Protein 4RWZ (pdb70)

Radius of gyration: 21.55 Å; Cα contacts (8 Å, |Δi|>4): 849; chains: 2; bounding box: 57×57×46 Å

Sequence (390 aa):
MIVQLGKASVTWTRADLEAKLAGHARVLIDVGTGDGRFVYRSAGAHPDDTYCIGVDPAGERMREVSWRASRKPARGGRPNALFVVASVQALPEELAGLAHTLTLNFPWASLLSALVLPEAPVLEALRRLVRPGGELIALLNQSVFDDRPYAARLGLPELSDAWLDDALRPAYRAAGFEIRTSEIVTRLLTAEAIGGMIVQLGKASVTWTRADLEAKLAGHARVLIDVGTGDGRFVYRSAGAHPDDTYCIGVDPAGERMREVSWRASRKPARGGRPNALFVVASVQALPEELAGLAHTLTLNFPWASLLSALVLPEAPVLEALRRLVRPGGELIALLNQSVFDDRPYAARLGLPELSDAWLDDALRPAYRAAGFEIRTSEIVDGTRLLTAEAI

CATH classification: 3.40.50.150

Foldseek 3Di:
DWWAAQPDTDDDDLVRVVVLCPQAPFEEEEEQCQCVVVQLVVLVVRVSYQYEYEHQDSNRPNVVNNQQCDDVVSRHRSSYTYYHDDLLCDDLSQFQGHLEYEYEADAPVCLPCQQQNPQSSLLSSLRNHHAFHKYKYQYDHVHHHPDDPVPPDDTDDPDPVSCVPRHQVSNVVNQWGWDDWQDPNIITMTGRHDD/DWWAAQPDIDDDDLVNVVVLLPQAPFEEEEEQCQCVVVQLVVCVVGVSYQYEYEHQDSNRPNVVNNQQPDPVVSNHRSSYTYGHDDLVGDDPSLFAGHLEYEYEADAPVVLCCQQVNPQVSLLSSLRNHHAFHKYKYAYDHVHHHPDDPPVDDDGDPPDPVSCVPRHQVSNVVSQWHWDDWDDDPVHIMTMIGGD

Solvent-accessible surface area: 17764 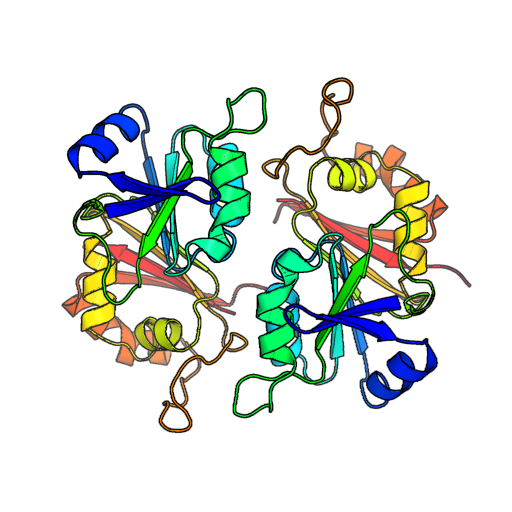Å² total; per-residue (Å²): 20,68,0,13,66,2,186,52,69,58,99,34,77,90,71,62,0,84,73,107,22,75,84,54,75,116,7,16,0,3,5,34,12,2,34,0,41,70,0,8,47,11,3,30,53,99,97,96,15,3,0,0,0,0,4,75,21,11,101,46,0,88,34,2,3,128,26,6,50,67,99,98,87,159,12,6,40,105,9,13,9,4,0,36,14,50,34,174,70,11,16,124,26,0,35,33,12,0,39,20,0,8,0,44,60,10,56,6,42,28,6,5,1,0,6,77,27,68,55,104,30,0,93,23,0,46,107,0,1,74,98,52,4,69,3,41,1,35,8,33,130,17,8,27,36,61,32,92,138,97,47,84,134,75,41,27,55,19,64,126,73,79,18,96,121,19,0,74,67,29,0,134,87,10,20,0,21,4,136,40,32,100,124,119,58,49,45,4,9,0,57,1,59,59,132,22,81,0,10,68,1,193,52,69,53,108,39,74,89,71,64,0,81,76,106,23,75,87,54,76,112,8,16,0,3,4,32,13,2,34,0,53,67,0,10,45,13,2,32,53,103,94,96,13,3,0,0,0,1,4,73,29,15,142,62,0,83,34,10,2,117,60,7,48,85,122,93,79,147,19,7,41,98,9,13,9,4,0,27,13,36,35,177,74,32,17,155,38,0,46,32,11,0,39,21,0,10,0,48,43,12,58,6,51,17,8,6,1,0,5,62,21,61,47,99,35,0,74,13,0,41,146,3,2,77,107,55,4,65,0,42,0,44,8,31,114,13,9,32,37,51,40,112,54,107,91,77,104,79,24,48,120,11,35,81,73,77,7,76,122,25,0,70,68,27,0,112,96,9,16,0,34,4,128,76,22,90,122,40,135,98,47,32,46,0,20,0,55,1,95

Nearest PDB structures (foldseek):
  4rwz-assembly1_A  TM=1.005E+00  e=5.753E-46  Sorangium cellulosum
  4rx1-assembly3_A  TM=1.001E+00  e=5.512E-42  Sorangium cellulosum
  4rwz-assembly2_B  TM=9.947E-01  e=8.607E-42  Sorangium cellulosum
  4rx1-assembly3_B  TM=9.929E-01  e=1.330E-40  Sorangium cellulosum
  7ehf-assembly1_A  TM=8.757E-01  e=3.271E-23  Escherichia coli

B-factor: mean 32.6, std 12.06, range [13.23, 80.87]

InterPro domains:
  IPR029063 S-adenosyl-L-methionine-dependent methyltransferase superfamily [G3DSA:3.40.50.150] (1-223)
  IPR029063 S-adenosyl-L-methionine-dependent methyltransferase superfamily [SSF53335] (24-180)
  IPR056262 16S rRNA (adenine(1408)-N(1))-methyltransferase [PF24675] (4-212)

Structure (mmCIF, N/CA/C/O backbone):
data_4RWZ
#
_entry.id   4RWZ
#
_cell.length_a   89.643
_cell.length_b   89.643
_cell.length_c   126.211
_cell.angle_alpha   90.00
_cell.angle_beta   90.00
_cell.angle_gamma   120.00
#
_symmetry.space_group_name_H-M   'P 31 2 1'
#
loop_
_entity.id
_entity.type
_entity.pdbx_description
1 polymer 'Putative rRNA methyltransferase'
2 water water
#
loop_
_atom_site.group_PDB
_atom_site.id
_atom_site.type_symbol
_atom_site.label_atom_id
_atom_site.label_alt_id
_atom_site.label_comp_id
_atom_site.label_asym_id
_atom_site.label_entity_id
_atom_site.label_seq_id
_atom_site.pdbx_PDB_ins_code
_atom_site.Cartn_x
_atom_site.Cartn_y
_atom_site.Cartn_z
_atom_site.occupancy
_atom_site.B_iso_or_equiv
_atom_site.auth_seq_id
_atom_site.auth_comp_id
_atom_site.auth_asym_id
_atom_site.auth_atom_id
_atom_site.pdbx_PDB_model_num
ATOM 1 N N . MET A 1 1 ? -7.555 23.416 -30.015 1.00 29.42 1 MET A N 1
ATOM 2 C CA . MET A 1 1 ? -7.220 24.595 -29.203 1.00 26.92 1 MET A CA 1
ATOM 3 C C . MET A 1 1 ? -5.850 25.060 -29.665 1.00 30.31 1 MET A C 1
ATOM 4 O O . MET A 1 1 ? -4.987 24.211 -29.913 1.00 31.56 1 MET A O 1
ATOM 9 N N . ILE A 1 2 ? -5.628 26.372 -29.742 1.00 28.66 2 ILE A N 1
ATOM 10 C CA . ILE A 1 2 ? -4.340 26.874 -30.235 1.00 24.72 2 ILE A CA 1
ATOM 11 C C . ILE A 1 2 ? -3.483 27.310 -29.049 1.00 20.94 2 ILE A C 1
ATOM 12 O O . ILE A 1 2 ? -3.928 28.137 -28.226 1.00 23.20 2 ILE A O 1
ATOM 17 N N . VAL A 1 3 ? -2.297 26.720 -28.916 1.00 21.42 3 VAL A N 1
ATOM 18 C CA . VAL A 1 3 ? -1.376 27.029 -27.819 1.00 22.04 3 VAL A CA 1
ATOM 19 C C . VAL A 1 3 ? -0.162 27.788 -28.361 1.00 25.57 3 VAL A C 1
ATOM 20 O O . VAL A 1 3 ? 0.394 27.417 -29.413 1.00 24.51 3 VAL A O 1
ATOM 24 N N . GLN A 1 4 ? 0.216 28.872 -27.677 1.00 24.22 4 GLN A N 1
ATOM 25 C CA . GLN A 1 4 ? 1.335 29.683 -28.100 1.00 21.37 4 GLN A CA 1
ATOM 26 C C . GLN A 1 4 ? 2.579 29.147 -27.433 1.00 22.80 4 GLN A C 1
ATOM 27 O O . GLN A 1 4 ? 2.582 28.957 -26.216 1.00 21.24 4 GLN A O 1
ATOM 33 N N . LEU A 1 5 ? 3.635 28.881 -28.212 1.00 22.73 5 LEU A N 1
ATOM 34 C CA . LEU A 1 5 ? 4.919 28.491 -27.649 1.00 24.87 5 LEU A CA 1
ATOM 35 C C . LEU A 1 5 ? 6.018 29.334 -28.289 1.00 26.60 5 LEU A C 1
ATOM 36 O O . LEU A 1 5 ? 6.551 28.944 -29.350 1.00 25.94 5 LEU A O 1
ATOM 41 N N . GLY A 1 6 ? 6.312 30.488 -27.703 1.00 21.32 6 GLY A N 1
ATOM 42 C CA . GLY A 1 6 ? 7.134 31.470 -28.363 1.00 21.16 6 GLY A CA 1
ATOM 43 C C . GLY A 1 6 ? 6.451 31.914 -29.664 1.00 23.73 6 GLY A C 1
ATOM 44 O O . GLY A 1 6 ? 5.303 32.312 -29.659 1.00 21.51 6 GLY A O 1
ATOM 45 N N . LYS A 1 7 ? 7.176 31.857 -30.772 1.00 24.41 7 LYS A N 1
ATOM 46 C CA . LYS A 1 7 ? 6.612 32.284 -32.077 1.00 26.39 7 LYS A CA 1
ATOM 47 C C . LYS A 1 7 ? 5.688 31.214 -32.677 1.00 30.70 7 LYS A C 1
ATOM 48 O O . LYS A 1 7 ? 4.856 31.498 -33.535 1.00 34.80 7 LYS A O 1
ATOM 54 N N . ALA A 1 8 ? 5.820 29.968 -32.240 1.00 35.50 8 ALA A N 1
ATOM 55 C CA . ALA A 1 8 ? 4.974 28.922 -32.824 1.00 38.11 8 ALA A CA 1
ATOM 56 C C . ALA A 1 8 ? 3.611 28.867 -32.171 1.00 35.75 8 ALA A C 1
ATOM 57 O O . ALA A 1 8 ? 3.470 29.089 -30.976 1.00 30.03 8 ALA A O 1
ATOM 59 N N . SER A 1 9 ? 2.595 28.565 -32.972 1.00 36.65 9 SER A N 1
ATOM 60 C CA . SER A 1 9 ? 1.287 28.191 -32.444 1.00 37.75 9 SER A CA 1
ATOM 61 C C . SER A 1 9 ? 1.173 26.696 -32.723 1.00 42.24 9 SER A C 1
ATOM 62 O O . SER A 1 9 ? 1.627 26.190 -33.772 1.00 42.44 9 SER A O 1
ATOM 65 N N . VAL A 1 10 ? 0.643 25.966 -31.764 1.00 36.20 10 VAL A N 1
ATOM 66 C CA . VAL A 1 10 ? 0.547 24.520 -31.864 1.00 38.68 10 VAL A CA 1
ATOM 67 C C . VAL A 1 10 ? -0.901 24.121 -31.558 1.00 39.42 10 VAL A C 1
ATOM 68 O O . VAL A 1 10 ? -1.585 24.831 -30.822 1.00 35.13 10 VAL A O 1
ATOM 72 N N . THR A 1 11 ? -1.377 23.011 -32.121 1.00 36.02 11 THR A N 1
ATOM 73 C CA . THR A 1 11 ? -2.759 22.594 -31.864 1.00 35.99 11 THR A CA 1
ATOM 74 C C . THR A 1 11 ? -2.759 21.518 -30.772 1.00 37.41 11 THR A C 1
ATOM 75 O O . THR A 1 11 ? -1.968 20.588 -30.823 1.00 40.40 11 THR A O 1
ATOM 79 N N . TRP A 1 12 ? -3.607 21.661 -29.754 1.00 35.96 12 TRP A N 1
ATOM 80 C CA . TRP A 1 12 ? -3.742 20.651 -28.693 1.00 32.44 12 TRP A CA 1
ATOM 81 C C . TRP A 1 12 ? -5.137 20.084 -28.754 1.00 38.10 12 TRP A C 1
ATOM 82 O O . TRP A 1 12 ? -6.034 20.765 -29.242 1.00 40.74 12 TRP A O 1
ATOM 93 N N . THR A 1 13 ? -5.310 18.850 -28.261 1.00 39.76 13 THR A N 1
ATOM 94 C CA .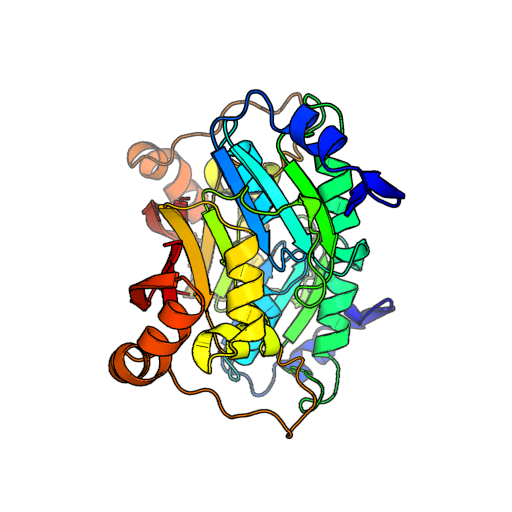 THR A 1 13 ? -6.632 18.238 -28.095 1.00 41.06 13 THR A CA 1
ATOM 95 C C . THR A 1 13 ? -6.991 18.303 -26.624 1.00 40.08 13 THR A C 1
ATOM 96 O O . THR A 1 13 ? -6.152 18.664 -25.800 1.00 37.05 13 THR A O 1
ATOM 100 N N . ARG A 1 14 ? -8.228 17.945 -26.284 1.00 39.27 14 ARG A N 1
ATOM 101 C CA . ARG A 1 14 ? -8.660 17.947 -24.892 1.00 39.93 14 ARG A CA 1
ATOM 102 C C . ARG A 1 14 ? -7.837 16.912 -24.111 1.00 44.31 14 ARG A C 1
ATOM 103 O O . ARG A 1 14 ? -7.459 17.153 -22.956 1.00 41.91 14 ARG A O 1
ATOM 111 N N . ALA A 1 15 ? -7.490 15.801 -24.771 1.00 47.71 15 ALA A N 1
ATOM 112 C CA . ALA A 1 15 ? -6.687 14.750 -24.139 1.00 51.06 15 ALA A CA 1
ATOM 113 C C . ALA A 1 15 ? -5.268 15.230 -23.828 1.00 48.19 15 ALA A C 1
ATOM 114 O O . ALA A 1 15 ? -4.715 14.868 -22.798 1.00 49.52 15 ALA A O 1
ATOM 116 N N . ASP A 1 16 ? -4.699 16.049 -24.717 1.00 48.50 16 ASP A N 1
ATOM 117 C CA . ASP A 1 16 ? -3.411 16.701 -24.479 1.00 45.62 16 ASP A CA 1
ATOM 118 C C . ASP A 1 16 ? -3.488 17.574 -23.237 1.00 43.54 16 ASP A C 1
ATOM 119 O O . ASP A 1 16 ? -2.624 17.524 -22.364 1.00 44.61 16 ASP A O 1
ATOM 124 N N . LEU A 1 17 ? -4.548 18.371 -23.164 1.00 43.11 17 LEU A N 1
ATOM 125 C CA . LEU A 1 17 ? -4.740 19.282 -22.053 1.00 37.94 17 LEU A CA 1
ATOM 126 C C . LEU A 1 17 ? -4.943 18.470 -20.783 1.00 40.79 17 LEU A C 1
ATOM 127 O O . LEU A 1 17 ? -4.287 18.723 -19.759 1.00 35.03 17 LEU A O 1
ATOM 132 N N . GLU A 1 18 ? -5.802 17.455 -20.855 1.00 42.96 18 GLU A N 1
ATOM 133 C CA . GLU A 1 18 ? -6.056 16.628 -19.671 1.00 45.97 18 GLU A CA 1
ATOM 134 C C . GLU A 1 18 ? -4.800 15.940 -19.145 1.00 45.59 18 GLU A C 1
ATOM 135 O O . GLU A 1 18 ? -4.659 15.711 -17.944 1.00 49.73 18 GLU A O 1
ATOM 141 N N . ALA A 1 19 ? -3.884 15.625 -20.045 1.00 44.42 19 ALA A N 1
ATOM 142 C CA . ALA A 1 19 ? -2.618 15.027 -19.660 1.00 45.23 19 ALA A CA 1
ATOM 143 C C . ALA A 1 19 ? -1.813 15.999 -18.804 1.00 47.55 19 ALA A C 1
ATOM 144 O O . ALA A 1 19 ? -1.137 15.585 -17.863 1.00 50.73 19 ALA A O 1
ATOM 146 N N . LYS A 1 20 ? -1.874 17.287 -19.147 1.00 45.53 20 LYS A N 1
ATOM 147 C CA . LYS A 1 20 ? -1.157 18.325 -18.400 1.00 45.79 20 LYS A CA 1
ATOM 148 C C . LYS A 1 20 ? -1.835 18.684 -17.086 1.00 44.55 20 LYS A C 1
ATOM 149 O O . LYS A 1 20 ? -1.161 18.961 -16.106 1.00 46.84 20 LYS A O 1
ATOM 155 N N . LEU A 1 21 ? -3.164 18.689 -17.084 1.00 38.58 21 LEU A N 1
ATOM 156 C CA . LEU A 1 21 ? -3.947 19.044 -15.913 1.00 36.50 21 LEU A CA 1
ATOM 157 C C . LEU A 1 21 ? -3.755 18.056 -14.792 1.00 41.17 21 LEU A C 1
ATOM 158 O O . LEU A 1 21 ? -3.752 18.435 -13.616 1.00 42.92 21 LEU A O 1
ATOM 163 N N . ALA A 1 22 ? -3.614 16.788 -15.162 1.00 46.20 22 ALA A N 1
ATOM 164 C CA . ALA A 1 22 ? -3.512 15.711 -14.191 1.00 50.36 22 ALA A CA 1
ATOM 165 C C . ALA A 1 22 ? -2.454 16.050 -13.161 1.00 49.57 22 ALA A C 1
ATOM 166 O O . ALA A 1 22 ? -1.341 16.449 -13.516 1.00 48.58 22 ALA A O 1
ATOM 168 N N . GLY A 1 23 ? -2.813 15.948 -11.884 1.00 49.43 23 GLY A N 1
ATOM 169 C CA . GLY A 1 23 ? -1.855 16.223 -10.826 1.00 50.52 23 GLY A CA 1
ATOM 170 C C . GLY A 1 23 ? -2.096 17.550 -10.141 1.00 48.59 23 GLY A C 1
ATOM 171 O O . GLY A 1 23 ? -1.709 17.739 -8.991 1.00 49.25 23 GLY A O 1
ATOM 172 N N . HIS A 1 24 ? -2.728 18.481 -10.858 1.00 40.03 24 HIS A N 1
ATOM 173 C CA . HIS A 1 24 ? -3.027 19.791 -10.297 1.00 34.44 24 HIS A CA 1
ATOM 174 C C . HIS A 1 24 ? -4.404 19.832 -9.646 1.00 37.04 24 HIS A C 1
ATOM 175 O O . HIS A 1 24 ? -5.390 19.371 -10.216 1.00 43.36 24 HIS A O 1
ATOM 182 N N . ALA A 1 25 ? -4.464 20.425 -8.463 1.00 34.47 25 ALA A N 1
ATOM 183 C CA . ALA A 1 25 ? -5.691 20.476 -7.692 1.00 40.54 25 ALA A CA 1
ATOM 184 C C . ALA A 1 25 ? -6.676 21.542 -8.191 1.00 39.60 25 ALA A C 1
ATOM 185 O O . ALA A 1 25 ? -7.883 21.408 -8.007 1.00 38.22 25 ALA A O 1
ATOM 187 N N . ARG A 1 26 ? -6.159 22.617 -8.785 1.00 32.42 26 ARG A N 1
ATOM 188 C CA . ARG A 1 26 ? -7.001 23.742 -9.207 1.00 28.78 26 ARG A CA 1
ATOM 189 C C . ARG A 1 26 ? -6.608 24.225 -10.581 1.00 30.45 26 ARG A C 1
ATOM 190 O O . ARG A 1 26 ? -5.488 23.963 -11.044 1.00 25.04 26 ARG A O 1
ATOM 198 N N . VAL A 1 27 ? -7.533 24.941 -11.215 1.00 22.72 27 VAL A N 1
ATOM 199 C CA . VAL A 1 27 ? -7.297 25.562 -12.508 1.00 21.16 27 VAL A CA 1
ATOM 200 C C . VAL A 1 27 ? -7.709 27.015 -12.465 1.00 23.64 27 VAL A C 1
ATOM 201 O O . VAL A 1 27 ? -8.783 27.369 -11.951 1.00 22.90 27 VAL A O 1
ATOM 205 N N . LEU A 1 28 ? -6.833 27.873 -12.981 1.00 16.37 28 LEU A N 1
ATOM 206 C CA . LEU A 1 28 ? -7.112 29.290 -13.122 1.00 16.97 28 LEU A CA 1
ATOM 207 C C . LEU A 1 28 ? -7.082 29.603 -14.605 1.00 21.52 28 LEU A C 1
ATOM 208 O O . LEU A 1 28 ? -6.207 29.100 -15.320 1.00 21.92 28 LEU A O 1
ATOM 213 N N . ILE A 1 29 ? -8.081 30.351 -15.088 1.00 15.01 29 ILE A N 1
ATOM 214 C CA . ILE A 1 29 ? -8.034 30.826 -16.478 1.00 15.05 29 ILE A CA 1
ATOM 215 C C . ILE A 1 29 ? -8.123 32.320 -16.452 1.00 19.19 29 ILE A C 1
ATOM 216 O O . ILE A 1 29 ? -9.026 32.899 -15.831 1.00 19.61 29 ILE A O 1
ATOM 221 N N . ASP A 1 30 ? -7.195 32.979 -17.142 1.00 15.39 30 ASP A N 1
ATOM 222 C CA . ASP A 1 30 ? -7.170 34.440 -17.172 1.00 15.06 30 ASP A CA 1
ATOM 223 C C . ASP A 1 30 ? -7.518 34.873 -18.588 1.00 20.08 30 ASP A C 1
ATOM 224 O O . ASP A 1 30 ? -6.744 34.628 -19.482 1.00 18.18 30 ASP A O 1
ATOM 229 N N . VAL A 1 31 ? -8.672 35.517 -18.793 1.00 13.71 31 VAL A N 1
ATOM 230 C CA . VAL A 1 31 ? -9.121 35.844 -20.165 1.00 14.03 31 VAL A CA 1
ATOM 231 C C . VAL A 1 31 ? -8.683 37.248 -20.503 1.00 14.83 31 VAL A C 1
ATOM 232 O O . VAL A 1 31 ? -8.847 38.166 -19.673 1.00 18.45 31 VAL A O 1
ATOM 236 N N . GLY A 1 32 ? -8.058 37.408 -21.677 1.00 17.34 32 GLY A N 1
ATOM 237 C CA . GLY A 1 32 ? -7.504 38.684 -22.101 1.00 17.17 32 GLY A CA 1
ATOM 238 C C . GLY A 1 32 ? -6.214 38.936 -21.358 1.00 18.83 32 GLY A C 1
ATOM 239 O O . GLY A 1 32 ? -5.975 40.018 -20.804 1.00 17.93 32 GLY A O 1
ATOM 240 N N . THR A 1 33 ? -5.346 37.945 -21.364 1.00 16.47 33 THR A N 1
ATOM 241 C CA . THR A 1 33 ? -4.173 38.013 -20.453 1.00 14.01 33 THR A CA 1
ATOM 242 C C . THR A 1 33 ? -3.070 38.991 -20.953 1.00 17.28 33 THR A C 1
ATOM 243 O O . THR A 1 33 ? -2.088 39.285 -20.225 1.00 16.28 33 THR A O 1
ATOM 247 N N . GLY A 1 34 ? -3.190 39.480 -22.188 1.00 19.25 34 GLY A N 1
ATOM 248 C CA . GLY A 1 34 ? -2.181 40.407 -22.679 1.00 17.42 34 GLY A CA 1
ATOM 249 C C . GLY A 1 34 ? -0.799 39.776 -22.781 1.00 16.51 34 GLY A C 1
ATOM 250 O O . GLY A 1 34 ? -0.623 38.738 -23.405 1.00 18.36 34 GLY A O 1
ATOM 251 N N . ASP A 1 35 ? 0.180 40.349 -22.115 1.00 16.00 35 ASP A N 1
ATOM 252 C CA . ASP A 1 35 ? 1.544 39.751 -22.113 1.00 15.48 35 ASP A CA 1
ATOM 253 C C . ASP A 1 35 ? 1.662 38.492 -21.262 1.00 18.26 35 ASP A C 1
ATOM 254 O O . ASP A 1 35 ? 2.688 37.795 -21.299 1.00 20.74 35 ASP A O 1
ATOM 259 N N . GLY A 1 36 ? 0.599 38.220 -20.486 1.00 16.04 36 GLY A N 1
ATOM 260 C CA . GLY A 1 36 ? 0.514 36.964 -19.735 1.00 17.48 36 GLY A CA 1
ATOM 261 C C . GLY A 1 36 ? 1.275 36.895 -18.436 1.00 16.73 36 GLY A C 1
ATOM 262 O O . GLY A 1 36 ? 1.416 35.817 -17.825 1.00 16.27 36 GLY A O 1
ATOM 263 N N . ARG A 1 37 ? 1.835 38.019 -18.026 1.00 14.41 37 ARG A N 1
ATOM 264 C CA . ARG A 1 37 ? 2.674 38.025 -16.846 1.00 13.31 37 ARG A CA 1
ATOM 265 C C . ARG A 1 37 ? 1.883 37.691 -15.590 1.00 13.94 37 ARG A C 1
ATOM 266 O O . ARG A 1 37 ? 2.437 37.058 -14.668 1.00 14.74 37 ARG A O 1
ATOM 274 N N . PHE A 1 38 ? 0.577 38.025 -15.587 1.00 15.72 38 PHE A N 1
ATOM 275 C CA . PHE A 1 38 ? -0.218 37.643 -14.399 1.00 18.85 38 PHE A CA 1
ATOM 276 C C . PHE A 1 38 ? -0.242 36.119 -14.232 1.00 16.88 38 PHE A C 1
ATOM 277 O O . PHE A 1 38 ? -0.210 35.556 -13.124 1.00 15.48 38 PHE A O 1
ATOM 285 N N . VAL A 1 39 ? -0.313 35.435 -15.371 1.00 13.36 39 VAL A N 1
ATOM 286 C CA . VAL A 1 39 ? -0.359 33.956 -15.371 1.00 15.94 39 VAL A CA 1
ATOM 287 C C . VAL A 1 39 ? 0.968 33.369 -15.011 1.00 17.15 39 VAL A C 1
ATOM 288 O O . VAL A 1 39 ? 1.050 32.402 -14.226 1.00 16.03 39 VAL A O 1
ATOM 292 N N . TYR A 1 40 ? 2.042 33.929 -15.552 1.00 14.01 40 TYR A N 1
ATOM 293 C CA . TYR A 1 40 ? 3.355 33.468 -15.119 1.00 14.58 40 TYR A CA 1
ATOM 294 C C . TYR A 1 40 ? 3.590 33.582 -13.599 1.00 15.91 40 TYR A C 1
ATOM 295 O O . TYR A 1 40 ? 4.055 32.641 -12.938 1.00 16.39 40 TYR A O 1
ATOM 304 N N . ARG A 1 41 ? 3.294 34.744 -13.051 1.00 14.66 41 ARG A N 1
ATOM 305 C CA . ARG A 1 41 ? 3.449 34.935 -11.610 1.00 15.81 41 ARG A CA 1
ATOM 306 C C . ARG A 1 41 ? 2.538 34.014 -10.823 1.00 16.56 41 ARG A C 1
ATOM 307 O O . ARG A 1 41 ? 2.946 33.472 -9.781 1.00 18.56 41 ARG A O 1
ATOM 315 N N . SER A 1 42 ? 1.303 33.862 -11.281 1.00 15.98 42 SER A N 1
ATOM 316 C CA . SER A 1 42 ? 0.364 32.996 -10.535 1.00 15.64 42 SER A CA 1
ATOM 317 C C . SER A 1 42 ? 0.843 31.558 -10.517 1.00 15.27 42 SER A C 1
ATOM 318 O O . SER A 1 42 ? 0.736 30.837 -9.496 1.00 21.09 42 SER A O 1
ATOM 321 N N . ALA A 1 43 ? 1.448 31.118 -11.629 1.00 16.03 43 ALA A N 1
ATOM 322 C CA . ALA A 1 43 ? 1.961 29.754 -11.680 1.00 17.04 43 ALA A CA 1
ATOM 323 C C . ALA A 1 43 ? 3.103 29.571 -10.695 1.00 19.33 43 ALA A C 1
ATOM 324 O O . ALA A 1 43 ? 3.254 28.490 -10.078 1.00 21.69 43 ALA A O 1
ATOM 326 N N . GLY A 1 44 ? 3.923 30.599 -10.507 1.00 18.07 44 GLY A N 1
ATOM 327 C CA . GLY A 1 44 ? 5.005 30.468 -9.531 1.00 19.48 44 GLY A CA 1
ATOM 328 C C . GLY A 1 44 ? 4.453 30.453 -8.105 1.00 20.16 44 GLY A C 1
ATOM 329 O O . GLY A 1 44 ? 4.880 29.642 -7.270 1.00 23.23 44 GLY A O 1
ATOM 330 N N . ALA A 1 45 ? 3.479 31.313 -7.839 1.00 19.53 45 ALA A N 1
ATOM 331 C CA . ALA A 1 45 ? 2.881 31.442 -6.481 1.00 25.37 45 ALA A CA 1
ATOM 332 C C . ALA A 1 45 ? 2.026 30.249 -6.086 1.00 28.49 45 ALA A C 1
ATOM 333 O O . ALA A 1 45 ? 1.885 29.956 -4.897 1.00 28.76 45 ALA A O 1
ATOM 335 N N . HIS A 1 46 ? 1.401 29.593 -7.056 1.00 22.65 46 HIS A N 1
ATOM 336 C CA . HIS A 1 46 ? 0.483 28.491 -6.774 1.00 23.71 46 HIS A CA 1
ATOM 337 C C . HIS A 1 46 ? 0.846 27.258 -7.558 1.00 23.65 46 HIS A C 1
ATOM 338 O O . HIS A 1 46 ? 0.233 26.999 -8.594 1.00 21.22 46 HIS A O 1
ATOM 345 N N . PRO A 1 47 ? 1.863 26.494 -7.095 1.00 24.04 47 PRO A N 1
ATOM 346 C CA . PRO A 1 47 ? 2.342 25.342 -7.877 1.00 21.60 47 PRO A CA 1
ATOM 347 C C . PRO A 1 47 ? 1.275 24.241 -8.008 1.00 27.05 47 PRO A C 1
ATOM 348 O O . PRO A 1 47 ? 1.357 23.383 -8.887 1.00 31.01 47 PRO A O 1
ATOM 352 N N . ASP A 1 48 ? 0.239 24.321 -7.192 1.00 31.64 48 ASP A N 1
ATOM 353 C CA A ASP A 1 48 ? -0.817 23.316 -7.264 0.41 35.48 48 ASP A CA 1
ATOM 354 C CA B ASP A 1 48 ? -0.842 23.340 -7.225 0.59 36.02 48 ASP A CA 1
ATOM 355 C C . ASP A 1 48 ? -1.945 23.715 -8.212 1.00 31.95 48 ASP A C 1
ATOM 356 O O . ASP A 1 48 ? -2.913 22.971 -8.378 1.00 28.01 48 ASP A O 1
ATOM 365 N N . THR A 1 49 ? -1.799 24.875 -8.848 1.00 23.64 49 THR A N 1
ATOM 366 C CA . THR A 1 49 ? -2.810 25.359 -9.788 1.00 21.68 49 THR A CA 1
ATOM 367 C C . THR A 1 49 ? -2.265 25.355 -11.204 1.00 27.43 49 THR A C 1
ATOM 368 O O . THR A 1 49 ? -1.146 25.845 -11.450 1.00 20.30 49 THR A O 1
ATOM 372 N N . TYR A 1 50 ? -3.039 24.793 -12.138 1.00 24.67 50 TYR A N 1
ATOM 373 C CA . TYR A 1 50 ? -2.710 24.913 -13.549 1.00 23.29 50 TYR A CA 1
ATOM 374 C C . TYR A 1 50 ? -3.270 26.245 -14.034 1.00 20.36 50 TYR A C 1
ATOM 375 O O . TYR A 1 50 ? -4.471 26.476 -13.986 1.00 21.75 50 TYR A O 1
ATOM 384 N N . CYS A 1 51 ? -2.406 27.132 -14.527 1.00 18.21 51 CYS A N 1
ATOM 385 C CA . CYS A 1 51 ? -2.794 28.527 -14.838 1.00 16.55 51 CYS A CA 1
ATOM 386 C C . CYS A 1 51 ? -2.767 28.744 -16.329 1.00 18.39 51 CYS A C 1
ATOM 387 O O . CYS A 1 51 ? -1.743 28.488 -16.948 1.00 17.96 51 CYS A O 1
ATOM 390 N N . ILE A 1 52 ? -3.886 29.180 -16.897 1.00 16.28 52 ILE A N 1
ATOM 391 C CA . ILE A 1 52 ? -4.022 29.284 -18.347 1.00 18.19 52 ILE A CA 1
ATOM 392 C C . ILE A 1 52 ? -4.306 30.714 -18.698 1.00 20.34 52 ILE A C 1
ATOM 393 O O . ILE A 1 52 ? -5.277 31.278 -18.209 1.00 19.22 52 ILE A O 1
ATOM 398 N N . GLY A 1 53 ? -3.468 31.335 -19.537 1.00 16.11 53 GLY A N 1
ATOM 399 C CA . GLY A 1 53 ? -3.770 32.690 -19.991 1.00 13.95 53 GLY A CA 1
ATOM 400 C C . GLY A 1 53 ? -4.304 32.594 -21.421 1.00 18.22 53 GLY A C 1
ATOM 401 O O . GLY A 1 53 ? -3.793 31.799 -22.227 1.00 19.01 53 GLY A O 1
ATOM 402 N N . VAL A 1 54 ? -5.339 33.384 -21.726 1.00 14.99 54 VAL A N 1
ATOM 403 C CA . VAL A 1 54 ? -5.982 33.368 -23.069 1.00 14.50 54 VAL A CA 1
ATOM 404 C C . VAL A 1 54 ? -5.924 34.758 -23.641 1.00 18.11 54 VAL A C 1
ATOM 405 O O . VAL A 1 54 ? -6.216 35.705 -22.924 1.00 17.77 54 VAL A O 1
ATOM 409 N N . ASP A 1 55 ? -5.585 34.925 -24.935 1.00 16.78 55 ASP A N 1
ATOM 410 C CA . ASP A 1 55 ? -5.618 36.249 -25.511 1.00 14.61 55 ASP A CA 1
ATOM 411 C C . ASP A 1 55 ? -5.820 36.071 -27.027 1.00 16.88 55 ASP A C 1
ATOM 412 O O . ASP A 1 55 ? -5.400 35.072 -27.557 1.00 19.47 55 ASP A O 1
ATOM 417 N N . PRO A 1 56 ? -6.504 37.013 -27.668 1.00 18.02 56 PRO A N 1
ATOM 418 C CA . PRO A 1 56 ? -6.772 36.858 -29.099 1.00 17.24 56 PRO A CA 1
ATOM 419 C C . PRO A 1 56 ? -5.543 36.984 -29.982 1.00 20.86 56 PRO A C 1
ATOM 420 O O . PRO A 1 56 ? -5.661 36.593 -31.167 1.00 21.60 56 PRO A O 1
ATOM 424 N N . ALA A 1 57 ? -4.460 37.573 -29.515 1.00 22.24 57 ALA A N 1
ATOM 425 C CA . ALA A 1 57 ? -3.268 37.790 -30.395 1.00 19.42 57 ALA A CA 1
ATOM 426 C C . ALA A 1 57 ? -2.107 37.020 -29.811 1.00 26.44 57 ALA A C 1
ATOM 427 O O . ALA A 1 57 ? -1.554 37.456 -28.757 1.00 19.46 57 ALA A O 1
ATOM 429 N N . GLY A 1 58 ? -1.720 35.919 -30.439 1.00 21.13 58 GLY A N 1
ATOM 430 C CA . GLY A 1 58 ? -0.653 35.090 -29.876 1.00 21.83 58 GLY A CA 1
ATOM 431 C C . GLY A 1 58 ? 0.665 35.823 -29.747 1.00 21.23 58 GLY A C 1
ATOM 432 O O . GLY A 1 58 ? 1.479 35.495 -28.877 1.00 22.38 58 GLY A O 1
ATOM 433 N N . GLU A 1 59 ? 0.885 36.838 -30.577 1.00 21.57 59 GLU A N 1
ATOM 434 C CA . GLU A 1 59 ? 2.176 37.563 -30.527 1.00 22.13 59 GLU A CA 1
ATOM 435 C C . GLU A 1 59 ? 2.331 38.268 -29.177 1.00 21.15 59 GLU A C 1
ATOM 436 O O . GLU A 1 59 ? 3.451 38.454 -28.701 1.00 20.95 59 GLU A O 1
ATOM 442 N N . ARG A 1 60 ? 1.213 38.595 -28.501 1.00 17.84 60 ARG A N 1
ATOM 443 C CA . ARG A 1 60 ? 1.360 39.265 -27.211 1.00 16.02 60 ARG A CA 1
ATOM 444 C C . ARG A 1 60 ? 1.958 38.336 -26.171 1.00 17.90 60 ARG A C 1
ATOM 445 O O . ARG A 1 60 ? 2.561 38.816 -25.191 1.00 16.99 60 ARG A O 1
ATOM 453 N N . MET A 1 61 ? 1.714 37.030 -26.340 1.00 15.92 61 MET A N 1
ATOM 454 C CA . MET A 1 61 ? 2.128 36.003 -25.345 1.00 15.77 61 MET A CA 1
ATOM 455 C C . MET A 1 61 ? 3.425 35.307 -25.782 1.00 19.08 61 MET A C 1
ATOM 456 O O . MET A 1 61 ? 3.846 34.357 -25.149 1.00 17.12 61 MET A O 1
ATOM 461 N N . ARG A 1 62 ? 4.053 35.778 -26.846 1.00 18.87 62 ARG A N 1
ATOM 462 C CA . ARG A 1 62 ? 5.248 35.090 -27.383 1.00 18.25 62 ARG A CA 1
ATOM 463 C C . ARG A 1 62 ? 6.302 34.946 -26.287 1.00 18.17 62 ARG A C 1
ATOM 464 O O . ARG A 1 62 ? 6.856 33.862 -26.052 1.00 19.61 62 ARG A O 1
ATOM 472 N N . GLU A 1 63 ? 6.586 36.064 -25.643 1.00 17.31 63 GLU A N 1
ATOM 473 C CA . GLU A 1 63 ? 7.699 36.093 -24.696 1.00 18.47 63 GLU A CA 1
ATOM 474 C C . GLU A 1 63 ? 7.481 35.217 -23.478 1.00 16.60 63 GLU A C 1
ATOM 475 O O . GLU A 1 63 ? 8.352 34.389 -23.047 1.00 16.79 63 GLU A O 1
ATOM 481 N N . VAL A 1 64 ? 6.345 35.448 -22.838 1.00 16.00 64 VAL A N 1
ATOM 482 C CA . VAL A 1 64 ? 6.033 34.679 -21.642 1.00 15.56 64 VAL A CA 1
ATOM 483 C C . VAL A 1 64 ? 5.859 33.204 -21.931 1.00 15.82 64 VAL A C 1
ATOM 484 O O . VAL A 1 64 ? 6.238 32.381 -21.093 1.00 16.80 64 VAL A O 1
ATOM 488 N N . SER A 1 65 ? 5.261 32.863 -23.099 1.00 16.89 65 SER A N 1
ATOM 489 C CA . SER A 1 65 ? 5.019 31.434 -23.374 1.00 19.00 65 SER A CA 1
ATOM 490 C C . SER A 1 65 ? 6.372 30.710 -23.673 1.00 18.68 65 SER A C 1
ATOM 491 O O . SER A 1 65 ? 6.536 29.569 -23.297 1.00 17.58 65 SER A O 1
ATOM 494 N N . TRP A 1 66 ? 7.328 31.397 -24.285 1.00 17.63 66 TRP A N 1
ATOM 495 C CA . TRP A 1 66 ? 8.663 30.859 -24.480 1.00 18.37 66 TRP A CA 1
ATOM 496 C C . TRP A 1 66 ? 9.329 30.632 -23.132 1.00 20.06 66 TRP A C 1
ATOM 497 O O . TRP A 1 66 ? 9.846 29.551 -22.839 1.00 21.26 66 TRP A O 1
ATOM 508 N N . ARG A 1 67 ? 9.276 31.667 -22.297 1.00 17.35 67 ARG A N 1
ATOM 509 C CA . ARG A 1 67 ? 9.935 31.601 -21.007 1.00 17.89 67 ARG A CA 1
ATOM 510 C C . ARG A 1 67 ? 9.376 30.448 -20.183 1.00 20.65 67 ARG A C 1
ATOM 511 O O . ARG A 1 67 ? 10.104 29.631 -19.582 1.00 20.36 67 ARG A O 1
ATOM 519 N N . ALA A 1 68 ? 8.057 30.356 -20.165 1.00 17.39 68 ALA A N 1
ATOM 520 C CA . ALA A 1 68 ? 7.385 29.377 -19.325 1.00 16.95 68 ALA A CA 1
ATOM 521 C C . ALA A 1 68 ? 7.589 27.941 -19.796 1.00 19.21 68 ALA A C 1
ATOM 522 O O . ALA A 1 68 ? 7.398 27.024 -19.007 1.00 20.01 68 ALA A O 1
ATOM 524 N N . SER A 1 69 ? 7.977 27.753 -21.055 1.00 19.31 69 SER A N 1
ATOM 525 C CA . SER A 1 69 ? 8.194 26.383 -21.593 1.00 24.18 69 SER A CA 1
ATOM 526 C C . SER A 1 69 ? 9.619 25.913 -21.428 1.00 22.35 69 SER A C 1
ATOM 527 O O . SER A 1 69 ? 9.941 24.793 -21.815 1.00 25.44 69 SER A O 1
ATOM 530 N N . ARG A 1 70 ? 10.501 26.745 -20.863 1.00 21.26 70 ARG A N 1
ATOM 531 C CA . ARG A 1 70 ? 11.880 26.341 -20.611 1.00 21.86 70 ARG A CA 1
ATOM 532 C C . ARG A 1 70 ? 11.929 25.331 -19.453 1.00 26.59 70 ARG A C 1
ATOM 533 O O . ARG A 1 70 ? 10.922 25.078 -18.791 1.00 23.86 70 ARG A O 1
ATOM 541 N N . LYS A 1 71 ? 13.111 24.788 -19.187 1.00 30.49 71 LYS A N 1
ATOM 542 C CA . LYS A 1 71 ? 13.351 23.979 -17.978 1.00 29.88 71 LYS A CA 1
ATOM 543 C C . LYS A 1 71 ? 13.145 24.876 -16.761 1.00 29.11 71 LYS A C 1
ATOM 544 O O . LYS A 1 71 ? 13.340 26.077 -16.848 1.00 24.61 71 LYS A O 1
ATOM 550 N N . PRO A 1 72 ? 12.692 24.317 -15.617 1.00 34.53 72 PRO A N 1
ATOM 551 C CA . PRO A 1 72 ? 12.446 25.199 -14.460 1.00 30.82 72 PRO A CA 1
ATOM 552 C C . PRO A 1 72 ? 13.658 26.020 -13.989 1.00 30.83 72 PRO A C 1
ATOM 553 O O . PRO A 1 72 ? 13.455 27.197 -13.688 1.00 29.35 72 PRO A O 1
ATOM 557 N N . ALA A 1 73 ? 14.874 25.470 -14.009 1.00 34.04 73 ALA A N 1
ATOM 558 C CA . ALA A 1 73 ? 16.087 26.237 -13.647 1.00 34.50 73 ALA A CA 1
ATOM 559 C C . ALA A 1 73 ? 16.280 27.459 -14.540 1.00 36.98 73 ALA A C 1
ATOM 560 O O . ALA A 1 73 ? 16.880 28.454 -14.125 1.00 37.28 73 ALA A O 1
ATOM 562 N N . ARG A 1 74 ? 15.738 27.401 -15.764 1.00 29.30 74 ARG A N 1
ATOM 563 C CA . ARG A 1 74 ? 15.825 28.525 -16.694 1.00 26.24 74 ARG A CA 1
ATOM 564 C C . ARG A 1 74 ? 14.548 29.321 -16.771 1.00 26.84 74 ARG A C 1
ATOM 565 O O . ARG A 1 74 ? 14.381 30.117 -17.690 1.00 26.49 74 ARG A O 1
ATOM 573 N N . GLY A 1 75 ? 13.686 29.136 -15.769 1.00 28.23 75 GLY A N 1
ATOM 574 C CA . GLY A 1 75 ? 12.480 29.945 -15.646 1.00 29.94 75 GLY A CA 1
ATOM 575 C C . GLY A 1 75 ? 11.196 29.248 -16.056 1.00 26.12 75 GLY A C 1
ATOM 576 O O . GLY A 1 75 ? 10.151 29.866 -16.045 1.00 26.92 75 GLY A O 1
ATOM 577 N N . GLY A 1 76 ? 11.251 27.999 -16.499 1.00 22.74 76 GLY A N 1
ATOM 578 C CA . GLY A 1 76 ? 10.015 27.389 -17.001 1.00 17.73 76 GLY A CA 1
ATOM 579 C C . GLY A 1 76 ? 9.041 27.191 -15.848 1.00 27.04 76 GLY A C 1
ATOM 580 O O . GLY A 1 76 ? 9.430 27.071 -14.663 1.00 25.69 76 GLY A O 1
ATOM 581 N N . ARG A 1 77 ? 7.768 27.185 -16.182 1.00 20.93 77 ARG A N 1
ATOM 582 C CA . ARG A 1 77 ? 6.705 26.864 -15.216 1.00 24.42 77 ARG A CA 1
ATOM 583 C C . ARG A 1 77 ? 5.761 25.929 -15.910 1.00 22.19 77 ARG A C 1
ATOM 584 O O . ARG A 1 77 ? 4.978 26.358 -16.751 1.00 21.99 77 ARG A O 1
ATOM 592 N N . PRO A 1 78 ? 5.837 24.645 -15.558 1.00 27.79 78 PRO A N 1
ATOM 593 C CA . PRO A 1 78 ? 5.083 23.645 -16.321 1.00 27.84 78 PRO A CA 1
ATOM 594 C C . PRO A 1 78 ? 3.612 23.740 -15.990 1.00 27.44 78 PRO A C 1
ATOM 595 O O . PRO A 1 78 ? 2.835 23.093 -16.668 1.00 28.65 78 PRO A O 1
ATOM 599 N N . ASN A 1 79 ? 3.224 24.524 -14.984 1.00 23.22 79 ASN A N 1
ATOM 600 C CA . ASN A 1 79 ? 1.810 24.697 -14.732 1.00 23.91 79 ASN A CA 1
ATOM 601 C C . ASN A 1 79 ? 1.242 25.973 -15.355 1.00 18.86 79 ASN A C 1
ATOM 602 O O . ASN A 1 79 ? 0.199 26.455 -14.920 1.00 21.67 79 ASN A O 1
ATOM 607 N N . ALA A 1 80 ? 1.961 26.531 -16.327 1.00 19.67 80 ALA A N 1
ATOM 608 C CA . ALA A 1 80 ? 1.411 27.664 -17.067 1.00 18.06 80 ALA A CA 1
ATOM 609 C C . ALA A 1 80 ? 1.196 27.264 -18.512 1.00 18.00 80 ALA A C 1
ATOM 610 O O . ALA A 1 80 ? 1.990 26.521 -19.098 1.00 20.75 80 ALA A O 1
ATOM 612 N N . LEU A 1 81 ? 0.127 27.794 -19.090 1.00 18.34 81 LEU A N 1
ATOM 613 C CA . LEU A 1 81 ? -0.191 27.539 -20.492 1.00 18.21 81 LEU A CA 1
ATOM 614 C C . LEU A 1 81 ? -0.766 28.810 -21.102 1.00 17.56 81 LEU A C 1
ATOM 615 O O . LEU A 1 81 ? -1.536 29.519 -20.433 1.00 17.52 81 LEU A O 1
ATOM 620 N N . PHE A 1 82 ? -0.431 29.071 -22.376 1.00 17.27 82 PHE A N 1
ATOM 621 C CA . PHE A 1 82 ? -0.948 30.262 -23.101 1.00 19.58 82 PHE A CA 1
ATOM 622 C C . PHE A 1 82 ? -1.695 29.868 -24.360 1.00 17.72 82 PHE A C 1
ATOM 623 O O . PHE A 1 82 ? -1.155 29.135 -25.167 1.00 19.64 82 PHE A O 1
ATOM 631 N N . VAL A 1 83 ? -2.932 30.340 -24.481 1.00 17.02 83 VAL A N 1
ATOM 632 C CA . VAL A 1 83 ? -3.901 29.880 -25.474 1.00 19.51 83 VAL A CA 1
ATOM 633 C C . VAL A 1 83 ? -4.387 31.057 -26.309 1.00 23.52 83 VAL A C 1
ATOM 634 O O . VAL A 1 83 ? -4.671 32.127 -25.780 1.00 19.24 83 VAL A O 1
ATOM 638 N N . VAL A 1 84 ? -4.456 30.876 -27.616 1.00 20.58 84 VAL A N 1
ATOM 639 C CA . VAL A 1 84 ? -4.895 31.958 -28.466 1.00 18.70 84 VAL A CA 1
ATOM 640 C C . VAL A 1 84 ? -6.395 31.813 -28.784 1.00 19.20 84 VAL A C 1
ATOM 641 O O . VAL A 1 84 ? -6.814 30.868 -29.495 1.00 20.48 84 VAL A O 1
ATOM 645 N N . ALA A 1 85 ? -7.197 32.749 -28.284 1.00 22.58 85 ALA A N 1
ATOM 646 C CA . ALA A 1 85 ? -8.654 32.719 -28.525 1.00 23.01 85 ALA A CA 1
ATOM 647 C C . ALA A 1 85 ? -9.270 34.068 -28.154 1.00 20.29 85 ALA A C 1
ATOM 648 O O . ALA A 1 85 ? -8.749 34.810 -27.326 1.00 19.83 85 ALA A O 1
ATOM 650 N N . SER A 1 86 ? -10.375 34.347 -28.840 1.00 27.30 86 SER A N 1
ATOM 651 C CA . SER A 1 86 ? -11.210 35.489 -28.620 1.00 29.07 86 SER A CA 1
ATOM 652 C C . SER A 1 86 ? -12.351 35.066 -27.667 1.00 24.04 86 SER A C 1
ATOM 653 O O . SER A 1 86 ? -12.787 33.922 -27.698 1.00 26.30 86 SER A O 1
ATOM 656 N N . VAL A 1 87 ? -12.869 36.005 -26.911 1.00 27.52 87 VAL A N 1
ATOM 657 C CA . VAL A 1 87 ? -13.985 35.724 -26.014 1.00 29.40 87 VAL A CA 1
ATOM 658 C C . VAL A 1 87 ? -15.208 35.247 -26.769 1.00 30.77 87 VAL A C 1
ATOM 659 O O . VAL A 1 87 ? -15.972 34.442 -26.241 1.00 38.43 87 VAL A O 1
ATOM 663 N N . GLN A 1 88 ? -15.386 35.658 -28.023 1.00 30.06 88 GLN A N 1
ATOM 664 C CA . GLN A 1 88 ? -16.572 35.169 -28.740 1.00 32.55 88 GLN A CA 1
ATOM 665 C C . GLN A 1 88 ? -16.409 33.740 -29.250 1.00 34.10 88 GLN A C 1
ATOM 666 O O . GLN A 1 88 ? -17.370 33.134 -29.697 1.00 34.72 88 GLN A O 1
ATOM 672 N N . ALA A 1 89 ? -15.206 33.182 -29.176 1.00 26.00 89 ALA A N 1
ATOM 673 C CA . ALA A 1 89 ? -15.021 31.791 -29.604 1.00 26.38 89 ALA A CA 1
ATOM 674 C C . ALA A 1 89 ? -13.965 31.094 -28.778 1.00 29.30 89 ALA A C 1
ATOM 675 O O . ALA A 1 89 ? -12.855 30.801 -29.246 1.00 28.53 89 ALA A O 1
ATOM 677 N N . LEU A 1 90 ? -14.256 30.880 -27.506 1.00 23.94 90 LEU A N 1
ATOM 678 C CA . LEU A 1 90 ? -13.234 30.298 -26.628 1.00 22.58 90 LEU A CA 1
ATOM 679 C C . LEU A 1 90 ? -13.180 28.800 -26.906 1.00 25.50 90 LEU A C 1
ATOM 680 O O . LEU A 1 90 ? -14.220 28.222 -27.266 1.00 29.80 90 LEU A O 1
ATOM 685 N N . PRO A 1 91 ? -12.011 28.167 -26.790 1.00 26.35 91 PRO A N 1
ATOM 686 C CA . PRO A 1 91 ? -11.917 26.749 -27.167 1.00 25.97 91 PRO A CA 1
ATOM 687 C C . PRO A 1 91 ? -12.803 25.857 -26.296 1.00 27.66 91 PRO A C 1
ATOM 688 O O . PRO A 1 91 ? -12.895 26.061 -25.083 1.00 28.52 91 PRO A O 1
ATOM 692 N N . GLU A 1 92 ? -13.497 24.905 -26.915 1.00 27.32 92 GLU A N 1
ATOM 693 C CA . GLU A 1 92 ? -14.339 23.980 -26.153 1.00 30.06 92 GLU A CA 1
ATOM 694 C C . GLU A 1 92 ? -13.534 23.135 -25.182 1.00 30.00 92 GLU A C 1
ATOM 695 O O . GLU A 1 92 ? -14.078 22.691 -24.162 1.00 30.50 92 GLU A O 1
ATOM 701 N N . GLU A 1 93 ? -12.241 22.937 -25.467 1.00 25.94 93 GLU A N 1
ATOM 702 C CA . GLU A 1 93 ? -11.378 22.172 -24.572 1.00 28.13 93 GLU A CA 1
ATOM 703 C C . GLU A 1 93 ? -11.299 22.791 -23.160 1.00 28.61 93 GLU A C 1
ATOM 704 O O . GLU A 1 93 ? -10.925 22.115 -22.202 1.00 30.85 93 GLU A O 1
ATOM 710 N N . LEU A 1 94 ? -11.607 24.079 -23.044 1.00 23.66 94 LEU A N 1
ATOM 711 C CA . LEU A 1 94 ? -11.517 24.732 -21.715 1.00 21.26 94 LEU A CA 1
ATOM 712 C C . LEU A 1 94 ? -12.844 24.682 -20.987 1.00 27.23 94 LEU A C 1
ATOM 713 O O . LEU A 1 94 ? -12.944 25.086 -19.826 1.00 24.40 94 LEU A O 1
ATOM 718 N N . ALA A 1 95 ? -13.869 24.150 -21.624 1.00 23.80 95 ALA A N 1
ATOM 719 C CA . ALA A 1 95 ? -15.190 24.155 -20.977 1.00 23.17 95 ALA A CA 1
ATOM 720 C C . ALA A 1 95 ? -15.241 23.488 -19.636 1.00 29.49 95 ALA A C 1
ATOM 721 O O . ALA A 1 95 ? -14.722 22.388 -19.477 1.00 30.29 95 ALA A O 1
ATOM 723 N N . GLY A 1 96 ? -15.869 24.168 -18.661 1.00 24.59 96 GLY A N 1
ATOM 724 C CA . GLY A 1 96 ? -16.088 23.609 -17.348 1.00 25.00 96 GLY A CA 1
ATOM 725 C C . GLY A 1 96 ? -14.837 23.381 -16.521 1.00 30.32 96 GLY A C 1
ATOM 726 O O . GLY A 1 96 ? -14.923 22.712 -15.511 1.00 28.05 96 GLY A O 1
ATOM 727 N N . LEU A 1 97 ? -13.690 23.949 -16.894 1.00 29.38 97 LEU A N 1
ATOM 728 C CA . LEU A 1 97 ? -12.470 23.652 -16.143 1.00 26.27 97 LEU A CA 1
ATOM 729 C C . LEU A 1 97 ? -12.127 24.573 -14.976 1.00 29.14 97 LEU A C 1
ATOM 730 O O . LEU A 1 97 ? -11.481 24.115 -14.019 1.00 28.02 97 LEU A O 1
ATOM 735 N N . ALA A 1 98 ? -12.478 25.865 -15.049 1.00 24.35 98 ALA A N 1
ATOM 736 C CA . ALA A 1 98 ? -11.828 26.835 -14.127 1.00 26.06 98 ALA A CA 1
ATOM 737 C C . ALA A 1 98 ? -12.428 26.809 -12.740 1.00 24.09 98 ALA A C 1
ATOM 738 O O . ALA A 1 98 ? -13.640 26.886 -12.599 1.00 22.73 98 ALA A O 1
ATOM 740 N N . HIS A 1 99 ? -11.577 26.704 -11.716 1.00 22.32 99 HIS A N 1
ATOM 741 C CA . HIS A 1 99 ? -12.001 27.027 -10.344 1.00 24.24 99 HIS A CA 1
ATOM 742 C C . HIS A 1 99 ? -12.055 28.533 -10.184 1.00 22.54 99 HIS A C 1
ATOM 743 O O . HIS A 1 99 ? -12.871 29.042 -9.423 1.00 22.62 99 HIS A O 1
ATOM 750 N N . THR A 1 100 ? -11.188 29.240 -10.927 1.00 21.70 100 THR A N 1
ATOM 751 C CA . THR A 1 100 ? -11.134 30.711 -10.908 1.00 18.87 100 THR A CA 1
ATOM 752 C C . THR A 1 100 ? -10.952 31.241 -12.317 1.00 18.50 100 THR A C 1
ATOM 753 O O . THR A 1 100 ? -10.027 30.790 -13.022 1.00 18.98 100 THR A O 1
ATOM 757 N N . LEU A 1 101 ? -11.796 32.198 -12.730 1.00 18.30 101 LEU A N 1
ATOM 758 C CA . LEU A 1 101 ? -11.652 32.828 -14.048 1.00 18.00 101 LEU A CA 1
ATOM 759 C C . LEU A 1 101 ? -11.437 34.303 -13.781 1.00 23.08 101 LEU A C 1
ATOM 760 O O . LEU A 1 101 ? -12.298 34.945 -13.188 1.00 21.45 101 LEU A O 1
ATOM 765 N N . THR A 1 102 ? -10.311 34.851 -14.222 1.00 21.05 102 THR A N 1
ATOM 766 C CA . THR A 1 102 ? -10.003 36.251 -13.950 1.00 18.11 102 THR A CA 1
ATOM 767 C C . THR A 1 102 ? -10.104 37.128 -15.212 1.00 16.75 102 THR A C 1
ATOM 768 O O . THR A 1 102 ? -9.787 36.689 -16.337 1.00 18.42 102 THR A O 1
ATOM 772 N N . LEU A 1 103 ? -10.633 38.348 -15.032 1.00 16.89 103 LEU A N 1
ATOM 773 C CA . LEU A 1 103 ? -10.599 39.374 -16.114 1.00 16.57 103 LEU A CA 1
ATOM 774 C C . LEU A 1 103 ? -9.986 40.591 -15.469 1.00 16.31 103 LEU A C 1
ATOM 775 O O . LEU A 1 103 ? -10.644 41.285 -14.688 1.00 19.83 103 LEU A O 1
ATOM 780 N N . ASN A 1 104 ? -8.722 40.838 -15.777 1.00 15.91 104 ASN A N 1
ATOM 781 C CA . ASN A 1 104 ? -7.962 41.940 -15.161 1.00 19.97 104 ASN A CA 1
ATOM 782 C C . ASN A 1 104 ? -7.892 43.100 -16.119 1.00 19.33 104 ASN A C 1
ATOM 783 O O . ASN A 1 104 ? -7.199 43.009 -17.122 1.00 22.02 104 ASN A O 1
ATOM 788 N N . PHE A 1 105 ? -8.597 44.176 -15.803 1.00 16.35 105 PHE A N 1
ATOM 789 C CA . PHE A 1 105 ? -8.604 45.372 -16.660 1.00 18.52 105 PHE A CA 1
ATOM 790 C C . PHE A 1 105 ? -8.990 45.106 -18.108 1.00 18.60 105 PHE A C 1
ATOM 791 O O . PHE A 1 105 ? -8.243 45.449 -19.034 1.00 17.98 105 PHE A O 1
ATOM 799 N N . PRO A 1 106 ? -10.164 44.504 -18.318 1.00 20.90 106 PRO A N 1
ATOM 800 C CA . PRO A 1 106 ? -10.619 44.244 -19.697 1.00 21.25 106 PRO A CA 1
ATOM 801 C C . PRO A 1 106 ? -10.774 45.565 -20.477 1.00 19.84 106 PRO A C 1
ATOM 802 O O . PRO A 1 106 ? -11.124 46.580 -19.891 1.00 18.28 106 PRO A O 1
ATOM 806 N N . TRP A 1 107 ? -10.525 45.551 -21.764 1.00 19.31 107 TRP A N 1
ATOM 807 C CA . TRP A 1 107 ? -10.740 46.741 -22.582 1.00 17.51 107 TRP A CA 1
ATOM 808 C C . TRP A 1 107 ? -12.239 47.106 -22.632 1.00 20.47 107 TRP A C 1
ATOM 809 O O . TRP A 1 107 ? -13.083 46.314 -22.207 1.00 20.01 107 TRP A O 1
ATOM 820 N N . ALA A 1 108 ? -12.557 48.273 -23.184 1.00 18.47 108 ALA A N 1
ATOM 821 C CA . ALA A 1 108 ? -13.919 48.830 -23.021 1.00 22.80 108 ALA A CA 1
ATOM 822 C C . ALA A 1 108 ? -15.047 47.916 -23.478 1.00 21.51 108 ALA A C 1
ATOM 823 O O . ALA A 1 108 ? -16.139 47.892 -22.894 1.00 20.50 108 ALA A O 1
ATOM 825 N N . SER A 1 109 ? -14.806 47.200 -24.567 1.00 21.77 109 SER A N 1
ATOM 826 C CA . SER A 1 109 ? -15.874 46.355 -25.119 1.00 25.02 109 SER A CA 1
ATOM 827 C C . SER A 1 109 ? -16.288 45.248 -24.155 1.00 23.42 109 SER A C 1
ATOM 828 O O . SER A 1 109 ? -17.470 44.992 -23.967 1.00 21.32 109 SER A O 1
ATOM 831 N N . LEU A 1 110 ? -15.288 44.612 -23.542 1.00 22.02 110 LEU A N 1
ATOM 832 C CA . LEU A 1 110 ? -15.528 43.529 -22.581 1.00 21.99 110 LEU A CA 1
ATOM 833 C C . LEU A 1 110 ? -15.956 44.065 -21.267 1.00 22.03 110 LEU A C 1
ATOM 834 O O . LEU A 1 110 ? -16.778 43.444 -20.589 1.00 19.38 110 LEU A O 1
ATOM 839 N N . LEU A 1 111 ? -15.414 45.208 -20.877 1.00 20.32 111 LEU A N 1
ATOM 840 C CA . LEU A 1 111 ? -15.882 45.923 -19.703 1.00 20.09 111 LEU A CA 1
ATOM 841 C C . LEU A 1 111 ? -17.373 46.189 -19.833 1.00 22.43 111 LEU A C 1
ATOM 842 O O . LEU A 1 111 ? -18.152 45.945 -18.899 1.00 21.72 111 LEU A O 1
ATOM 847 N N . SER A 1 112 ? -17.765 46.720 -20.985 1.00 19.37 112 SER A N 1
ATOM 848 C CA . SER A 1 112 ? -19.199 46.975 -21.178 1.00 20.84 112 SER A CA 1
ATOM 849 C C . SER A 1 112 ? -20.049 45.721 -21.064 1.00 21.31 112 SER A C 1
ATOM 850 O O . SER A 1 112 ? -21.142 45.734 -20.502 1.00 24.36 112 SER A O 1
ATOM 853 N N . ALA A 1 113 ? -19.558 44.638 -21.637 1.00 22.26 113 ALA A N 1
ATOM 854 C CA . ALA A 1 113 ? -20.288 43.382 -21.606 1.00 22.20 113 ALA A CA 1
ATOM 855 C C . ALA A 1 113 ? -20.484 42.945 -20.146 1.00 21.99 113 ALA A C 1
ATOM 856 O O . ALA A 1 113 ? -21.466 42.268 -19.838 1.00 21.56 113 ALA A O 1
ATOM 858 N N . LEU A 1 114 ? -19.549 43.281 -19.234 1.00 21.82 114 LEU A N 1
ATOM 859 C CA . LEU A 1 114 ? -19.701 42.821 -17.831 1.00 19.29 114 LEU A CA 1
ATOM 860 C C . LEU A 1 114 ? -20.583 43.746 -17.000 1.00 25.45 114 LEU A C 1
ATOM 861 O O . LEU A 1 114 ? -21.188 43.331 -15.957 1.00 22.52 114 LEU A O 1
ATOM 866 N N . VAL A 1 115 ? -20.686 45.010 -17.428 1.00 20.80 115 VAL A N 1
ATOM 867 C CA . VAL A 1 115 ? -21.472 45.965 -16.611 1.00 21.37 115 VAL A CA 1
ATOM 868 C C . VAL A 1 115 ? -22.828 46.336 -17.195 1.00 26.16 115 VAL A C 1
ATOM 869 O O . VAL A 1 115 ? -23.664 46.895 -16.462 1.00 26.19 115 VAL A O 1
ATOM 873 N N . LEU A 1 116 ? -23.051 46.097 -18.496 1.00 24.40 116 LEU A N 1
ATOM 874 C CA . LEU A 1 116 ? -24.373 46.418 -19.059 1.00 24.17 116 LEU A CA 1
ATOM 875 C C . LEU A 1 116 ? -25.478 45.494 -18.506 1.00 28.38 116 LEU A C 1
ATOM 876 O O . LEU A 1 116 ? -26.529 45.984 -18.035 1.00 31.95 116 LEU A O 1
ATOM 881 N N . PRO A 1 117 ? -25.299 44.167 -18.562 1.00 30.34 117 PRO A N 1
ATOM 882 C CA . PRO A 1 117 ? -24.274 43.352 -19.210 1.00 24.98 117 PRO A CA 1
ATOM 883 C C . PRO A 1 117 ? -24.807 42.816 -20.512 1.00 21.30 117 PRO A C 1
ATOM 884 O O . PRO A 1 117 ? -25.952 43.097 -20.900 1.00 21.86 117 PRO A O 1
ATOM 888 N N . GLU A 1 118 ? -23.962 42.053 -21.205 1.00 21.20 118 GLU A N 1
ATOM 889 C CA . GLU A 1 118 ? -24.348 41.423 -22.466 1.00 21.39 118 GLU A CA 1
ATOM 890 C C . GLU A 1 118 ? -24.415 39.915 -22.299 1.00 21.37 118 GLU A C 1
ATOM 891 O O . GLU A 1 118 ? -23.389 39.295 -22.056 1.00 20.97 118 GLU A O 1
ATOM 897 N N . ALA A 1 119 ? -25.618 39.337 -22.437 1.00 21.83 119 ALA A N 1
ATOM 898 C CA . ALA A 1 119 ? -25.820 37.892 -22.179 1.00 23.11 119 ALA A CA 1
ATOM 899 C C . ALA A 1 119 ? -24.879 36.940 -22.928 1.00 25.56 119 ALA A C 1
ATOM 900 O O . ALA A 1 119 ? -24.390 35.994 -22.357 1.00 21.55 119 ALA A O 1
ATOM 902 N N . PRO A 1 120 ? -24.672 37.142 -24.250 1.00 23.81 120 PRO A N 1
ATOM 903 C CA . PRO A 1 120 ? -23.787 36.191 -24.922 1.00 21.72 120 PRO A CA 1
ATOM 904 C C . PRO A 1 120 ? -22.389 36.191 -24.331 1.00 21.10 120 PRO A C 1
ATOM 905 O O . PRO A 1 120 ? -21.802 35.132 -24.359 1.00 22.36 120 PRO A O 1
ATOM 909 N N . VAL A 1 121 ? -21.885 37.313 -23.812 1.00 20.78 121 VAL A N 1
ATOM 910 C CA . VAL A 1 121 ? -20.541 37.319 -23.236 1.00 20.21 121 VAL A CA 1
ATOM 911 C C . VAL A 1 121 ? -20.567 36.634 -21.880 1.00 20.09 121 VAL A C 1
ATOM 912 O O . VAL A 1 121 ? -19.687 35.847 -21.542 1.00 19.88 121 VAL A O 1
ATOM 916 N N . LEU A 1 122 ? -21.601 36.927 -21.079 1.00 20.36 122 LEU A N 1
ATOM 917 C CA . LEU A 1 122 ? -21.649 36.257 -19.763 1.00 20.43 122 LEU A CA 1
ATOM 918 C C . LEU A 1 122 ? -21.779 34.765 -19.913 1.00 20.72 122 LEU A C 1
ATOM 919 O O . LEU A 1 122 ? -21.180 33.995 -19.187 1.00 20.63 122 LEU A O 1
ATOM 924 N N . GLU A 1 123 ? -22.576 34.324 -20.878 1.00 21.10 123 GLU A N 1
ATOM 925 C CA . GLU A 1 123 ? -22.714 32.901 -21.132 1.00 21.42 123 GLU A CA 1
ATOM 926 C C . GLU A 1 123 ? -21.388 32.279 -21.613 1.00 21.10 123 GLU A C 1
ATOM 927 O O . GLU A 1 123 ? -21.054 31.145 -21.257 1.00 21.20 123 GLU A O 1
ATOM 933 N N . ALA A 1 124 ? -20.652 33.016 -22.454 1.00 20.75 124 ALA A N 1
ATOM 934 C CA . ALA A 1 124 ? -19.390 32.453 -22.933 1.00 20.45 124 ALA A CA 1
ATOM 935 C C . ALA A 1 124 ? -18.411 32.245 -21.756 1.00 22.20 124 ALA A C 1
ATOM 936 O O . ALA A 1 124 ? -17.662 31.244 -21.713 1.00 20.27 124 ALA A O 1
ATOM 938 N N . LEU A 1 125 ? -18.399 33.205 -20.835 1.00 19.87 125 LEU A N 1
ATOM 939 C CA . LEU A 1 125 ? -17.497 33.111 -19.648 1.00 19.56 125 LEU A CA 1
ATOM 940 C C . LEU A 1 125 ? -17.959 32.011 -18.687 1.00 21.04 125 LEU A C 1
ATOM 941 O O . LEU A 1 125 ? -17.144 31.233 -18.164 1.00 22.28 125 LEU A O 1
ATOM 946 N N . ARG A 1 126 ? -19.257 31.920 -18.466 1.00 20.37 126 ARG A N 1
ATOM 947 C CA . ARG A 1 126 ? -19.801 30.893 -17.574 1.00 20.79 126 ARG A CA 1
ATOM 948 C C . ARG A 1 126 ? -19.464 29.493 -18.093 1.00 20.98 126 ARG A C 1
ATOM 949 O O . ARG A 1 126 ? -19.252 28.556 -17.330 1.00 21.20 126 ARG A O 1
ATOM 957 N N . ARG A 1 127 ? -19.383 29.348 -19.409 1.00 20.99 127 ARG A N 1
ATOM 958 C CA . ARG A 1 127 ? -19.029 28.050 -19.983 1.00 23.35 127 ARG A CA 1
ATOM 959 C C . ARG A 1 127 ? -17.665 27.554 -19.522 1.00 23.55 127 ARG A C 1
ATOM 960 O O . ARG A 1 127 ? -17.445 26.316 -19.416 1.00 24.07 127 ARG A O 1
ATOM 968 N N . LEU A 1 128 ? -16.761 28.482 -19.186 1.00 20.40 128 LEU A N 1
ATOM 969 C CA . LEU A 1 128 ? -15.409 28.076 -18.803 1.00 19.97 128 LEU A CA 1
ATOM 970 C C . LEU A 1 128 ? -15.242 27.673 -17.333 1.00 22.24 128 LEU A C 1
ATOM 971 O O . LEU A 1 128 ? -14.191 27.157 -16.949 1.00 23.30 128 LEU A O 1
ATOM 976 N N . VAL A 1 129 ? -16.246 27.972 -16.531 1.00 22.83 129 VAL A N 1
ATOM 977 C CA . VAL A 1 129 ? -16.127 27.861 -15.090 1.00 20.41 129 VAL A CA 1
ATOM 978 C C . VAL A 1 129 ? -16.801 26.603 -14.570 1.00 21.96 129 VAL A C 1
ATOM 979 O O . VAL A 1 129 ? -17.892 26.275 -14.989 1.00 25.05 129 VAL A O 1
ATOM 983 N N . ARG A 1 130 ? -16.160 25.915 -13.640 1.00 24.23 130 ARG A N 1
ATOM 984 C CA . ARG A 1 130 ? -16.797 24.713 -13.076 1.00 28.92 130 ARG A CA 1
ATOM 985 C C . ARG A 1 130 ? -17.828 25.168 -12.056 1.00 26.32 130 ARG A C 1
ATOM 986 O O . ARG A 1 130 ? -17.700 26.275 -11.494 1.00 27.44 130 ARG A O 1
ATOM 994 N N . PRO A 1 131 ? -18.879 24.353 -11.827 1.00 27.95 131 PRO A N 1
ATOM 995 C CA . PRO A 1 131 ? -19.877 24.674 -10.785 1.00 27.87 131 PRO A CA 1
ATOM 996 C C . PRO A 1 131 ? -19.192 24.992 -9.475 1.00 26.89 131 PRO A C 1
ATOM 997 O O . PRO A 1 131 ? -18.216 24.321 -9.102 1.00 28.49 131 PRO A O 1
ATOM 1001 N N . GLY A 1 132 ? -19.593 26.090 -8.846 1.00 26.62 132 GLY A N 1
ATOM 1002 C CA . GLY A 1 132 ? -18.955 26.512 -7.612 1.00 27.19 132 GLY A CA 1
ATOM 1003 C C . GLY A 1 132 ? -17.681 27.327 -7.799 1.00 30.05 132 GLY A C 1
ATOM 1004 O O . GLY A 1 132 ? -17.129 27.848 -6.848 1.00 29.05 132 GLY A O 1
ATOM 1005 N N . GLY A 1 133 ? -17.196 27.447 -9.026 1.00 23.18 133 GLY A N 1
ATOM 1006 C CA . GLY A 1 133 ? -16.035 28.265 -9.267 1.00 20.94 133 GLY A CA 1
ATOM 1007 C C . GLY A 1 133 ? -16.377 29.749 -9.236 1.00 26.58 133 GLY A C 1
ATOM 1008 O O . GLY A 1 133 ? -17.536 30.146 -9.019 1.00 23.59 133 GLY A O 1
ATOM 1009 N N . GLU A 1 134 ? -15.363 30.591 -9.451 1.00 21.80 134 GLU A N 1
ATOM 1010 C CA . GLU A 1 134 ? -15.522 32.025 -9.215 1.00 21.81 134 GLU A CA 1
ATOM 1011 C C . GLU A 1 134 ? -15.035 32.844 -10.411 1.00 22.80 134 GLU A C 1
ATOM 1012 O O . GLU A 1 134 ? -13.958 32.571 -10.895 1.00 25.26 134 GLU A O 1
ATOM 1018 N N . LEU A 1 135 ? -15.826 33.829 -10.850 1.00 21.74 135 LEU A N 1
ATOM 1019 C CA . LEU A 1 135 ? -15.379 34.846 -11.786 1.00 21.63 135 LEU A CA 1
ATOM 1020 C C . LEU A 1 135 ? -14.911 36.044 -10.962 1.00 23.01 135 LEU A C 1
ATOM 1021 O O . LEU A 1 135 ? -15.584 36.464 -10.056 1.00 22.53 135 LEU A O 1
ATOM 1026 N N . ILE A 1 136 ? -13.711 36.561 -11.256 1.00 21.42 136 ILE A N 1
ATOM 1027 C CA . ILE A 1 136 ? -13.193 37.748 -10.557 1.00 21.43 136 ILE A CA 1
ATOM 1028 C C . ILE A 1 136 ? -12.808 38.804 -11.628 1.00 22.26 136 ILE A C 1
ATOM 1029 O O . ILE A 1 136 ? -11.983 38.532 -12.496 1.00 24.78 136 ILE A O 1
ATOM 1034 N N . ALA A 1 137 ? -13.412 39.973 -11.571 1.00 21.59 137 ALA A N 1
ATOM 1035 C CA . ALA A 1 137 ? -13.133 41.000 -12.574 1.00 21.63 137 ALA A CA 1
ATOM 1036 C C . ALA A 1 137 ? -12.623 42.264 -11.867 1.00 28.41 137 ALA A C 1
ATOM 1037 O O . ALA A 1 137 ? -13.223 42.728 -10.868 1.00 25.18 137 ALA A O 1
ATOM 1039 N N . LEU A 1 138 ? -11.538 42.824 -12.402 1.00 21.59 138 LEU A N 1
ATOM 1040 C CA . LEU A 1 138 ? -11.015 44.115 -11.927 1.00 24.78 138 LEU A CA 1
ATOM 1041 C C . LEU A 1 138 ? -11.316 45.120 -13.021 1.00 24.50 138 LEU A C 1
ATOM 1042 O O . LEU A 1 138 ? -10.746 45.030 -14.119 1.00 23.07 138 LEU A O 1
ATOM 1047 N N . LEU A 1 139 ? -12.176 46.083 -12.720 1.00 22.79 139 LEU A N 1
ATOM 1048 C CA . LEU A 1 139 ? -12.798 46.907 -13.763 1.00 22.47 139 LEU A CA 1
ATOM 1049 C C . LEU A 1 139 ? -12.321 48.351 -13.616 1.00 31.64 139 LEU A C 1
ATOM 1050 O O . LEU A 1 139 ? -12.427 48.925 -12.535 1.00 31.36 139 LEU A O 1
ATOM 1055 N N . ASN A 1 140 ? -11.865 48.965 -14.701 1.00 26.22 140 ASN A N 1
ATOM 1056 C CA . ASN A 1 140 ? -11.321 50.303 -14.593 1.00 28.13 140 ASN A CA 1
ATOM 1057 C C . ASN A 1 140 ? -11.603 50.941 -15.947 1.00 30.03 140 ASN A C 1
ATOM 1058 O O . ASN A 1 140 ? -11.398 50.305 -16.992 1.00 25.68 140 ASN A O 1
ATOM 1063 N N . GLN A 1 141 ? -12.123 52.173 -15.920 1.00 24.93 141 GLN A N 1
ATOM 1064 C CA . GLN A 1 141 ? -12.582 52.835 -17.127 1.00 29.96 141 GLN A CA 1
ATOM 1065 C C . GLN A 1 141 ? -11.515 53.594 -17.874 1.00 29.26 141 GLN A C 1
ATOM 1066 O O . GLN A 1 141 ? -11.797 54.193 -18.915 1.00 32.04 141 GLN A O 1
ATOM 1072 N N . SER A 1 142 ? -10.288 53.503 -17.412 1.00 28.48 142 SER A N 1
ATOM 1073 C CA . SER A 1 142 ? -9.170 54.154 -18.112 1.00 28.79 142 SER A CA 1
ATOM 1074 C C . SER A 1 142 ? -8.470 53.231 -19.121 1.00 32.13 142 SER A C 1
ATOM 1075 O O . SER A 1 142 ? -7.467 53.622 -19.728 1.00 30.29 142 SER A O 1
ATOM 1078 N N . VAL A 1 143 ? -9.026 52.034 -19.338 1.00 26.58 143 VAL A N 1
ATOM 1079 C CA . VAL A 1 143 ? -8.481 51.098 -20.321 1.00 24.13 143 VAL A CA 1
ATOM 1080 C C . VAL A 1 143 ? -8.680 51.625 -21.770 1.00 29.78 143 VAL A C 1
ATOM 1081 O O . VAL A 1 143 ? -9.475 52.536 -22.023 1.00 27.07 143 VAL A O 1
ATOM 1085 N N . PHE A 1 144 ? -7.977 50.995 -22.705 1.00 24.20 144 PHE A N 1
ATOM 1086 C CA . PHE A 1 144 ? -8.083 51.277 -24.111 1.00 26.61 144 PHE A CA 1
ATOM 1087 C C . PHE A 1 144 ? -9.533 51.051 -24.550 1.00 31.40 144 PHE A C 1
ATOM 1088 O O . PHE A 1 144 ? -10.164 50.030 -24.202 1.00 24.58 144 PHE A O 1
ATOM 1096 N N . ASP A 1 145 ? -10.067 51.983 -25.336 1.00 25.97 145 ASP A N 1
ATOM 1097 C CA . ASP A 1 145 ? -11.447 51.828 -25.855 1.00 29.41 145 ASP A CA 1
ATOM 1098 C C . ASP A 1 145 ? -11.445 51.183 -27.254 1.00 28.77 145 ASP A C 1
ATOM 1099 O O . ASP A 1 145 ? -11.094 51.839 -28.213 1.00 29.32 145 ASP A O 1
ATOM 1104 N N . ASP A 1 146 ? -11.784 49.898 -27.356 1.00 25.85 146 ASP A N 1
ATOM 1105 C CA . ASP A 1 146 ? -11.776 49.182 -28.612 1.00 27.20 146 ASP A CA 1
ATOM 1106 C C . ASP A 1 146 ? -13.148 49.191 -29.289 1.00 28.98 146 ASP A C 1
ATOM 1107 O O . ASP A 1 146 ? -13.340 48.535 -30.313 1.00 28.79 146 ASP A O 1
ATOM 1112 N N . ARG A 1 147 ? -14.090 49.922 -28.712 1.00 26.73 147 ARG A N 1
ATOM 1113 C CA . ARG A 1 147 ? -15.475 49.925 -29.238 1.00 27.18 147 ARG A CA 1
ATOM 1114 C C . ARG A 1 147 ? -15.609 50.725 -30.505 1.00 32.81 147 ARG A C 1
ATOM 1115 O O . ARG A 1 147 ? -14.879 51.664 -30.714 1.00 29.59 147 ARG A O 1
ATOM 1123 N N . PRO A 1 148 ? -16.568 50.349 -31.366 1.00 28.43 148 PRO A N 1
ATOM 1124 C CA . PRO A 1 148 ? -16.980 51.277 -32.418 1.00 37.96 148 PRO A CA 1
ATOM 1125 C C . PRO A 1 148 ? -17.270 52.679 -31.851 1.00 40.47 148 PRO A C 1
ATOM 1126 O O . PRO A 1 148 ? -17.814 52.807 -30.761 1.00 37.61 148 PRO A O 1
ATOM 1130 N N . TYR A 1 149 ? -16.985 53.728 -32.606 1.00 45.52 149 TYR A N 1
ATOM 1131 C CA . TYR A 1 149 ? -17.348 55.076 -32.157 1.00 46.51 149 TYR A CA 1
ATOM 1132 C C . TYR A 1 149 ? -18.835 55.263 -31.836 1.00 43.03 149 TYR A C 1
ATOM 1133 O O . TYR A 1 149 ? -19.189 55.962 -30.887 1.00 41.72 149 TYR A O 1
ATOM 1142 N N . ALA A 1 150 ? -19.708 54.605 -32.592 1.00 41.93 150 ALA A N 1
ATOM 1143 C CA . ALA A 1 150 ? -21.135 54.784 -32.391 1.00 41.88 150 ALA A CA 1
ATOM 1144 C C . ALA A 1 150 ? -21.564 54.164 -31.062 1.00 42.45 150 ALA A C 1
ATOM 1145 O O . ALA A 1 150 ? -22.619 54.516 -30.529 1.00 42.71 150 ALA A O 1
ATOM 1147 N N . ALA A 1 151 ? -20.738 53.287 -30.473 1.00 33.77 151 ALA A N 1
ATOM 1148 C CA . ALA A 1 151 ? -21.167 52.677 -29.222 1.00 35.35 151 ALA A CA 1
ATOM 1149 C C . ALA A 1 151 ? -20.498 53.236 -27.984 1.00 36.77 151 ALA A C 1
ATOM 1150 O O . ALA A 1 151 ? -20.560 52.605 -26.935 1.00 39.04 151 ALA A O 1
ATOM 1152 N N . ARG A 1 152 ? -20.031 54.468 -28.030 1.00 36.30 152 ARG A N 1
ATOM 1153 C CA . ARG A 1 152 ? -19.342 54.984 -26.867 1.00 43.34 152 ARG A CA 1
ATOM 1154 C C . ARG A 1 152 ? -20.291 55.899 -26.148 1.00 47.14 152 ARG A C 1
ATOM 1155 O O . ARG A 1 152 ? -20.145 57.127 -26.148 1.00 51.30 152 ARG A O 1
ATOM 1163 N N . LEU A 1 153 ? -21.329 55.259 -25.628 1.00 43.85 153 LEU A N 1
ATOM 1164 C CA . LEU A 1 153 ? -22.246 55.866 -24.707 1.00 48.80 153 LEU A CA 1
ATOM 1165 C C . LEU A 1 153 ? -21.578 55.644 -23.364 1.00 53.59 153 LEU A C 1
ATOM 1166 O O . LEU A 1 153 ? -20.631 54.847 -23.246 1.00 61.78 153 LEU A O 1
ATOM 1171 N N . GLY A 1 154 ? -22.043 56.352 -22.351 1.00 48.22 154 GLY A N 1
ATOM 1172 C CA . GLY A 1 154 ? -21.482 56.225 -21.027 1.00 42.45 154 GLY A CA 1
ATOM 1173 C C . GLY A 1 154 ? -21.814 54.889 -20.405 1.00 43.00 154 GLY A C 1
ATOM 1174 O O . GLY A 1 154 ? -22.794 54.258 -20.766 1.00 47.05 154 GLY A O 1
ATOM 1175 N N . LEU A 1 155 ? -20.921 54.399 -19.556 1.00 38.85 155 LEU A N 1
ATOM 1176 C CA . LEU A 1 155 ? -21.159 53.169 -18.812 1.00 35.64 155 LEU A CA 1
ATOM 1177 C C . LEU A 1 155 ? -21.829 53.472 -17.474 1.00 37.77 155 LEU A C 1
ATOM 1178 O O . LEU A 1 155 ? -21.607 54.523 -16.877 1.00 42.14 155 LEU A O 1
ATOM 1183 N N . PRO A 1 156 ? -22.655 52.546 -16.988 1.00 37.07 156 PRO A N 1
ATOM 1184 C CA . PRO A 1 156 ? -23.336 52.836 -15.728 1.00 40.46 156 PRO A CA 1
ATOM 1185 C C . PRO A 1 156 ? -22.408 52.770 -14.524 1.00 44.44 156 PRO A C 1
ATOM 1186 O O . PRO A 1 156 ? -21.404 52.072 -14.561 1.00 46.86 156 PRO A O 1
ATOM 1190 N N . GLU A 1 157 ? -22.738 53.536 -13.489 1.00 44.97 157 GLU A N 1
ATOM 1191 C CA . GLU A 1 157 ? -22.085 53.426 -12.198 1.00 46.91 157 GLU A CA 1
ATOM 1192 C C . GLU A 1 157 ? -22.610 52.178 -11.516 1.00 46.87 157 GLU A C 1
ATOM 1193 O O . GLU A 1 157 ? -23.820 51.908 -11.540 1.00 46.80 157 GLU A O 1
ATOM 1194 N N . LEU A 1 158 ? -21.721 51.395 -10.919 1.00 44.24 158 LEU A N 1
ATOM 1195 C CA . LEU A 1 158 ? -22.172 50.161 -10.288 1.00 39.45 158 LEU A CA 1
ATOM 1196 C C . LEU A 1 158 ? -22.657 50.386 -8.842 1.00 46.49 158 LEU A C 1
ATOM 1197 O O . LEU A 1 158 ? -22.118 49.835 -7.904 1.00 52.02 158 LEU A O 1
ATOM 1202 N N . SER A 1 159 ? -23.720 51.173 -8.712 1.00 42.26 159 SER A N 1
ATOM 1203 C CA . SER A 1 159 ? -24.402 51.452 -7.466 1.00 39.92 159 SER A CA 1
ATOM 1204 C C . SER A 1 159 ? -25.236 50.257 -7.043 1.00 41.97 159 SER A C 1
ATOM 1205 O O . SER A 1 159 ? -25.435 49.329 -7.828 1.00 41.86 159 SER A O 1
ATOM 1208 N N . ASP A 1 160 ? -25.767 50.287 -5.817 1.00 39.41 160 ASP A N 1
ATOM 1209 C CA . ASP A 1 160 ? -26.581 49.190 -5.335 1.00 40.71 160 ASP A CA 1
ATOM 1210 C C . ASP A 1 160 ? -27.806 48.992 -6.191 1.00 45.29 160 ASP A C 1
ATOM 1211 O O . ASP A 1 160 ? -28.243 47.861 -6.390 1.00 47.05 160 ASP A O 1
ATOM 1216 N N . ALA A 1 161 ? -28.352 50.093 -6.705 1.00 45.99 161 ALA A N 1
ATOM 1217 C CA . ALA A 1 161 ? -29.532 50.031 -7.553 1.00 45.20 161 ALA A CA 1
ATOM 1218 C C . ALA A 1 161 ? -29.205 49.394 -8.875 1.00 38.93 161 ALA A C 1
ATOM 1219 O O . ALA A 1 161 ? -30.016 48.635 -9.413 1.00 40.48 161 ALA A O 1
ATOM 1221 N N . TRP A 1 162 ? -28.034 49.703 -9.427 1.00 33.25 162 TRP A N 1
ATOM 1222 C CA . TRP A 1 162 ? -27.664 49.098 -10.689 1.00 33.02 162 TRP A CA 1
ATOM 1223 C C . TRP A 1 162 ? -27.463 47.590 -10.516 1.00 31.69 162 TRP A C 1
ATOM 1224 O O . TRP A 1 162 ? -27.817 46.766 -11.372 1.00 31.67 162 TRP A O 1
ATOM 1235 N N . LEU A 1 163 ? -26.820 47.245 -9.424 1.00 32.01 163 LEU A N 1
ATOM 1236 C CA . LEU A 1 163 ? -26.612 45.856 -9.084 1.00 39.20 163 LEU A CA 1
ATOM 1237 C C . LEU A 1 163 ? -27.969 45.138 -8.965 1.00 37.25 163 LEU A C 1
ATOM 1238 O O . LEU A 1 163 ? -28.126 44.037 -9.475 1.00 37.95 163 LEU A O 1
ATOM 1243 N N . ASP A 1 164 ? -28.927 45.768 -8.283 1.00 37.57 164 ASP A N 1
ATOM 1244 C CA . ASP A 1 164 ? -30.238 45.194 -8.030 1.00 38.70 164 ASP A CA 1
ATOM 1245 C C . ASP A 1 164 ? -31.077 44.938 -9.287 1.00 45.77 164 ASP A C 1
ATOM 1246 O O . ASP A 1 164 ? -31.685 43.866 -9.415 1.00 40.12 164 ASP A O 1
ATOM 1251 N N . ASP A 1 165 ? -31.103 45.879 -10.232 1.00 46.85 165 ASP A N 1
ATOM 1252 C CA . ASP A 1 165 ? -31.981 45.708 -11.392 1.00 42.57 165 ASP A CA 1
ATOM 1253 C C . ASP A 1 165 ? -31.249 45.202 -12.629 1.00 43.62 165 ASP A C 1
ATOM 1254 O O . ASP A 1 165 ? -31.815 44.453 -13.445 1.00 38.88 165 ASP A O 1
ATOM 1259 N N . ALA A 1 166 ? -30.009 45.622 -12.821 1.00 33.69 166 ALA A N 1
ATOM 1260 C CA . ALA A 1 166 ? -29.377 45.237 -14.063 1.00 31.60 166 ALA A CA 1
ATOM 1261 C C . ALA A 1 166 ? -28.511 44.040 -13.873 1.00 36.41 166 ALA A C 1
ATOM 1262 O O . ALA A 1 166 ? -28.559 43.110 -14.660 1.00 33.74 166 ALA A O 1
ATOM 1264 N N . LEU A 1 167 ? -27.645 44.068 -12.856 1.00 30.52 167 LEU A N 1
ATOM 1265 C CA . LEU A 1 167 ? -26.623 43.056 -12.848 1.00 27.95 167 LEU A CA 1
ATOM 1266 C C . LEU A 1 167 ? -27.011 41.755 -12.192 1.00 27.69 167 LEU A C 1
ATOM 1267 O O . LEU A 1 167 ? -26.823 40.689 -12.774 1.00 26.21 167 LEU A O 1
ATOM 1272 N N . ARG A 1 168 ? -27.530 41.802 -10.958 1.00 29.25 168 ARG A N 1
ATOM 1273 C CA . ARG A 1 168 ? -27.853 40.528 -10.325 1.00 29.05 168 ARG A CA 1
ATOM 1274 C C . ARG A 1 168 ? -28.737 39.603 -11.159 1.00 28.74 168 ARG A C 1
ATOM 1275 O O . ARG A 1 168 ? -28.429 38.415 -11.278 1.00 27.15 168 ARG A O 1
ATOM 1283 N N . PRO A 1 169 ? -29.853 40.132 -11.715 1.00 29.53 169 PRO A N 1
ATOM 1284 C CA . PRO A 1 169 ? -30.725 39.215 -12.450 1.00 28.75 169 PRO A CA 1
ATOM 1285 C C . PRO A 1 169 ? -30.085 38.708 -13.738 1.00 26.80 169 PRO A C 1
ATOM 1286 O O . PRO A 1 169 ? -30.258 37.526 -14.073 1.00 25.97 169 PRO A O 1
ATOM 1290 N N . ALA A 1 170 ? -29.338 39.575 -14.418 1.00 26.19 170 ALA A N 1
ATOM 1291 C CA . ALA A 1 170 ? -28.717 39.221 -15.689 1.00 25.23 170 ALA A CA 1
ATOM 1292 C C . ALA A 1 170 ? -27.599 38.198 -15.449 1.00 23.08 170 ALA A C 1
ATOM 1293 O O . ALA A 1 170 ? -27.405 37.247 -16.231 1.00 21.87 170 ALA A O 1
ATOM 1295 N N . TYR A 1 171 ? -26.812 38.396 -14.404 1.00 23.36 171 TYR A N 1
ATOM 1296 C CA . TYR A 1 171 ? -25.781 37.403 -14.106 1.00 22.37 171 TYR A CA 1
ATOM 1297 C C . TYR A 1 171 ? -26.445 36.056 -13.758 1.00 22.44 171 TYR A C 1
ATOM 1298 O O . TYR A 1 171 ? -26.004 35.006 -14.238 1.00 21.40 171 TYR A O 1
ATOM 1307 N N . ARG A 1 172 ? -27.525 36.094 -12.960 1.00 23.82 172 ARG A N 1
ATOM 1308 C CA . ARG A 1 172 ? -28.228 34.862 -12.637 1.00 24.07 172 ARG A CA 1
ATOM 1309 C C . ARG A 1 172 ? -28.746 34.207 -13.933 1.00 23.54 172 ARG A C 1
ATOM 1310 O O . ARG A 1 172 ? -28.769 32.970 -14.047 1.00 23.63 172 ARG A O 1
ATOM 1318 N N . ALA A 1 173 ? -29.220 35.039 -14.864 1.00 23.27 173 ALA A N 1
ATOM 1319 C CA . ALA A 1 173 ? -29.763 34.522 -16.123 1.00 23.00 173 ALA A CA 1
ATOM 1320 C C . ALA A 1 173 ? -28.658 33.851 -16.950 1.00 21.68 173 ALA A C 1
ATOM 1321 O O . ALA A 1 173 ? -28.969 33.216 -17.959 1.00 21.30 173 ALA A O 1
ATOM 1323 N N . ALA A 1 174 ? -27.383 34.111 -16.620 1.00 22.64 174 ALA A N 1
ATOM 1324 C CA . ALA A 1 174 ? -26.245 33.431 -17.294 1.00 21.44 174 ALA A CA 1
ATOM 1325 C C . ALA A 1 174 ? -25.601 32.321 -16.466 1.00 21.08 174 ALA A C 1
ATOM 1326 O O . ALA A 1 174 ? -24.547 31.814 -16.840 1.00 23.25 174 ALA A O 1
ATOM 1328 N N . GLY A 1 175 ? -26.130 32.022 -15.272 1.00 20.29 175 GLY A N 1
ATOM 1329 C CA . GLY A 1 175 ? -25.533 30.987 -14.443 1.00 21.53 175 GLY A CA 1
ATOM 1330 C C . GLY A 1 175 ? -24.525 31.450 -13.384 1.00 22.36 175 GLY A C 1
ATOM 1331 O O . GLY A 1 175 ? -23.745 30.635 -12.856 1.00 23.93 175 GLY A O 1
ATOM 1332 N N . PHE A 1 176 ? -24.569 32.738 -13.024 1.00 22.70 176 PHE A N 1
ATOM 1333 C CA . PHE A 1 176 ? -23.659 33.313 -12.017 1.00 24.76 176 PHE A CA 1
ATOM 1334 C C . PHE A 1 176 ? -24.436 33.992 -10.918 1.00 24.78 176 PHE A C 1
ATOM 1335 O O . PHE A 1 176 ? -25.430 34.667 -11.198 1.00 24.80 176 PHE A O 1
ATOM 1343 N N . GLU A 1 177 ? -23.939 33.882 -9.694 1.00 24.06 177 GLU A N 1
ATOM 1344 C CA . GLU A 1 177 ? -24.485 34.644 -8.575 1.00 28.08 177 GLU A CA 1
ATOM 1345 C C . GLU A 1 177 ? -23.459 35.672 -8.122 1.00 26.08 177 GLU A C 1
ATOM 1346 O O . GLU A 1 177 ? -22.393 35.305 -7.640 1.00 26.18 177 GLU A O 1
ATOM 1352 N N . ILE A 1 178 ? -23.751 36.958 -8.300 1.00 26.53 178 ILE A N 1
ATOM 1353 C CA . ILE A 1 178 ? -22.794 37.998 -7.871 1.00 27.18 178 ILE A CA 1
ATOM 1354 C C . ILE A 1 178 ? -22.545 37.924 -6.361 1.00 28.80 178 ILE A C 1
ATOM 1355 O O . ILE A 1 178 ? -23.480 37.811 -5.580 1.00 31.57 178 ILE A O 1
ATOM 1360 N N . ARG A 1 179 ? -21.287 37.996 -5.979 1.00 29.01 179 ARG A N 1
ATOM 1361 C CA . ARG A 1 179 ? -20.901 37.907 -4.564 1.00 30.67 179 ARG A CA 1
ATOM 1362 C C . ARG A 1 179 ? -20.419 39.223 -4.040 1.00 36.56 179 ARG A C 1
ATOM 1363 O O . ARG A 1 179 ? -20.976 39.772 -3.115 1.00 46.82 179 ARG A O 1
ATOM 1371 N N . THR A 1 180 ? -19.361 39.733 -4.619 1.00 33.31 180 THR A N 1
ATOM 1372 C CA . THR A 1 180 ? -18.737 40.941 -4.131 1.00 38.53 180 THR A CA 1
ATOM 1373 C C . THR A 1 180 ? -18.813 42.022 -5.195 1.00 38.29 180 THR A C 1
ATOM 1374 O O . THR A 1 180 ? -18.592 41.745 -6.372 1.00 32.28 180 THR A O 1
ATOM 1378 N N . SER A 1 181 ? -19.124 43.245 -4.779 1.00 35.18 181 SER A N 1
ATOM 1379 C CA . SER A 1 181 ? -18.992 44.399 -5.672 1.00 36.90 181 SER A CA 1
ATOM 1380 C C . SER A 1 181 ? -18.422 45.546 -4.807 1.00 42.54 181 SER A C 1
ATOM 1381 O O . SER A 1 181 ? -19.123 46.086 -3.964 1.00 43.25 181 SER A O 1
ATOM 1384 N N . GLU A 1 182 ? -17.155 45.902 -4.995 1.00 39.93 182 GLU A N 1
ATOM 1385 C CA . GLU A 1 182 ? -16.523 46.912 -4.139 1.00 49.78 182 GLU A CA 1
ATOM 1386 C C . GLU A 1 182 ? -15.537 47.787 -4.877 1.00 46.47 182 GLU A C 1
ATOM 1387 O O . GLU A 1 182 ? -14.950 47.350 -5.853 1.00 44.03 182 GLU A O 1
ATOM 1393 N N . ILE A 1 183 ? -15.348 49.013 -4.407 1.00 41.43 183 ILE A N 1
ATOM 1394 C CA . ILE A 1 183 ? -14.250 49.847 -4.891 1.00 45.90 183 ILE A CA 1
ATOM 1395 C C . ILE A 1 183 ? -12.943 49.375 -4.248 1.00 45.20 183 ILE A C 1
ATOM 1396 O O . ILE A 1 183 ? -12.902 49.178 -3.043 1.00 45.92 183 ILE A O 1
ATOM 1401 N N . VAL A 1 184 ? -11.892 49.195 -5.040 1.00 43.05 184 VAL A N 1
ATOM 1402 C CA . VAL A 1 184 ? -10.580 48.749 -4.542 1.00 42.86 184 VAL A CA 1
ATOM 1403 C C . VAL A 1 184 ? -9.836 49.926 -3.906 1.00 46.78 184 VAL A C 1
ATOM 1404 O O . VAL A 1 184 ? -9.269 50.781 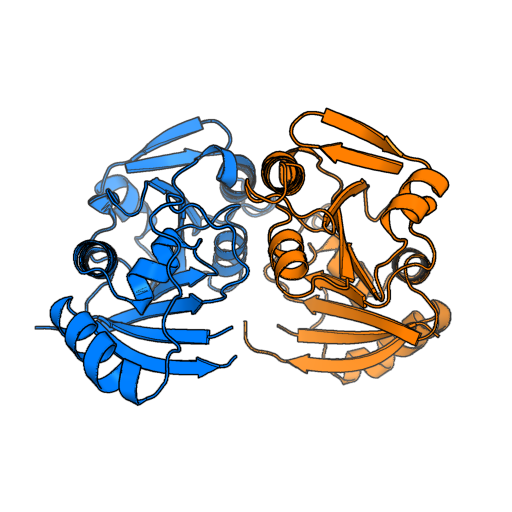-4.601 1.00 44.57 184 VAL A O 1
ATOM 1408 N N . THR A 1 206 ? -10.989 51.760 -9.372 1.00 30.64 206 THR A N 1
ATOM 1409 C CA . THR A 1 206 ? -11.034 50.360 -9.860 1.00 31.10 206 THR A CA 1
ATOM 1410 C C . THR A 1 206 ? -12.106 49.625 -9.063 1.00 32.49 206 THR A C 1
ATOM 1411 O O . THR A 1 206 ? -12.241 49.824 -7.855 1.00 34.59 206 THR A O 1
ATOM 1415 N N . ARG A 1 207 ? -12.930 48.838 -9.742 1.00 29.60 207 ARG A N 1
ATOM 1416 C CA . ARG A 1 207 ? -14.000 48.116 -9.068 1.00 30.93 207 ARG A CA 1
ATOM 1417 C C . ARG A 1 207 ? -13.683 46.622 -9.114 1.00 31.13 207 ARG A C 1
ATOM 1418 O O . ARG A 1 207 ? -13.163 46.107 -10.113 1.00 27.67 207 ARG A O 1
ATOM 1426 N N . LEU A 1 208 ? -13.982 45.935 -8.024 1.00 27.01 208 LEU A N 1
ATOM 1427 C CA . LEU A 1 208 ? -13.859 44.477 -7.974 1.00 26.28 208 LEU A CA 1
ATOM 1428 C C . LEU A 1 208 ? -15.241 43.875 -8.026 1.00 30.45 208 LEU A C 1
ATOM 1429 O O . LEU A 1 208 ? -16.120 44.268 -7.265 1.00 30.93 208 LEU A O 1
ATOM 1434 N N . LEU A 1 209 ? -15.482 42.988 -8.989 1.00 24.35 209 LEU A N 1
ATOM 1435 C CA . LEU A 1 209 ? -16.789 42.371 -9.079 1.00 25.48 209 LEU A CA 1
ATOM 1436 C C . LEU A 1 209 ? -16.528 40.880 -9.112 1.00 25.47 209 LEU A C 1
ATOM 1437 O O . LEU A 1 209 ? -15.705 40.438 -9.900 1.00 24.19 209 LEU A O 1
ATOM 1442 N N . THR A 1 210 ? -17.182 40.095 -8.271 1.00 21.67 210 THR A N 1
ATOM 1443 C CA . THR A 1 210 ? -16.924 38.655 -8.306 1.00 21.92 210 THR A CA 1
ATOM 1444 C C . THR A 1 210 ? -18.271 37.950 -8.354 1.00 20.86 210 THR A C 1
ATOM 1445 O O . THR A 1 210 ? -19.292 38.495 -7.949 1.00 26.13 210 THR A O 1
ATOM 1449 N N . ALA A 1 211 ? -18.303 36.755 -8.929 1.00 21.82 211 ALA A N 1
ATOM 1450 C CA . ALA A 1 211 ? -19.535 36.001 -8.925 1.00 21.14 211 ALA A CA 1
ATOM 1451 C C . ALA A 1 211 ? -19.235 34.516 -8.892 1.00 26.80 211 ALA A C 1
ATOM 1452 O O . ALA A 1 211 ? -18.159 34.072 -9.321 1.00 30.33 211 ALA A O 1
ATOM 1454 N N . GLU A 1 212 ? -20.175 33.752 -8.385 1.00 21.51 212 GLU A N 1
ATOM 1455 C CA . GLU A 1 212 ? -19.982 32.307 -8.259 1.00 22.32 212 GLU A CA 1
ATOM 1456 C C . GLU A 1 212 ? -20.754 31.574 -9.352 1.00 23.83 212 GLU A C 1
ATOM 1457 O O . GLU A 1 212 ? -21.918 31.885 -9.587 1.00 22.27 212 GLU A O 1
ATOM 1463 N N . ALA A 1 213 ? -20.129 30.582 -9.977 1.00 22.55 213 ALA A N 1
ATOM 1464 C CA . ALA A 1 213 ? -20.846 29.806 -10.988 1.00 22.02 213 ALA A CA 1
ATOM 1465 C C . ALA A 1 213 ? -21.843 28.933 -10.256 1.00 29.45 213 ALA A C 1
ATOM 1466 O O . ALA A 1 213 ? -21.465 28.143 -9.377 1.00 28.96 213 ALA A O 1
ATOM 1468 N N . ILE A 1 214 ? -23.116 29.088 -10.600 1.00 21.95 214 ILE A N 1
ATOM 1469 C CA . ILE A 1 214 ? -24.145 28.285 -9.958 1.00 24.52 214 ILE A CA 1
ATOM 1470 C C . ILE A 1 214 ? -24.874 27.290 -10.843 1.00 29.90 214 ILE A C 1
ATOM 1471 O O . ILE A 1 214 ? -24.714 27.228 -12.070 1.00 26.62 214 ILE A O 1
ATOM 1476 N N . GLY A 1 215 ? -25.728 26.518 -10.175 1.00 43.55 215 GLY A N 1
ATOM 1477 C CA . GLY A 1 215 ? -26.665 25.614 -10.805 1.00 46.29 215 GLY A CA 1
ATOM 1478 C C . GLY A 1 215 ? -26.413 24.133 -10.584 1.00 46.18 215 GLY A C 1
ATOM 1479 O O . GLY A 1 215 ? -25.283 23.686 -10.716 1.00 52.90 215 GLY A O 1
ATOM 1480 N N . GLY A 1 216 ? -27.482 23.389 -10.301 1.00 47.98 216 GLY A N 1
ATOM 1481 C CA . GLY A 1 216 ? -27.482 21.932 -10.314 1.00 41.06 216 GLY A CA 1
ATOM 1482 C C . GLY A 1 216 ? -27.526 21.403 -8.897 1.00 41.90 216 GLY A C 1
ATOM 1483 O O . GLY A 1 216 ? -27.603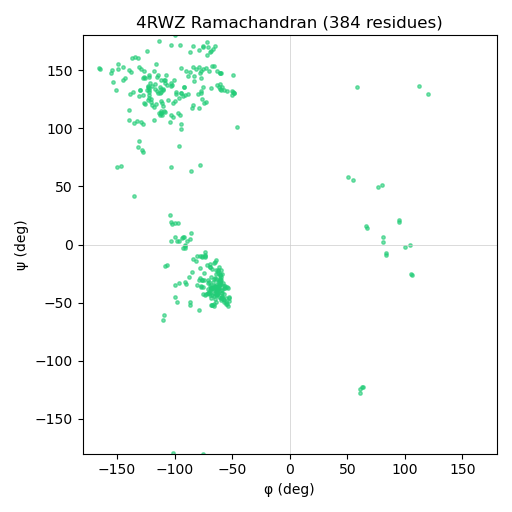 22.230 -7.993 1.00 51.58 216 GLY A O 1
ATOM 1484 N N . MET B 1 1 ? 18.159 60.113 -25.497 1.00 43.46 1 MET B N 1
ATOM 1485 C CA . MET B 1 1 ? 17.169 59.164 -24.968 1.00 37.59 1 MET B CA 1
ATOM 1486 C C . MET B 1 1 ? 16.429 58.498 -26.137 1.00 33.59 1 MET B C 1
ATOM 1487 O O . MET B 1 1 ? 16.114 59.154 -27.130 1.00 34.21 1 MET B O 1
ATOM 1492 N N . ILE B 1 2 ? 16.153 57.202 -26.018 1.00 29.39 2 ILE B N 1
ATOM 1493 C CA . ILE B 1 2 ? 15.496 56.479 -27.099 1.00 24.69 2 ILE B CA 1
ATOM 1494 C C . ILE B 1 2 ? 14.004 56.349 -26.783 1.00 27.32 2 ILE B C 1
ATOM 1495 O O . ILE B 1 2 ? 13.623 55.840 -25.750 1.00 24.94 2 ILE B O 1
ATOM 1500 N N . VAL B 1 3 ? 13.175 56.822 -27.691 1.00 27.46 3 VAL B N 1
ATOM 1501 C CA . VAL B 1 3 ? 11.729 56.745 -27.492 1.00 23.24 3 VAL B CA 1
ATOM 1502 C C . VAL B 1 3 ? 11.097 55.739 -28.453 1.00 23.94 3 VAL B C 1
ATOM 1503 O O . VAL B 1 3 ? 11.379 55.781 -29.644 1.00 26.40 3 VAL B O 1
ATOM 1507 N N . GLN B 1 4 ? 10.228 54.852 -27.958 1.00 22.70 4 GLN B N 1
ATOM 1508 C CA . GLN B 1 4 ? 9.542 53.877 -28.828 1.00 20.12 4 GLN B CA 1
ATOM 1509 C C . GLN B 1 4 ? 8.232 54.443 -29.387 1.00 25.26 4 GLN B C 1
ATOM 1510 O O . GLN B 1 4 ? 7.406 54.954 -28.629 1.00 20.75 4 GLN B O 1
ATOM 1516 N N . LEU B 1 5 ? 8.065 54.344 -30.715 1.00 22.70 5 LEU B N 1
ATOM 1517 C CA . LEU B 1 5 ? 6.818 54.769 -31.378 1.00 26.62 5 LEU B CA 1
ATOM 1518 C C . LEU B 1 5 ? 6.362 53.666 -32.315 1.00 31.95 5 LEU B C 1
ATOM 1519 O O . LEU B 1 5 ? 6.654 53.687 -33.527 1.00 29.92 5 LEU B O 1
ATOM 1524 N N . GLY B 1 6 ? 5.660 52.687 -31.757 1.00 25.75 6 GLY B N 1
ATOM 1525 C CA . GLY B 1 6 ? 5.349 51.480 -32.490 1.00 30.21 6 GLY B CA 1
ATOM 1526 C C . GLY B 1 6 ? 6.625 50.740 -32.868 1.00 29.72 6 GLY B C 1
ATOM 1527 O O . GLY B 1 6 ? 7.381 50.357 -31.988 1.00 29.93 6 GLY B O 1
ATOM 1528 N N . LYS B 1 7 ? 6.809 50.507 -34.181 1.00 31.42 7 LYS B N 1
ATOM 1529 C CA . LYS B 1 7 ? 7.983 49.819 -34.692 1.00 39.57 7 LYS B CA 1
ATOM 1530 C C . LYS B 1 7 ? 9.236 50.677 -34.667 1.00 39.18 7 LYS B C 1
ATOM 1531 O O . LYS B 1 7 ? 10.338 50.146 -34.615 1.00 48.80 7 LYS B O 1
ATOM 1537 N N . ALA B 1 8 ? 9.073 51.993 -34.689 1.00 35.49 8 ALA B N 1
ATOM 1538 C CA . ALA B 1 8 ? 10.215 52.900 -34.787 1.00 36.83 8 ALA B CA 1
ATOM 1539 C C . ALA B 1 8 ? 10.761 53.234 -33.420 1.00 36.40 8 ALA B C 1
ATOM 1540 O O . ALA B 1 8 ? 9.993 53.293 -32.472 1.00 34.43 8 ALA B O 1
ATOM 1542 N N . SER B 1 9 ? 12.081 53.398 -33.302 1.00 30.42 9 SER B N 1
ATOM 1543 C CA . SER B 1 9 ? 12.726 53.981 -32.112 1.00 32.75 9 SER B CA 1
ATOM 1544 C C . SER B 1 9 ? 13.287 55.288 -32.577 1.00 36.32 9 SER B C 1
ATOM 1545 O O . SER B 1 9 ? 13.868 55.340 -33.673 1.00 42.66 9 SER B O 1
ATOM 1548 N N . VAL B 1 10 ? 13.112 56.351 -31.809 1.00 28.38 10 VAL B N 1
ATOM 1549 C CA . VAL B 1 10 ? 13.659 57.661 -32.234 1.00 28.85 10 VAL B CA 1
ATOM 1550 C C . VAL B 1 10 ? 14.412 58.334 -31.124 1.00 29.60 10 VAL B C 1
ATOM 1551 O O . VAL B 1 10 ? 14.236 58.004 -29.959 1.00 30.03 10 VAL B O 1
ATOM 1555 N N . THR B 1 11 ? 15.267 59.279 -31.467 1.00 29.86 11 THR B N 1
ATOM 1556 C CA . THR B 1 11 ? 16.106 59.902 -30.448 1.00 30.49 11 THR B CA 1
ATOM 1557 C C . THR B 1 11 ? 15.542 61.240 -29.981 1.00 38.12 11 THR B C 1
ATOM 1558 O O . THR B 1 11 ? 15.191 62.067 -30.793 1.00 37.65 11 THR B O 1
ATOM 1562 N N . TRP B 1 12 ? 15.412 61.439 -28.677 1.00 36.22 12 TRP B N 1
ATOM 1563 C CA . TRP B 1 12 ? 14.969 62.732 -28.156 1.00 40.04 12 TRP B CA 1
ATOM 1564 C C . TRP B 1 12 ? 16.067 63.333 -27.287 1.00 40.30 12 TRP B C 1
ATOM 1565 O O . TRP B 1 12 ? 16.762 62.624 -26.539 1.00 39.63 12 TRP B O 1
ATOM 1576 N N . THR B 1 13 ? 16.114 64.658 -27.266 1.00 35.69 13 THR B N 1
ATOM 1577 C CA . THR B 1 13 ? 16.997 65.336 -26.347 1.00 39.70 13 THR B CA 1
ATOM 1578 C C . THR B 1 13 ? 16.234 65.709 -25.088 1.00 39.84 13 THR B C 1
ATOM 1579 O O . THR B 1 13 ? 15.023 65.559 -25.026 1.00 38.99 13 THR B O 1
ATOM 1583 N N . ARG B 1 14 ? 16.957 66.189 -24.079 1.00 38.18 14 ARG B N 1
ATOM 1584 C CA . ARG B 1 14 ? 16.310 66.681 -22.879 1.00 41.44 14 ARG B CA 1
ATOM 1585 C C . ARG B 1 14 ? 15.401 67.861 -23.232 1.00 42.46 14 ARG B C 1
ATOM 1586 O O . ARG B 1 14 ? 14.318 68.003 -22.659 1.00 40.18 14 ARG B O 1
ATOM 1594 N N . ALA B 1 15 ? 15.805 68.683 -24.205 1.00 39.23 15 ALA B N 1
ATOM 1595 C CA . ALA B 1 15 ? 14.961 69.801 -24.616 1.00 42.33 15 ALA B CA 1
ATOM 1596 C C . ALA B 1 15 ? 13.676 69.352 -25.322 1.00 42.49 15 ALA B C 1
ATOM 1597 O O . ALA B 1 15 ? 12.628 69.964 -25.127 1.00 43.71 15 ALA B O 1
ATOM 1599 N N . ASP B 1 16 ? 13.753 68.294 -26.135 1.00 39.96 16 ASP B N 1
ATOM 1600 C CA . ASP B 1 16 ? 12.567 67.701 -26.757 1.00 40.41 16 ASP B CA 1
ATOM 1601 C C . ASP B 1 16 ? 11.550 67.269 -25.700 1.00 37.97 16 ASP B C 1
ATOM 1602 O O . ASP B 1 16 ? 10.324 67.443 -25.860 1.00 37.22 16 ASP B O 1
ATOM 1607 N N . LEU B 1 17 ? 12.071 66.658 -24.637 1.00 38.94 17 LEU B N 1
ATOM 1608 C CA . LEU B 1 17 ? 11.227 66.136 -23.557 1.00 37.59 17 LEU B CA 1
ATOM 1609 C C . LEU B 1 17 ? 10.545 67.256 -22.761 1.00 39.25 17 LEU B C 1
ATOM 1610 O O . LEU B 1 17 ? 9.353 67.197 -22.502 1.00 37.70 17 LEU B O 1
ATOM 1615 N N . GLU B 1 18 ? 11.303 68.286 -22.403 1.00 41.52 18 GLU B N 1
ATOM 1616 C CA . GLU B 1 18 ? 10.757 69.433 -21.682 1.00 47.28 18 GLU B CA 1
ATOM 1617 C C . GLU B 1 18 ? 9.642 70.131 -22.461 1.00 48.93 18 GLU B C 1
ATOM 1618 O O . GLU B 1 18 ? 8.677 70.608 -21.866 1.00 48.12 18 GLU B O 1
ATOM 1624 N N . ALA B 1 19 ? 9.746 70.149 -23.791 1.00 49.01 19 ALA B N 1
ATOM 1625 C CA . ALA B 1 19 ? 8.695 70.737 -24.613 1.00 49.93 19 ALA B CA 1
ATOM 1626 C C . ALA B 1 19 ? 7.393 69.960 -24.423 1.00 50.92 19 ALA B C 1
ATOM 1627 O O . ALA B 1 19 ? 6.303 70.553 -24.387 1.00 50.94 19 ALA B O 1
ATOM 1629 N N . LYS B 1 20 ? 7.509 68.635 -24.298 1.00 45.93 20 LYS B N 1
ATOM 1630 C CA . LYS B 1 20 ? 6.342 67.786 -24.079 1.00 42.44 20 LYS B CA 1
ATOM 1631 C C . LYS B 1 20 ? 5.805 67.877 -22.653 1.00 40.79 20 LYS B C 1
ATOM 1632 O O . LYS B 1 20 ? 4.592 67.830 -22.462 1.00 40.66 20 LYS B O 1
ATOM 1638 N N . LEU B 1 21 ? 6.692 68.004 -21.664 1.00 40.13 21 LEU B N 1
ATOM 1639 C CA . LEU B 1 21 ? 6.276 68.101 -20.252 1.00 43.46 21 LEU B CA 1
ATOM 1640 C C . LEU B 1 21 ? 5.472 69.359 -19.941 1.00 45.80 21 LEU B C 1
ATOM 1641 O O . LEU B 1 21 ? 4.575 69.336 -19.096 1.00 47.51 21 LEU B O 1
ATOM 1646 N N . ALA B 1 22 ? 5.830 70.462 -20.593 1.00 47.43 22 ALA B N 1
ATOM 1647 C CA . ALA B 1 22 ? 5.192 71.740 -20.329 1.00 47.57 22 ALA B CA 1
ATOM 1648 C C . ALA B 1 22 ? 3.682 71.599 -20.334 1.00 48.22 22 ALA B C 1
ATOM 1649 O O . ALA B 1 22 ? 3.109 70.996 -21.232 1.00 49.51 22 ALA B O 1
ATOM 1651 N N . GLY B 1 23 ? 3.039 72.112 -19.298 1.00 50.88 23 GLY B N 1
ATOM 1652 C CA . GLY B 1 23 ? 1.596 72.078 -19.250 1.00 52.94 23 GLY B CA 1
ATOM 1653 C C . GLY B 1 23 ? 1.092 71.059 -18.267 1.00 54.23 23 GLY B C 1
ATOM 1654 O O . GLY B 1 23 ? -0.007 71.209 -17.742 1.00 57.64 23 GLY B O 1
ATOM 1655 N N . HIS B 1 24 ? 1.898 70.021 -18.012 1.00 49.48 24 HIS B N 1
ATOM 1656 C CA . HIS B 1 24 ? 1.518 68.978 -17.081 1.00 43.14 24 HIS B CA 1
ATOM 1657 C C . HIS B 1 24 ? 2.029 69.316 -15.686 1.00 45.91 24 HIS B C 1
ATOM 1658 O O . HIS B 1 24 ? 3.187 69.726 -15.521 1.00 50.08 24 HIS B O 1
ATOM 1665 N N . ALA B 1 25 ? 1.170 69.125 -14.684 1.00 43.44 25 ALA B N 1
ATOM 1666 C CA . ALA B 1 25 ? 1.504 69.457 -13.306 1.00 46.93 25 ALA B CA 1
ATOM 1667 C C . ALA B 1 25 ? 2.420 68.439 -12.666 1.00 48.12 25 ALA B C 1
ATOM 1668 O O . ALA B 1 25 ? 3.213 68.779 -11.774 1.00 45.20 25 ALA B O 1
ATOM 1670 N N . ARG B 1 26 ? 2.301 67.181 -13.109 1.00 38.69 26 ARG B N 1
ATOM 1671 C CA . ARG B 1 26 ? 3.009 66.073 -12.490 1.00 38.06 26 ARG B CA 1
ATOM 1672 C C . ARG B 1 26 ? 3.648 65.170 -13.541 1.00 32.51 26 ARG B C 1
ATOM 1673 O O . ARG B 1 26 ? 3.253 65.209 -14.723 1.00 34.33 26 ARG B O 1
ATOM 1681 N N . VAL B 1 27 ? 4.617 64.376 -13.089 1.00 32.04 27 VAL B N 1
ATOM 1682 C CA . VAL B 1 27 ? 5.324 63.386 -13.897 1.00 28.42 27 VAL B CA 1
ATOM 1683 C C . VAL B 1 27 ? 5.348 62.051 -13.146 1.00 29.78 27 VAL B C 1
ATOM 1684 O O . VAL B 1 27 ? 5.779 61.991 -12.011 1.00 32.63 27 VAL B O 1
ATOM 1688 N N . LEU B 1 28 ? 4.921 60.986 -13.808 1.00 26.61 28 LEU B N 1
ATOM 1689 C CA . LEU B 1 28 ? 4.992 59.626 -13.260 1.00 25.34 28 LEU B CA 1
ATOM 1690 C C . LEU B 1 28 ? 6.028 58.903 -14.123 1.00 26.54 28 LEU B C 1
ATOM 1691 O O . LEU B 1 28 ? 5.984 59.015 -15.358 1.00 25.12 28 LEU B O 1
ATOM 1696 N N . ILE B 1 29 ? 6.959 58.185 -13.507 1.00 22.60 29 ILE B N 1
ATOM 1697 C CA . ILE B 1 29 ? 7.858 57.315 -14.259 1.00 22.65 29 ILE B CA 1
ATOM 1698 C C . ILE B 1 29 ? 7.694 55.881 -13.789 1.00 20.36 29 ILE B C 1
ATOM 1699 O O . ILE B 1 29 ? 7.855 55.559 -12.588 1.00 19.96 29 ILE B O 1
ATOM 1704 N N . ASP B 1 30 ? 7.406 54.984 -14.731 1.00 17.76 30 ASP B N 1
ATOM 1705 C CA . ASP B 1 30 ? 7.196 53.565 -14.352 1.00 17.62 30 ASP B CA 1
ATOM 1706 C C . ASP B 1 30 ? 8.365 52.764 -14.898 1.00 21.23 30 ASP B C 1
ATOM 1707 O O . ASP B 1 30 ? 8.490 52.606 -16.101 1.00 20.49 30 ASP B O 1
ATOM 1712 N N . VAL B 1 31 ? 9.219 52.244 -14.037 1.00 18.65 31 VAL B N 1
ATOM 1713 C CA . VAL B 1 31 ? 10.443 51.542 -14.495 1.00 17.70 31 VAL B CA 1
ATOM 1714 C C . VAL B 1 31 ? 10.197 50.053 -14.633 1.00 16.87 31 VAL B C 1
ATOM 1715 O O . VAL B 1 31 ? 9.715 49.395 -13.678 1.00 18.18 31 VAL B O 1
ATOM 1719 N N . GLY B 1 32 ? 10.529 49.502 -15.805 1.00 18.42 32 GLY B N 1
ATOM 1720 C CA . GLY B 1 32 ? 10.262 48.092 -16.077 1.00 16.46 32 GLY B CA 1
ATOM 1721 C C . GLY B 1 32 ? 8.808 47.933 -16.454 1.00 18.83 32 GLY B C 1
ATOM 1722 O O . GLY B 1 32 ? 8.105 47.047 -15.934 1.00 17.38 32 GLY B O 1
ATOM 1723 N N . THR B 1 33 ? 8.383 48.754 -17.419 1.00 16.42 33 THR B N 1
ATOM 1724 C CA . THR B 1 33 ? 6.939 48.894 -17.680 1.00 14.19 33 THR B CA 1
ATOM 1725 C C . THR B 1 33 ? 6.363 47.703 -18.444 1.00 17.02 33 THR B C 1
ATOM 1726 O O . THR B 1 33 ? 5.155 47.531 -18.539 1.00 16.60 33 THR B O 1
ATOM 1730 N N . GLY B 1 34 ? 7.222 46.826 -18.963 1.00 18.78 34 GLY B N 1
ATOM 1731 C CA . GLY B 1 34 ? 6.722 45.669 -19.702 1.00 17.18 34 GLY B CA 1
ATOM 1732 C C . GLY B 1 34 ? 5.925 46.074 -20.921 1.00 18.55 34 GLY B C 1
ATOM 1733 O O . GLY B 1 34 ? 6.391 46.871 -21.764 1.00 22.33 34 GLY B O 1
ATOM 1734 N N . ASP B 1 35 ? 4.671 45.592 -21.021 1.00 15.71 35 ASP B N 1
ATOM 1735 C CA . ASP B 1 35 ? 3.843 45.993 -22.185 1.00 16.99 35 ASP B CA 1
ATOM 1736 C C . ASP B 1 35 ? 3.330 47.433 -22.124 1.00 17.41 35 ASP B C 1
ATOM 1737 O O . ASP B 1 35 ? 2.703 47.933 -23.085 1.00 21.58 35 ASP B O 1
ATOM 1742 N N . GLY B 1 36 ? 3.564 48.120 -20.997 1.00 16.99 36 GLY B N 1
ATOM 1743 C CA . GLY B 1 36 ? 3.214 49.544 -20.884 1.00 15.56 36 GLY B CA 1
ATOM 1744 C C . GLY B 1 36 ? 1.786 49.891 -20.581 1.00 16.85 36 GLY B C 1
ATOM 1745 O O . GLY B 1 36 ? 1.416 51.067 -20.497 1.00 18.38 36 GLY B O 1
ATOM 1746 N N . ARG B 1 37 ? 0.952 48.874 -20.393 1.00 15.41 37 ARG B N 1
ATOM 1747 C CA . ARG B 1 37 ? -0.479 49.139 -20.221 1.00 15.86 37 ARG B CA 1
ATOM 1748 C C . ARG B 1 37 ? -0.748 49.940 -18.938 1.00 14.43 37 ARG B C 1
ATOM 1749 O O . ARG B 1 37 ? -1.697 50.748 -18.872 1.00 17.56 37 ARG B O 1
ATOM 1757 N N . PHE B 1 38 ? 0.106 49.752 -17.919 1.00 16.97 38 PHE B N 1
ATOM 1758 C CA . PHE B 1 38 ? -0.103 50.533 -16.681 1.00 19.01 38 PHE B CA 1
ATOM 1759 C C . PHE B 1 38 ? 0.026 52.043 -16.960 1.00 20.81 38 PHE B C 1
ATOM 1760 O O . PHE B 1 38 ? -0.700 52.907 -16.413 1.00 16.92 38 PHE B O 1
ATOM 1768 N N . VAL B 1 39 ? 0.973 52.376 -17.843 1.00 17.55 39 VAL B N 1
ATOM 1769 C CA . VAL B 1 39 ? 1.198 53.782 -18.240 1.00 17.79 39 VAL B CA 1
ATOM 1770 C C . VAL B 1 39 ? 0.068 54.303 -19.100 1.00 20.42 39 VAL B C 1
ATOM 1771 O O . VAL B 1 39 ? -0.432 55.447 -18.904 1.00 22.09 39 VAL B O 1
ATOM 1775 N N . TYR B 1 40 ? -0.405 53.484 -20.042 1.00 19.70 40 TYR B N 1
ATOM 1776 C CA . TYR B 1 40 ? -1.530 53.893 -20.873 1.00 21.89 40 TYR B CA 1
ATOM 1777 C C . TYR B 1 40 ? -2.748 54.218 -19.985 1.00 21.81 40 TYR B C 1
ATOM 1778 O O . TYR B 1 40 ? -3.395 55.254 -20.180 1.00 21.02 40 TYR B O 1
ATOM 1787 N N . ARG B 1 41 ? -3.064 53.348 -19.030 1.00 17.90 41 ARG B N 1
ATOM 1788 C CA . ARG B 1 41 ? -4.232 53.582 -18.135 1.00 23.76 41 ARG B CA 1
ATOM 1789 C C . ARG B 1 41 ? -4.003 54.811 -17.257 1.00 22.73 41 ARG B C 1
ATOM 1790 O O . ARG B 1 41 ? -4.888 55.667 -17.132 1.00 26.20 41 ARG B O 1
ATOM 1798 N N . SER B 1 42 ? -2.803 54.930 -16.702 1.00 21.49 42 SER B N 1
ATOM 1799 C CA . SER B 1 42 ? -2.475 56.052 -15.824 1.00 24.97 42 SER B CA 1
ATOM 1800 C C . SER B 1 42 ? -2.598 57.359 -16.567 1.00 26.73 42 SER B C 1
ATOM 1801 O O . SER B 1 42 ? -2.999 58.394 -16.015 1.00 29.12 42 SER B O 1
ATOM 1804 N N . ALA B 1 43 ? -2.236 57.354 -17.841 1.00 22.57 43 ALA B N 1
ATOM 1805 C CA . ALA B 1 43 ? -2.320 58.588 -18.605 1.00 23.23 43 ALA B CA 1
ATOM 1806 C C . ALA B 1 43 ? -3.774 59.031 -18.854 1.00 29.06 43 ALA B C 1
ATOM 1807 O O . ALA B 1 43 ? -4.066 60.244 -18.919 1.00 28.73 43 ALA B O 1
ATOM 1809 N N . GLY B 1 44 ? -4.671 58.066 -19.059 1.00 26.61 44 GLY B N 1
ATOM 1810 C CA . GLY B 1 44 ? -6.082 58.378 -19.202 1.00 31.01 44 GLY B CA 1
ATOM 1811 C C . GLY B 1 44 ? -6.686 58.813 -17.870 1.00 38.03 44 GLY B C 1
ATOM 1812 O O . GLY B 1 44 ? -7.540 59.718 -17.818 1.00 37.15 44 GLY B O 1
ATOM 1813 N N . ALA B 1 45 ? -6.256 58.162 -16.792 1.00 36.22 45 ALA B N 1
ATOM 1814 C CA . ALA B 1 45 ? -6.778 58.431 -15.453 1.00 34.70 45 ALA B CA 1
ATOM 1815 C C . ALA B 1 45 ? -6.315 59.800 -14.956 1.00 39.01 45 ALA B C 1
ATOM 1816 O O . ALA B 1 45 ? -7.026 60.489 -14.220 1.00 38.46 45 ALA B O 1
ATOM 1818 N N . HIS B 1 46 ? -5.119 60.204 -15.368 1.00 34.48 46 HIS B N 1
ATOM 1819 C CA . HIS B 1 46 ? -4.555 61.464 -14.889 1.00 33.79 46 HIS B CA 1
ATOM 1820 C C . HIS B 1 46 ? -4.092 62.374 -16.008 1.00 33.94 46 HIS B C 1
ATOM 1821 O O . HIS B 1 46 ? -2.902 62.420 -16.320 1.00 31.70 46 HIS B O 1
ATOM 1828 N N . PRO B 1 47 ? -5.023 63.112 -16.611 1.00 36.04 47 PRO B N 1
ATOM 1829 C CA . PRO B 1 47 ? -4.676 63.945 -17.764 1.00 36.15 47 PRO B CA 1
ATOM 1830 C C . PRO B 1 47 ? -3.687 65.075 -17.449 1.00 36.08 47 PRO B C 1
ATOM 1831 O O . PRO B 1 47 ? -3.103 65.643 -18.389 1.00 38.43 47 PRO B O 1
ATOM 1835 N N . ASP B 1 48 ? -3.461 65.355 -16.170 1.00 40.37 48 ASP B N 1
ATOM 1836 C CA A ASP B 1 48 ? -2.540 66.420 -15.768 0.32 41.91 48 ASP B CA 1
ATOM 1837 C CA B ASP B 1 48 ? -2.538 66.415 -15.760 0.68 41.82 48 ASP B CA 1
ATOM 1838 C C . ASP B 1 48 ? -1.128 65.878 -15.530 1.00 41.27 48 ASP B C 1
ATOM 1839 O O . ASP B 1 48 ? -0.213 66.626 -15.175 1.00 40.95 48 ASP B O 1
ATOM 1848 N N . THR B 1 49 ? -0.951 64.568 -15.714 1.00 32.01 49 THR B N 1
ATOM 1849 C CA . THR B 1 49 ? 0.331 63.943 -15.400 1.00 31.71 49 THR B CA 1
ATOM 1850 C C . THR B 1 49 ? 0.940 63.425 -16.678 1.00 30.43 49 THR B C 1
ATOM 1851 O O . THR B 1 49 ? 0.255 62.774 -17.446 1.00 29.21 49 THR B O 1
ATOM 1855 N N . TYR B 1 50 ? 2.219 63.728 -16.894 1.00 29.56 50 TYR B N 1
ATOM 1856 C CA . TYR B 1 50 ? 2.974 63.172 -18.002 1.00 28.48 50 TYR B CA 1
ATOM 1857 C C . TYR B 1 50 ? 3.493 61.817 -17.525 1.00 24.59 50 TYR B C 1
ATOM 1858 O O . TYR B 1 50 ? 4.209 61.775 -16.552 1.00 25.58 50 TYR B O 1
ATOM 1867 N N . CYS B 1 51 ? 3.075 60.726 -18.181 1.00 22.77 51 CYS B N 1
ATOM 1868 C CA . CYS B 1 51 ? 3.388 59.365 -17.667 1.00 23.67 51 CYS B CA 1
ATOM 1869 C C . CYS B 1 51 ? 4.376 58.695 -18.609 1.00 21.44 51 CYS B C 1
ATOM 1870 O O . CYS B 1 51 ? 4.093 58.570 -19.823 1.00 21.51 51 CYS B O 1
ATOM 1873 N N . ILE B 1 52 ? 5.527 58.309 -18.056 1.00 21.79 52 ILE B N 1
ATOM 1874 C CA . ILE B 1 52 ? 6.613 57.756 -18.855 1.00 23.14 52 ILE B CA 1
ATOM 1875 C C . ILE B 1 52 ? 6.882 56.302 -18.465 1.00 23.89 52 ILE B C 1
ATOM 1876 O O . ILE B 1 52 ? 7.204 56.030 -17.322 1.00 25.03 52 ILE B O 1
ATOM 1881 N N . GLY B 1 53 ? 6.773 55.371 -19.421 1.00 16.26 53 GLY B N 1
ATOM 1882 C CA . GLY B 1 53 ? 7.157 53.999 -19.119 1.00 19.69 53 GLY B CA 1
ATOM 1883 C C . GLY B 1 53 ? 8.543 53.750 -19.678 1.00 18.87 53 GLY B C 1
ATOM 1884 O O . GLY B 1 53 ? 8.855 54.202 -20.809 1.00 19.36 53 GLY B O 1
ATOM 1885 N N . VAL B 1 54 ? 9.346 53.002 -18.925 1.00 18.95 54 VAL B N 1
ATOM 1886 C CA . VAL B 1 54 ? 10.693 52.665 -19.334 1.00 18.71 54 VAL B CA 1
ATOM 1887 C C . VAL B 1 54 ? 10.870 51.145 -19.341 1.00 20.64 54 VAL B C 1
ATOM 1888 O O . VAL B 1 54 ? 10.506 50.476 -18.374 1.00 19.92 54 VAL B O 1
ATOM 1892 N N . ASP B 1 55 ? 11.441 50.608 -20.417 1.00 18.27 55 ASP B N 1
ATOM 1893 C CA . ASP B 1 55 ? 11.753 49.174 -20.442 1.00 16.16 55 ASP B CA 1
ATOM 1894 C C . ASP B 1 55 ? 12.897 48.991 -21.425 1.00 16.63 55 ASP B C 1
ATOM 1895 O O . ASP B 1 55 ? 12.973 49.765 -22.378 1.00 16.76 55 ASP B O 1
ATOM 1900 N N . PRO B 1 56 ? 13.761 47.981 -21.223 1.00 16.08 56 PRO B N 1
ATOM 1901 C CA . PRO B 1 56 ? 14.894 47.813 -22.158 1.00 17.47 56 PRO B CA 1
ATOM 1902 C C . PRO B 1 56 ? 14.467 47.306 -23.514 1.00 19.16 56 PRO B C 1
ATOM 1903 O O . PRO B 1 56 ? 15.221 47.430 -24.527 1.00 21.39 56 PRO B O 1
ATOM 1907 N N . ALA B 1 57 ? 13.261 46.757 -23.568 1.00 18.19 57 ALA B N 1
ATOM 1908 C CA . ALA B 1 57 ? 12.794 46.094 -24.811 1.00 21.70 57 ALA B CA 1
ATOM 1909 C C . ALA B 1 57 ? 11.799 46.915 -25.595 1.00 22.93 57 ALA B C 1
ATOM 1910 O O . ALA B 1 57 ? 10.611 46.960 -25.213 1.00 17.84 57 ALA B O 1
ATOM 1912 N N . GLY B 1 58 ? 12.218 47.502 -26.711 1.00 20.72 58 GLY B N 1
ATOM 1913 C CA . GLY B 1 58 ? 11.247 48.310 -27.484 1.00 21.82 58 GLY B CA 1
ATOM 1914 C C . GLY B 1 58 ? 10.068 47.491 -27.978 1.00 21.23 58 GLY B C 1
ATOM 1915 O O . GLY B 1 58 ? 8.916 47.969 -28.067 1.00 21.52 58 GLY B O 1
ATOM 1916 N N . GLU B 1 59 ? 10.307 46.222 -28.277 1.00 19.75 59 GLU B N 1
ATOM 1917 C CA . GLU B 1 59 ? 9.249 45.358 -28.807 1.00 21.86 59 GLU B CA 1
ATOM 1918 C C . GLU B 1 59 ? 8.138 45.112 -27.776 1.00 19.65 59 GLU B C 1
ATOM 1919 O O . GLU B 1 59 ? 6.963 44.953 -28.119 1.00 19.60 59 GLU B O 1
ATOM 1925 N N . ARG B 1 60 ? 8.481 45.137 -26.496 1.00 19.28 60 ARG B N 1
ATOM 1926 C CA . ARG B 1 60 ? 7.438 44.932 -25.502 1.00 16.86 60 ARG B CA 1
ATOM 1927 C C . ARG B 1 60 ? 6.464 46.085 -25.529 1.00 20.78 60 ARG B C 1
ATOM 1928 O O . ARG B 1 60 ? 5.275 45.893 -25.230 1.00 19.51 60 ARG B O 1
ATOM 1936 N N . MET B 1 61 ? 6.982 47.279 -25.850 1.00 17.36 61 MET B N 1
ATOM 1937 C CA . MET B 1 61 ? 6.169 48.519 -25.796 1.00 17.04 61 MET B CA 1
ATOM 1938 C C . MET B 1 61 ? 5.646 48.899 -27.148 1.00 19.40 61 MET B C 1
ATOM 1939 O O . MET B 1 61 ? 4.996 49.941 -27.281 1.00 20.63 61 MET B O 1
ATOM 1944 N N . ARG B 1 62 ? 5.902 48.085 -28.166 1.00 20.58 62 ARG B N 1
ATOM 1945 C CA . ARG B 1 62 ? 5.472 48.481 -29.545 1.00 19.79 62 ARG B CA 1
ATOM 1946 C C . ARG B 1 62 ? 3.976 48.830 -29.657 1.00 20.77 62 ARG B C 1
ATOM 1947 O O . ARG B 1 62 ? 3.585 49.916 -30.180 1.00 21.01 62 ARG B O 1
ATOM 1955 N N . GLU B 1 63 ? 3.146 47.910 -29.192 1.00 18.58 63 GLU B N 1
ATOM 1956 C CA . GLU B 1 63 ? 1.698 48.041 -29.405 1.00 19.94 63 GLU B CA 1
ATOM 1957 C C . GLU B 1 63 ? 1.175 49.217 -28.631 1.00 18.36 63 GLU B C 1
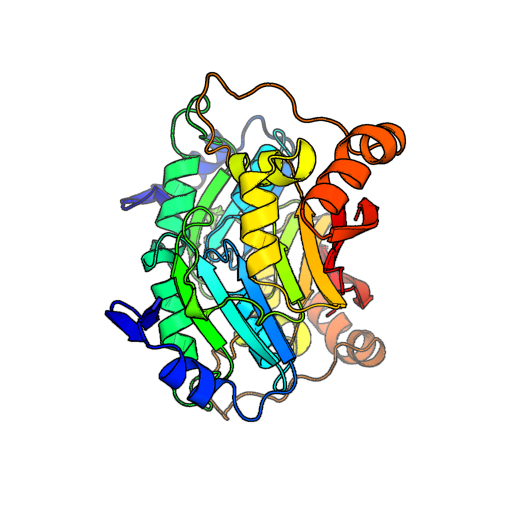ATOM 1958 O O . GLU B 1 63 ? 0.497 50.074 -29.189 1.00 18.93 63 GLU B O 1
ATOM 1964 N N . VAL B 1 64 ? 1.479 49.294 -27.318 1.00 17.41 64 VAL B N 1
ATOM 1965 C CA . VAL B 1 64 ? 0.966 50.427 -26.540 1.00 17.09 64 VAL B CA 1
ATOM 1966 C C . VAL B 1 64 ? 1.507 51.792 -27.012 1.00 22.13 64 VAL B C 1
ATOM 1967 O O . VAL B 1 64 ? 0.779 52.800 -26.999 1.00 20.66 64 VAL B O 1
ATOM 1971 N N . SER B 1 65 ? 2.775 51.842 -27.429 1.00 19.39 65 SER B N 1
ATOM 1972 C CA . SER B 1 65 ? 3.343 53.144 -27.792 1.00 18.46 65 SER B CA 1
ATOM 1973 C C . SER B 1 65 ? 2.769 53.554 -29.137 1.00 19.41 65 SER B C 1
ATOM 1974 O O . SER B 1 65 ? 2.591 54.750 -29.382 1.00 22.95 65 SER B O 1
ATOM 1977 N N . TRP B 1 66 ? 2.452 52.563 -29.984 1.00 19.84 66 TRP B N 1
ATOM 1978 C CA . TRP B 1 66 ? 1.763 52.897 -31.255 1.00 20.91 66 TRP B CA 1
ATOM 1979 C C . TRP B 1 66 ? 0.345 53.445 -30.933 1.00 23.49 66 TRP B C 1
ATOM 1980 O O . TRP B 1 66 ? -0.049 54.536 -31.376 1.00 24.29 66 TRP B O 1
ATOM 1991 N N . ARG B 1 67 ? -0.426 52.712 -30.119 1.00 25.49 67 ARG B N 1
ATOM 1992 C CA . ARG B 1 67 ? -1.787 53.174 -29.782 1.00 23.73 67 ARG B CA 1
ATOM 1993 C C . ARG B 1 67 ? -1.777 54.537 -29.124 1.00 25.80 67 ARG B C 1
ATOM 1994 O O . ARG B 1 67 ? -2.573 55.409 -29.461 1.00 26.43 67 ARG B O 1
ATOM 2002 N N . ALA B 1 68 ? -0.863 54.734 -28.166 1.00 23.25 68 ALA B N 1
ATOM 2003 C CA . ALA B 1 68 ? -0.788 56.011 -27.467 1.00 23.61 68 ALA B CA 1
ATOM 2004 C C . ALA B 1 68 ? -0.330 57.187 -28.344 1.00 30.10 68 ALA B C 1
ATOM 2005 O O . ALA B 1 68 ? -0.556 58.343 -27.979 1.00 25.43 68 ALA B O 1
ATOM 2007 N N . SER B 1 69 ? 0.350 56.900 -29.455 1.00 25.35 69 SER B N 1
ATOM 2008 C CA . SER B 1 69 ? 0.841 57.987 -30.328 1.00 26.70 69 SER B CA 1
ATOM 2009 C C . SER B 1 69 ? -0.081 58.296 -31.486 1.00 28.91 69 SER B C 1
ATOM 2010 O O . SER B 1 69 ? 0.258 59.144 -32.330 1.00 29.02 69 SER B O 1
ATOM 2013 N N . ARG B 1 70 ? -1.231 57.626 -31.549 1.00 27.75 70 ARG B N 1
ATOM 2014 C CA . ARG B 1 70 ? -2.224 57.950 -32.586 1.00 28.01 70 ARG B CA 1
ATOM 2015 C C . ARG B 1 70 ? -2.825 59.326 -32.233 1.00 32.57 70 ARG B C 1
ATOM 2016 O O . ARG B 1 70 ? -2.612 59.817 -31.152 1.00 30.93 70 ARG B O 1
ATOM 2024 N N . LYS B 1 71 ? -3.609 59.944 -33.116 1.00 35.42 71 LYS B N 1
ATOM 2025 C CA . LYS B 1 71 ? -4.332 61.143 -32.683 1.00 34.17 71 LYS B CA 1
ATOM 2026 C C . LYS B 1 71 ? -5.265 60.829 -31.503 1.00 34.31 71 LYS B C 1
ATOM 2027 O O . LYS B 1 71 ? -5.789 59.719 -31.404 1.00 34.37 71 LYS B O 1
ATOM 2033 N N . PRO B 1 72 ? -5.464 61.805 -30.589 1.00 35.41 72 PRO B N 1
ATOM 2034 C CA . PRO B 1 72 ? -6.296 61.565 -29.397 1.00 38.49 72 PRO B CA 1
ATOM 2035 C C . PRO B 1 72 ? -7.699 61.033 -29.671 1.00 43.56 72 PRO B C 1
ATOM 2036 O O . PRO B 1 72 ? -8.180 60.210 -28.899 1.00 45.13 72 PRO B O 1
ATOM 2040 N N . ALA B 1 73 ? -8.340 61.498 -30.740 1.00 42.05 73 ALA B N 1
ATOM 2041 C CA . ALA B 1 73 ? -9.647 60.985 -31.123 1.00 46.66 73 ALA B CA 1
ATOM 2042 C C . ALA B 1 73 ? -9.593 59.495 -31.478 1.00 47.64 73 ALA B C 1
ATOM 2043 O O . ALA B 1 73 ? -10.618 58.811 -31.448 1.00 50.16 73 ALA B O 1
ATOM 2045 N N . ARG B 1 74 ? -8.401 59.015 -31.841 1.00 39.83 74 ARG B N 1
ATOM 2046 C CA . ARG B 1 74 ? -8.204 57.640 -32.274 1.00 35.40 74 ARG B CA 1
ATOM 2047 C C . ARG B 1 74 ? -7.559 56.786 -31.153 1.00 36.71 74 ARG B C 1
ATOM 2048 O O . ARG B 1 74 ? -6.941 55.759 -31.444 1.00 35.76 74 ARG B O 1
ATOM 2056 N N . GLY B 1 75 ? -7.641 57.231 -29.892 1.00 29.16 75 GLY B N 1
ATOM 2057 C CA . GLY B 1 75 ? -7.116 56.459 -28.755 1.00 35.60 75 GLY B CA 1
ATOM 2058 C C . GLY B 1 75 ? -5.747 56.925 -28.245 1.00 30.97 75 GLY B C 1
ATOM 2059 O O . GLY B 1 75 ? -5.149 56.394 -27.291 1.00 26.98 75 GLY B O 1
ATOM 2060 N N . GLY B 1 76 ? -5.200 57.932 -28.922 1.00 27.23 76 GLY B N 1
ATOM 2061 C CA . GLY B 1 76 ? -3.891 58.418 -28.530 1.00 26.57 76 GLY B CA 1
ATOM 2062 C C . GLY B 1 76 ? -3.961 59.052 -27.154 1.00 29.73 76 GLY B C 1
ATOM 2063 O O . GLY B 1 76 ? -5.037 59.489 -26.730 1.00 32.35 76 GLY B O 1
ATOM 2064 N N . ARG B 1 77 ? -2.833 59.048 -26.432 1.00 25.19 77 ARG B N 1
ATOM 2065 C CA . ARG B 1 77 ? -2.689 59.781 -25.171 1.00 25.23 77 ARG B CA 1
ATOM 2066 C C . ARG B 1 77 ? -1.399 60.549 -25.206 1.00 31.88 77 ARG B C 1
ATOM 2067 O O . ARG B 1 77 ? -0.316 59.965 -25.102 1.00 30.17 77 ARG B O 1
ATOM 2075 N N . PRO B 1 78 ? -1.513 61.870 -25.376 1.00 30.41 78 PRO B N 1
ATOM 2076 C CA . PRO B 1 78 ? -0.338 62.699 -25.637 1.00 30.93 78 PRO B CA 1
ATOM 2077 C C . PRO B 1 78 ? 0.502 62.869 -24.401 1.00 30.68 78 PRO B C 1
ATOM 2078 O O . PRO B 1 78 ? 1.650 63.341 -24.440 1.00 34.03 78 PRO B O 1
ATOM 2082 N N . ASN B 1 79 ? -0.065 62.450 -23.276 1.00 28.28 79 ASN B N 1
ATOM 2083 C CA . ASN B 1 79 ? 0.663 62.493 -22.040 1.00 28.21 79 ASN B CA 1
ATOM 2084 C C . ASN B 1 79 ? 1.266 61.151 -21.646 1.00 32.23 79 ASN B C 1
ATOM 2085 O O . ASN B 1 79 ? 1.550 60.934 -20.458 1.00 27.65 79 ASN B O 1
ATOM 2090 N N . ALA B 1 80 ? 1.398 60.231 -22.603 1.00 24.91 80 ALA B N 1
ATOM 2091 C CA . ALA B 1 80 ? 2.124 58.975 -22.350 1.00 23.90 80 ALA B CA 1
ATOM 2092 C C . ALA B 1 80 ? 3.378 58.952 -23.211 1.00 26.19 80 ALA B C 1
ATOM 2093 O O . ALA B 1 80 ? 3.384 59.460 -24.325 1.00 27.14 80 ALA B O 1
ATOM 2095 N N . LEU B 1 81 ? 4.450 58.371 -22.712 1.00 23.96 81 LEU B N 1
ATOM 2096 C CA . LEU B 1 81 ? 5.686 58.287 -23.455 1.00 24.47 81 LEU B CA 1
ATOM 2097 C C . LEU B 1 81 ? 6.334 56.967 -23.106 1.00 28.11 81 LEU B C 1
ATOM 2098 O O . LEU B 1 81 ? 6.292 56.566 -21.937 1.00 23.74 81 LEU B O 1
ATOM 2103 N N . PHE B 1 82 ? 6.948 56.304 -24.090 1.00 23.62 82 PHE B N 1
ATOM 2104 C CA . PHE B 1 82 ? 7.594 55.012 -23.827 1.00 22.84 82 PHE B CA 1
ATOM 2105 C C . PHE B 1 82 ? 9.032 55.083 -24.221 1.00 23.60 82 PHE B C 1
ATOM 2106 O O . PHE B 1 82 ? 9.335 55.471 -25.345 1.00 24.51 82 PHE B O 1
ATOM 2114 N N . VAL B 1 83 ? 9.921 54.759 -23.264 1.00 23.35 83 VAL B N 1
ATOM 2115 C CA . VAL B 1 83 ? 11.328 55.012 -23.402 1.00 24.25 83 VAL B CA 1
ATOM 2116 C C . VAL B 1 83 ? 12.101 53.715 -23.276 1.00 23.72 83 VAL B C 1
ATOM 2117 O O . VAL B 1 83 ? 11.837 52.911 -22.380 1.00 22.71 83 VAL B O 1
ATOM 2121 N N . VAL B 1 84 ? 13.057 53.516 -24.173 1.00 24.51 84 VAL B N 1
ATOM 2122 C CA . VAL B 1 84 ? 13.817 52.278 -24.218 1.00 24.20 84 VAL B CA 1
ATOM 2123 C C . VAL B 1 84 ? 15.090 52.452 -23.443 1.00 24.73 84 VAL B C 1
ATOM 2124 O O . VAL B 1 84 ? 15.998 53.196 -23.876 1.00 26.02 84 VAL B O 1
ATOM 2128 N N . ALA B 1 85 ? 15.192 51.753 -22.312 1.00 23.88 85 ALA B N 1
ATOM 2129 C CA . ALA B 1 85 ? 16.424 51.829 -21.506 1.00 24.42 85 ALA B CA 1
ATOM 2130 C C . ALA B 1 85 ? 16.441 50.688 -20.519 1.00 23.40 85 ALA B C 1
ATOM 2131 O O . ALA B 1 85 ? 15.405 50.235 -20.058 1.00 22.34 85 ALA B O 1
ATOM 2133 N N . SER B 1 86 ? 17.656 50.281 -20.176 1.00 23.88 86 SER B N 1
ATOM 2134 C CA . SER B 1 86 ? 17.857 49.319 -19.133 1.00 23.18 86 SER B CA 1
ATOM 2135 C C . SER B 1 86 ? 17.922 50.061 -17.790 1.00 23.29 86 SER B C 1
ATOM 2136 O O . SER B 1 86 ? 18.415 51.189 -17.695 1.00 24.29 86 SER B O 1
ATOM 2139 N N . VAL B 1 87 ? 17.471 49.410 -16.718 1.00 22.42 87 VAL B N 1
ATOM 2140 C CA . VAL B 1 87 ? 17.688 50.000 -15.392 1.00 22.71 87 VAL B CA 1
ATOM 2141 C C . VAL B 1 87 ? 19.186 50.128 -15.124 1.00 23.80 87 VAL B C 1
ATOM 2142 O O . VAL B 1 87 ? 19.619 50.911 -14.263 1.00 24.54 87 VAL B O 1
ATOM 2146 N N . GLN B 1 88 ? 20.023 49.372 -15.851 1.00 24.08 88 GLN B N 1
ATOM 2147 C CA . GLN B 1 88 ? 21.492 49.535 -15.676 1.00 25.33 88 GLN B CA 1
ATOM 2148 C C . GLN B 1 88 ? 22.105 50.715 -16.423 1.00 34.90 88 GLN B C 1
ATOM 2149 O O . GLN B 1 88 ? 23.286 51.075 -16.187 1.00 27.96 88 GLN B O 1
ATOM 2155 N N . ALA B 1 89 ? 21.312 51.324 -17.298 1.00 34.09 89 ALA B N 1
ATOM 2156 C CA . ALA B 1 89 ? 21.774 52.452 -18.115 1.00 31.59 89 ALA B CA 1
ATOM 2157 C C . ALA B 1 89 ? 20.606 53.381 -18.428 1.00 34.19 89 ALA B C 1
ATOM 2158 O O . ALA B 1 89 ? 20.216 53.512 -19.591 1.00 31.62 89 ALA B O 1
ATOM 2160 N N . LEU B 1 90 ? 20.078 54.024 -17.389 1.00 32.65 90 LEU B N 1
ATOM 2161 C CA . LEU B 1 90 ? 18.903 54.874 -17.504 1.00 33.85 90 LEU B CA 1
ATOM 2162 C C . LEU B 1 90 ? 19.279 56.218 -18.112 1.00 32.27 90 LEU B C 1
ATOM 2163 O O . LEU B 1 90 ? 20.400 56.702 -17.916 1.00 30.25 90 LEU B O 1
ATOM 2168 N N . PRO B 1 91 ? 18.351 56.820 -18.841 1.00 31.49 91 PRO B N 1
ATOM 2169 C CA . PRO B 1 91 ? 18.688 58.083 -19.491 1.00 34.40 91 PRO B CA 1
ATOM 2170 C C . PRO B 1 91 ? 18.902 59.256 -18.549 1.00 36.63 91 PRO B C 1
ATOM 2171 O O . PRO B 1 91 ? 18.078 59.536 -17.671 1.00 30.82 91 PRO B O 1
ATOM 2175 N N . GLU B 1 92 ? 19.976 60.001 -18.807 1.00 35.89 92 GLU B N 1
ATOM 2176 C CA . GLU B 1 92 ? 20.229 61.241 -18.086 1.00 39.04 92 GLU B CA 1
ATOM 2177 C C . GLU B 1 92 ? 19.088 62.243 -18.317 1.00 38.13 92 GLU B C 1
ATOM 2178 O O . GLU B 1 92 ? 18.833 63.123 -17.499 1.00 39.20 92 GLU B O 1
ATOM 2184 N N . GLU B 1 93 ? 18.400 62.102 -19.435 1.00 35.07 93 GLU B N 1
ATOM 2185 C CA . GLU B 1 93 ? 17.332 63.030 -19.792 1.00 39.00 93 GLU B CA 1
ATOM 2186 C C . GLU B 1 93 ? 16.148 63.011 -18.819 1.00 38.40 93 GLU B C 1
ATOM 2187 O O . GLU B 1 93 ? 15.399 63.974 -18.749 1.00 35.86 93 GLU B O 1
ATOM 2193 N N . LEU B 1 94 ? 15.986 61.917 -18.070 1.00 31.24 94 LEU B N 1
ATOM 2194 C CA . LEU B 1 94 ? 14.894 61.790 -17.106 1.00 30.21 94 LEU B CA 1
ATOM 2195 C C . LEU B 1 94 ? 15.268 62.272 -15.706 1.00 35.62 94 LEU B C 1
ATOM 2196 O O . LEU B 1 94 ? 14.432 62.238 -14.812 1.00 34.73 94 LEU B O 1
ATOM 2201 N N . ALA B 1 95 ? 16.507 62.730 -15.518 1.00 36.98 95 ALA B N 1
ATOM 2202 C CA . ALA B 1 95 ? 16.969 63.115 -14.182 1.00 39.61 95 ALA B CA 1
ATOM 2203 C C . ALA B 1 95 ? 16.079 64.137 -13.499 1.00 41.34 95 ALA B C 1
ATOM 2204 O O . ALA B 1 95 ? 15.692 65.127 -14.104 1.00 37.76 95 ALA B O 1
ATOM 2206 N N . GLY B 1 96 ? 15.740 63.850 -12.243 1.00 42.48 96 GLY B N 1
ATOM 2207 C CA . GLY B 1 96 ? 15.010 64.745 -11.367 1.00 40.63 96 GLY B CA 1
ATOM 2208 C C . GLY B 1 96 ? 13.574 65.058 -11.739 1.00 38.29 96 GLY B C 1
ATOM 2209 O O . GLY B 1 96 ? 13.023 66.012 -11.219 1.00 40.56 96 GLY B O 1
ATOM 2210 N N . LEU B 1 97 ? 12.947 64.284 -12.623 1.00 38.52 97 LEU B N 1
ATOM 2211 C CA . LEU B 1 97 ? 11.621 64.653 -13.115 1.00 36.70 97 LEU B CA 1
ATOM 2212 C C . LEU B 1 97 ? 10.405 64.124 -12.326 1.00 37.33 97 LEU B C 1
ATOM 2213 O O . LEU B 1 97 ? 9.371 64.791 -12.258 1.00 33.16 97 LEU B O 1
ATOM 2218 N N . ALA B 1 98 ? 10.512 62.921 -11.767 1.00 35.88 98 ALA B N 1
ATOM 2219 C CA . ALA B 1 98 ? 9.333 62.189 -11.295 1.00 35.70 98 ALA B CA 1
ATOM 2220 C C . ALA B 1 98 ? 8.783 62.679 -9.966 1.00 38.05 98 ALA B C 1
ATOM 2221 O O . ALA B 1 98 ? 9.518 62.784 -9.002 1.00 34.15 98 ALA B O 1
ATOM 2223 N N . HIS B 1 99 ? 7.482 62.924 -9.899 1.00 39.86 99 HIS B N 1
ATOM 2224 C CA . HIS B 1 99 ? 6.846 63.082 -8.597 1.00 37.11 99 HIS B CA 1
ATOM 2225 C C . HIS B 1 99 ? 6.616 61.700 -8.007 1.00 35.44 99 HIS B C 1
ATOM 2226 O O . HIS B 1 99 ? 6.636 61.506 -6.798 1.00 36.99 99 HIS B O 1
ATOM 2233 N N . THR B 1 100 ? 6.405 60.733 -8.888 1.00 28.43 100 THR B N 1
ATOM 2234 C CA . THR B 1 100 ? 6.127 59.371 -8.492 1.00 28.60 100 THR B CA 1
ATOM 2235 C C . THR B 1 100 ? 6.949 58.449 -9.379 1.00 30.69 100 THR B C 1
ATOM 2236 O O . THR B 1 100 ? 6.899 58.579 -10.600 1.00 28.15 100 THR B O 1
ATOM 2240 N N . LEU B 1 101 ? 7.652 57.504 -8.767 1.00 24.51 101 LEU B N 1
ATOM 2241 C CA . LEU B 1 101 ? 8.415 56.489 -9.498 1.00 27.42 101 LEU B CA 1
ATOM 2242 C C . LEU B 1 101 ? 7.810 55.151 -9.113 1.00 26.51 101 LEU B C 1
ATOM 2243 O O . LEU B 1 101 ? 7.797 54.793 -7.922 1.00 27.82 101 LEU B O 1
ATOM 2248 N N . THR B 1 102 ? 7.260 54.426 -10.095 1.00 20.15 102 THR B N 1
ATOM 2249 C CA . THR B 1 102 ? 6.647 53.150 -9.766 1.00 17.46 102 THR B CA 1
ATOM 2250 C C . THR B 1 102 ? 7.475 51.981 -10.274 1.00 20.55 102 THR B C 1
ATOM 2251 O O . THR B 1 102 ? 8.057 52.062 -11.355 1.00 22.23 102 THR B O 1
ATOM 2255 N N . LEU B 1 103 ? 7.538 50.920 -9.464 1.00 20.33 103 LEU B N 1
ATOM 2256 C CA . LEU B 1 103 ? 8.107 49.638 -9.872 1.00 17.50 103 LEU B CA 1
ATOM 2257 C C . LEU B 1 103 ? 7.083 48.593 -9.527 1.00 20.95 103 LEU B C 1
ATOM 2258 O O . LEU B 1 103 ? 6.896 48.242 -8.347 1.00 22.42 103 LEU B O 1
ATOM 2263 N N . ASN B 1 104 ? 6.415 48.091 -10.552 1.00 18.77 104 ASN B N 1
ATOM 2264 C CA . ASN B 1 104 ? 5.350 47.101 -10.366 1.00 18.17 104 ASN B CA 1
ATOM 2265 C C . ASN B 1 104 ? 5.848 45.706 -10.724 1.00 18.75 104 ASN B C 1
ATOM 2266 O O . ASN B 1 104 ? 6.136 45.429 -11.912 1.00 19.07 104 ASN B O 1
ATOM 2271 N N . PHE B 1 105 ? 5.967 44.863 -9.722 1.00 14.19 105 PHE B N 1
ATOM 2272 C CA . PHE B 1 105 ? 6.453 43.490 -9.870 1.00 13.23 105 PHE B CA 1
ATOM 2273 C C . PHE B 1 105 ? 7.771 43.404 -10.631 1.00 15.63 105 PHE B C 1
ATOM 2274 O O . PHE B 1 105 ? 7.870 42.700 -11.694 1.00 14.98 105 PHE B O 1
ATOM 2282 N N . PRO B 1 106 ? 8.803 44.078 -10.122 1.00 18.52 106 PRO B N 1
ATOM 2283 C CA . PRO B 1 106 ? 10.121 43.997 -10.781 1.00 18.69 106 PRO B CA 1
ATOM 2284 C C . PRO B 1 106 ? 10.630 42.576 -10.799 1.00 15.15 106 PRO B C 1
ATOM 2285 O O . PRO B 1 106 ? 10.353 41.825 -9.871 1.00 16.49 106 PRO B O 1
ATOM 2289 N N . TRP B 1 107 ? 11.387 42.202 -11.845 1.00 15.66 107 TRP B N 1
ATOM 2290 C CA . TRP B 1 107 ? 11.966 40.884 -11.877 1.00 13.64 107 TRP B CA 1
ATOM 2291 C C . TRP B 1 107 ? 13.007 40.771 -10.768 1.00 15.40 107 TRP B C 1
ATOM 2292 O O . TRP B 1 107 ? 13.403 41.770 -10.176 1.00 18.88 107 TRP B O 1
ATOM 2303 N N . ALA B 1 108 ? 13.454 39.550 -10.511 1.00 14.51 108 ALA B N 1
ATOM 2304 C CA . ALA B 1 108 ? 14.328 39.315 -9.338 1.00 18.41 108 ALA B CA 1
ATOM 2305 C C . ALA B 1 108 ? 15.587 40.195 -9.264 1.00 20.71 108 ALA B C 1
ATOM 2306 O O . ALA B 1 108 ? 16.038 40.522 -8.161 1.00 22.09 108 ALA B O 1
ATOM 2308 N N . SER B 1 109 ? 16.246 40.515 -10.380 1.00 15.87 109 SER B N 1
ATOM 2309 C CA . SER B 1 109 ? 17.457 41.319 -10.269 1.00 20.55 109 SER B CA 1
ATOM 2310 C C . SER B 1 109 ? 17.128 42.691 -9.689 1.00 24.23 109 SER B C 1
ATOM 2311 O O . SER B 1 109 ? 17.905 43.238 -8.877 1.00 25.03 109 SER B O 1
ATOM 2314 N N . LEU B 1 110 ? 16.021 43.284 -10.114 1.00 19.83 110 LEU B N 1
ATOM 2315 C CA . LEU B 1 110 ? 15.649 44.605 -9.588 1.00 21.44 110 LEU B CA 1
ATOM 2316 C C . LEU B 1 110 ? 14.972 44.464 -8.200 1.00 22.30 110 LEU B C 1
ATOM 2317 O O . LEU B 1 110 ? 15.161 45.308 -7.320 1.00 27.07 110 LEU B O 1
ATOM 2322 N N . LEU B 1 111 ? 14.213 43.398 -7.999 1.00 19.56 111 LEU B N 1
ATOM 2323 C CA . LEU B 1 111 ? 13.691 43.103 -6.639 1.00 20.23 111 LEU B CA 1
ATOM 2324 C C . LEU B 1 111 ? 14.855 43.028 -5.633 1.00 23.84 111 LEU B C 1
ATOM 2325 O O . LEU B 1 111 ? 14.819 43.611 -4.503 1.00 25.47 111 LEU B O 1
ATOM 2330 N N . SER B 1 112 ? 15.901 42.315 -6.044 1.00 20.98 112 SER B N 1
ATOM 2331 C CA . SER B 1 112 ? 17.117 42.147 -5.208 1.00 25.67 112 SER B CA 1
ATOM 2332 C C . SER B 1 112 ? 17.744 43.498 -4.895 1.00 30.01 112 SER B C 1
ATOM 2333 O O . SER B 1 112 ? 18.179 43.781 -3.742 1.00 31.00 112 SER B O 1
ATOM 2336 N N . ALA B 1 113 ? 17.788 44.362 -5.892 1.00 28.65 113 ALA B N 1
ATOM 2337 C CA . ALA B 1 113 ? 18.321 45.701 -5.703 1.00 32.82 113 ALA B CA 1
ATOM 2338 C C . ALA B 1 113 ? 17.569 46.474 -4.621 1.00 33.49 113 ALA B C 1
ATOM 2339 O O . ALA B 1 113 ? 18.176 47.251 -3.870 1.00 32.06 113 ALA B O 1
ATOM 2341 N N . LEU B 1 114 ? 16.272 46.220 -4.492 1.00 25.69 114 LEU B N 1
ATOM 2342 C CA . LEU B 1 114 ? 15.451 46.968 -3.544 1.00 24.84 114 LEU B CA 1
ATOM 2343 C C . LEU B 1 114 ? 15.493 46.315 -2.171 1.00 32.26 114 LEU B C 1
ATOM 2344 O O . LEU B 1 114 ? 15.294 46.986 -1.154 1.00 32.00 114 LEU B O 1
ATOM 2349 N N . VAL B 1 115 ? 15.710 45.008 -2.127 1.00 28.94 115 VAL B N 1
ATOM 2350 C CA . VAL B 1 115 ? 15.549 44.335 -0.812 1.00 28.48 115 VAL B CA 1
ATOM 2351 C C . VAL B 1 115 ? 16.858 43.874 -0.163 1.00 31.93 115 VAL B C 1
ATOM 2352 O O . VAL B 1 115 ? 16.913 43.630 1.046 1.00 36.81 115 VAL B O 1
ATOM 2356 N N . LEU B 1 116 ? 17.916 43.771 -0.955 1.00 33.62 116 LEU B N 1
ATOM 2357 C CA . LEU B 1 116 ? 19.217 43.328 -0.463 1.00 37.56 116 LEU B CA 1
ATOM 2358 C C . LEU B 1 116 ? 19.858 44.345 0.499 1.00 40.34 116 LEU B C 1
ATOM 2359 O O . LEU B 1 116 ? 20.283 43.962 1.587 1.00 44.66 116 LEU B O 1
ATOM 2364 N N . PRO B 1 117 ? 19.962 45.631 0.113 1.00 39.34 117 PRO B N 1
ATOM 2365 C CA . PRO B 1 117 ? 19.730 46.205 -1.221 1.00 39.26 117 PRO B CA 1
ATOM 2366 C C . PRO B 1 117 ? 21.037 46.463 -1.950 1.00 41.31 117 PRO B C 1
ATOM 2367 O O . PRO B 1 117 ? 22.114 46.220 -1.404 1.00 40.65 117 PRO B O 1
ATOM 2371 N N . GLU B 1 118 ? 20.941 46.994 -3.161 1.00 32.85 118 GLU B N 1
ATOM 2372 C CA . GLU B 1 118 ? 22.139 47.320 -3.947 1.00 38.98 118 GLU B CA 1
ATOM 2373 C C . GLU B 1 118 ? 22.294 48.793 -4.146 1.00 39.08 118 GLU B C 1
ATOM 2374 O O . GLU B 1 118 ? 21.484 49.440 -4.816 1.00 33.62 118 GLU B O 1
ATOM 2380 N N . ALA B 1 119 ? 23.337 49.347 -3.541 1.00 35.90 119 ALA B N 1
ATOM 2381 C CA . ALA B 1 119 ? 23.512 50.788 -3.540 1.00 38.43 119 ALA B CA 1
ATOM 2382 C C . ALA B 1 119 ? 23.567 51.474 -4.892 1.00 38.82 119 ALA B C 1
ATOM 2383 O O . ALA B 1 119 ? 22.917 52.495 -5.085 1.00 38.19 119 ALA B O 1
ATOM 2385 N N . PRO B 1 120 ? 24.371 50.954 -5.841 1.00 43.01 120 PRO B N 1
ATOM 2386 C CA . PRO B 1 120 ? 24.387 51.655 -7.129 1.00 37.17 120 PRO B CA 1
ATOM 2387 C C . PRO B 1 120 ? 23.014 51.680 -7.832 1.00 35.62 120 PRO B C 1
ATOM 2388 O O . PRO B 1 120 ? 22.704 52.626 -8.567 1.00 34.12 120 PRO B O 1
ATOM 2392 N N . VAL B 1 121 ? 22.201 50.661 -7.619 1.00 35.97 121 VAL B N 1
ATOM 2393 C CA . VAL B 1 121 ? 20.856 50.665 -8.229 1.00 36.37 121 VAL B CA 1
ATOM 2394 C C . VAL B 1 121 ? 19.922 51.657 -7.504 1.00 26.75 121 VAL B C 1
ATOM 2395 O O . VAL B 1 121 ? 19.277 52.446 -8.116 1.00 28.64 121 VAL B O 1
ATOM 2399 N N . LEU B 1 122 ? 19.943 51.682 -6.183 1.00 32.98 122 LEU B N 1
ATOM 2400 C CA . LEU B 1 122 ? 19.142 52.668 -5.449 1.00 29.26 122 LEU B CA 1
ATOM 2401 C C . LEU B 1 122 ? 19.552 54.059 -5.867 1.00 35.10 122 LEU B C 1
ATOM 2402 O O . LEU B 1 122 ? 18.681 54.924 -6.065 1.00 33.10 122 LEU B O 1
ATOM 2407 N N . GLU B 1 123 ? 20.867 54.277 -6.067 1.00 33.84 123 GLU B N 1
ATOM 2408 C CA . GLU B 1 123 ? 21.341 55.593 -6.471 1.00 37.74 123 GLU B CA 1
ATOM 2409 C C . GLU B 1 123 ? 20.794 55.964 -7.827 1.00 37.42 123 GLU B C 1
ATOM 2410 O O . GLU B 1 123 ? 20.420 57.117 -8.069 1.00 36.79 123 GLU B O 1
ATOM 2416 N N . ALA B 1 124 ? 20.802 54.987 -8.726 1.00 34.37 124 ALA B N 1
ATOM 2417 C CA . ALA B 1 124 ? 20.313 55.198 -10.073 1.00 31.01 124 ALA B CA 1
ATOM 2418 C C . ALA B 1 124 ? 18.832 55.522 -10.055 1.00 30.89 124 ALA B C 1
ATOM 2419 O O . ALA B 1 124 ? 18.384 56.418 -10.770 1.00 30.39 124 ALA B O 1
ATOM 2421 N N . LEU B 1 125 ? 18.056 54.823 -9.225 1.00 31.06 125 LEU B N 1
ATOM 2422 C CA . LEU B 1 125 ? 16.607 55.132 -9.149 1.00 32.18 125 LEU B CA 1
ATOM 2423 C C . LEU B 1 125 ? 16.408 56.498 -8.519 1.00 35.59 125 LEU B C 1
ATOM 2424 O O . LEU B 1 125 ? 15.533 57.265 -8.916 1.00 35.36 125 LEU B O 1
ATOM 2429 N N . ARG B 1 126 ? 17.210 56.800 -7.509 1.00 32.59 126 ARG B N 1
ATOM 2430 C CA . ARG B 1 126 ? 17.101 58.108 -6.870 1.00 32.76 126 ARG B CA 1
ATOM 2431 C C . ARG B 1 126 ? 17.284 59.253 -7.851 1.00 31.96 126 ARG B C 1
ATOM 2432 O O . ARG B 1 126 ? 16.637 60.295 -7.726 1.00 33.99 126 ARG B O 1
ATOM 2440 N N . ARG B 1 127 ? 18.174 59.073 -8.837 1.00 38.30 127 ARG B N 1
ATOM 2441 C CA . ARG B 1 127 ? 18.459 60.133 -9.800 1.00 36.05 127 ARG B CA 1
ATOM 2442 C C . ARG B 1 127 ? 17.252 60.539 -10.644 1.00 35.51 127 ARG B C 1
ATOM 2443 O O . ARG B 1 127 ? 17.200 61.654 -11.180 1.00 33.96 127 ARG B O 1
ATOM 2451 N N . LEU B 1 128 ? 16.274 59.647 -10.754 1.00 37.87 128 LEU B N 1
ATOM 2452 C CA . LEU B 1 128 ? 15.081 59.878 -11.592 1.00 39.17 128 LEU B CA 1
ATOM 2453 C C . LEU B 1 128 ? 14.059 60.726 -10.859 1.00 38.72 128 LEU B C 1
ATOM 2454 O O . LEU B 1 128 ? 13.088 61.198 -11.452 1.00 38.74 128 LEU B O 1
ATOM 2459 N N . VAL B 1 129 ? 14.238 60.867 -9.549 1.00 35.08 129 VAL B N 1
ATOM 2460 C CA . VAL B 1 129 ? 13.174 61.430 -8.752 1.00 35.16 129 VAL B CA 1
ATOM 2461 C C . VAL B 1 129 ? 13.494 62.849 -8.293 1.00 46.47 129 VAL B C 1
ATOM 2462 O O . VAL B 1 129 ? 14.660 63.196 -8.027 1.00 46.18 129 VAL B O 1
ATOM 2466 N N . ARG B 1 130 ? 12.466 63.679 -8.202 1.00 45.25 130 ARG B N 1
ATOM 2467 C CA . ARG B 1 130 ? 12.669 65.000 -7.644 1.00 48.83 130 ARG B CA 1
ATOM 2468 C C . ARG B 1 130 ? 12.594 64.959 -6.128 1.00 42.98 130 ARG B C 1
ATOM 2469 O O . ARG B 1 130 ? 11.931 64.112 -5.567 1.00 42.75 130 ARG B O 1
ATOM 2477 N N . PRO B 1 131 ? 13.284 65.891 -5.460 1.00 45.35 131 PRO B N 1
ATOM 2478 C CA . PRO B 1 131 ? 13.153 66.056 -4.006 1.00 48.58 131 PRO B CA 1
ATOM 2479 C C . PRO B 1 131 ? 11.671 66.108 -3.591 1.00 45.02 131 PRO B C 1
ATOM 2480 O O . PRO B 1 131 ? 10.889 66.803 -4.263 1.00 44.64 131 PRO B O 1
ATOM 2484 N N . GLY B 1 132 ? 11.296 65.304 -2.588 1.00 42.14 132 GLY B N 1
ATOM 2485 C CA . GLY B 1 132 ? 9.915 65.184 -2.126 1.00 43.57 132 GLY B CA 1
ATOM 2486 C C . GLY B 1 132 ? 9.070 64.200 -2.936 1.00 45.12 132 GLY B C 1
ATOM 2487 O O . GLY B 1 132 ? 7.938 63.861 -2.563 1.00 43.74 132 GLY B O 1
ATOM 2488 N N . GLY B 1 133 ? 9.616 63.724 -4.054 1.00 45.02 133 GLY B N 1
ATOM 2489 C CA . GLY B 1 133 ? 8.901 62.736 -4.834 1.00 37.71 133 GLY B CA 1
ATOM 2490 C C . GLY B 1 133 ? 8.960 61.367 -4.191 1.00 40.75 133 GLY B C 1
ATOM 2491 O O . GLY B 1 133 ? 9.724 61.148 -3.262 1.00 40.25 133 GLY B O 1
ATOM 2492 N N . GLU B 1 134 ? 8.173 60.420 -4.689 1.00 40.58 134 GLU B N 1
ATOM 2493 C CA . GLU B 1 134 ? 8.109 59.152 -3.991 1.00 42.26 134 GLU B CA 1
ATOM 2494 C C . GLU B 1 134 ? 8.386 57.973 -4.888 1.00 36.29 134 GLU B C 1
ATOM 2495 O O . GLU B 1 134 ? 8.024 57.960 -6.083 1.00 34.90 134 GLU B O 1
ATOM 2501 N N . LEU B 1 135 ? 9.059 56.995 -4.284 1.00 34.46 135 LEU B N 1
ATOM 2502 C CA . LEU B 1 135 ? 9.285 55.701 -4.895 1.00 32.74 135 LEU B CA 1
ATOM 2503 C C . LEU B 1 135 ? 8.245 54.746 -4.423 1.00 32.79 135 LEU B C 1
ATOM 2504 O O . LEU B 1 135 ? 8.097 54.526 -3.224 1.00 35.44 135 LEU B O 1
ATOM 2509 N N . ILE B 1 136 ? 7.543 54.097 -5.345 1.00 28.58 136 ILE B N 1
ATOM 2510 C CA . ILE B 1 136 ? 6.536 53.142 -4.930 1.00 25.15 136 ILE B CA 1
ATOM 2511 C C . ILE B 1 136 ? 6.753 51.792 -5.589 1.00 29.46 136 ILE B C 1
ATOM 2512 O O . ILE B 1 136 ? 6.722 51.710 -6.820 1.00 27.47 136 ILE B O 1
ATOM 2517 N N . ALA B 1 137 ? 6.934 50.736 -4.782 1.00 26.19 137 ALA B N 1
ATOM 2518 C CA . ALA B 1 137 ? 7.245 49.396 -5.306 1.00 21.97 137 ALA B CA 1
ATOM 2519 C C . ALA B 1 137 ? 6.256 48.365 -4.887 1.00 28.23 137 ALA B C 1
ATOM 2520 O O . ALA B 1 137 ? 5.960 48.233 -3.703 1.00 25.19 137 ALA B O 1
ATOM 2522 N N . LEU B 1 138 ? 5.772 47.588 -5.852 1.00 23.11 138 LEU B N 1
ATOM 2523 C CA . LEU B 1 138 ? 4.878 46.505 -5.544 1.00 19.53 138 LEU B CA 1
ATOM 2524 C C . LEU B 1 138 ? 5.628 45.249 -5.759 1.00 18.33 138 LEU B C 1
ATOM 2525 O O . LEU B 1 138 ? 5.990 44.971 -6.885 1.00 20.00 138 LEU B O 1
ATOM 2530 N N . LEU B 1 139 ? 5.867 44.494 -4.688 1.00 20.15 139 LEU B N 1
ATOM 2531 C CA . LEU B 1 139 ? 6.909 43.480 -4.668 1.00 17.81 139 LEU B CA 1
ATOM 2532 C C . LEU B 1 139 ? 6.376 42.128 -4.414 1.00 26.80 139 LEU B C 1
ATOM 2533 O O . LEU B 1 139 ? 5.553 41.939 -3.526 1.00 26.82 139 LEU B O 1
ATOM 2538 N N . ASN B 1 140 ? 6.868 41.157 -5.180 1.00 20.51 140 ASN B N 1
ATOM 2539 C CA . ASN B 1 140 ? 6.384 39.823 -4.997 1.00 26.62 140 ASN B CA 1
ATOM 2540 C C . ASN B 1 140 ? 7.492 38.857 -5.439 1.00 27.47 140 ASN B C 1
ATOM 2541 O O . ASN B 1 140 ? 8.107 39.125 -6.466 1.00 25.36 140 ASN B O 1
ATOM 2546 N N . GLN B 1 141 ? 7.725 37.755 -4.727 1.00 18.03 141 GLN B N 1
ATOM 2547 C CA . GLN B 1 141 ? 8.801 36.831 -5.130 1.00 19.19 141 GLN B CA 1
ATOM 2548 C C . GLN B 1 141 ? 8.336 35.825 -6.172 1.00 20.02 141 GLN B C 1
ATOM 2549 O 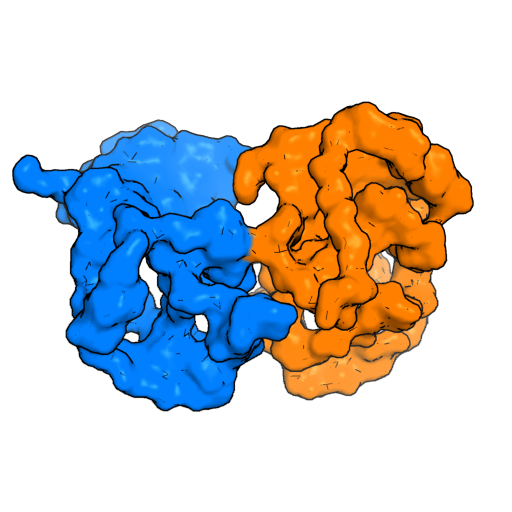O . GLN B 1 141 ? 9.090 34.915 -6.503 1.00 23.15 141 GLN B O 1
ATOM 2555 N N . SER B 1 142 ? 7.142 35.981 -6.745 1.00 13.68 142 SER B N 1
ATOM 2556 C CA . SER B 1 142 ? 6.781 34.972 -7.757 1.00 17.58 142 SER B CA 1
ATOM 2557 C C . SER B 1 142 ? 7.181 35.373 -9.188 1.00 21.47 142 SER B C 1
ATOM 2558 O O . SER B 1 142 ? 6.858 34.688 -10.185 1.00 18.25 142 SER B O 1
ATOM 2561 N N . VAL B 1 143 ? 7.890 36.480 -9.280 1.00 16.54 143 VAL B N 1
ATOM 2562 C CA . VAL B 1 143 ? 8.366 37.009 -10.577 1.00 14.72 143 VAL B CA 1
ATOM 2563 C C . VAL B 1 143 ? 9.434 36.147 -11.194 1.00 15.44 143 VAL B C 1
ATOM 2564 O O . VAL B 1 143 ? 10.058 35.321 -10.535 1.00 17.90 143 VAL B O 1
ATOM 2568 N N . PHE B 1 144 ? 9.704 36.390 -12.480 1.00 19.54 144 PHE B N 1
ATOM 2569 C CA . PHE B 1 144 ? 10.784 35.728 -13.191 1.00 18.89 144 PHE B CA 1
ATOM 2570 C C . PHE B 1 144 ? 12.112 36.046 -12.501 1.00 22.02 144 PHE B C 1
ATOM 2571 O O . PHE B 1 144 ? 12.346 37.201 -12.112 1.00 19.39 144 PHE B O 1
ATOM 2579 N N . ASP B 1 145 ? 12.903 35.013 -12.281 1.00 19.11 145 ASP B N 1
ATOM 2580 C CA . ASP B 1 145 ? 14.227 35.198 -11.724 1.00 20.00 145 ASP B CA 1
ATOM 2581 C C . ASP B 1 145 ? 15.181 35.275 -12.889 1.00 19.26 145 ASP B C 1
ATOM 2582 O O . ASP B 1 145 ? 15.583 34.233 -13.489 1.00 21.16 145 ASP B O 1
ATOM 2587 N N . ASP B 1 146 ? 15.543 36.506 -13.234 1.00 19.34 146 ASP B N 1
ATOM 2588 C CA . ASP B 1 146 ? 16.397 36.750 -14.418 1.00 19.29 146 ASP B CA 1
ATOM 2589 C C . ASP B 1 146 ? 17.879 36.698 -14.012 1.00 21.82 146 ASP B C 1
ATOM 2590 O O . ASP B 1 146 ? 18.803 36.940 -14.814 1.00 22.70 146 ASP B O 1
ATOM 2595 N N . ARG B 1 147 ? 18.140 36.402 -12.746 1.00 20.12 147 ARG B N 1
ATOM 2596 C CA . ARG B 1 147 ? 19.574 36.378 -12.339 1.00 20.74 147 ARG B CA 1
ATOM 2597 C C . ARG B 1 147 ? 20.261 35.124 -12.812 1.00 31.47 147 ARG B C 1
ATOM 2598 O O . ARG B 1 147 ? 19.679 34.056 -12.754 1.00 26.67 147 ARG B O 1
ATOM 2606 N N . PRO B 1 148 ? 21.545 35.234 -13.222 1.00 40.38 148 PRO B N 1
ATOM 2607 C CA . PRO B 1 148 ? 22.401 34.056 -13.461 1.00 42.83 148 PRO B CA 1
ATOM 2608 C C . PRO B 1 148 ? 22.310 33.137 -12.278 1.00 39.97 148 PRO B C 1
ATOM 2609 O O . PRO B 1 148 ? 22.386 33.596 -11.139 1.00 35.21 148 PRO B O 1
ATOM 2613 N N . TYR B 1 149 ? 22.085 31.850 -12.496 1.00 43.92 149 TYR B N 1
ATOM 2614 C CA . TYR B 1 149 ? 21.652 31.029 -11.369 1.00 53.88 149 TYR B CA 1
ATOM 2615 C C . TYR B 1 149 ? 22.297 29.655 -11.325 1.00 58.56 149 TYR B C 1
ATOM 2616 O O . TYR B 1 149 ? 22.582 29.111 -12.374 1.00 62.76 149 TYR B O 1
ATOM 2617 N N . ALA B 1 150 ? 22.493 29.063 -10.150 1.00 60.92 150 ALA B N 1
ATOM 2618 C CA . ALA B 1 150 ? 22.167 29.642 -8.839 1.00 57.50 150 ALA B CA 1
ATOM 2619 C C . ALA B 1 150 ? 23.420 30.291 -8.244 1.00 51.90 150 ALA B C 1
ATOM 2620 O O . ALA B 1 150 ? 24.226 29.690 -7.457 1.00 47.30 150 ALA B O 1
ATOM 2622 N N . ALA B 1 151 ? 23.590 31.525 -8.691 1.00 39.02 151 ALA B N 1
ATOM 2623 C CA . ALA B 1 151 ? 24.686 32.412 -8.269 1.00 43.68 151 ALA B CA 1
ATOM 2624 C C . ALA B 1 151 ? 23.942 33.731 -8.041 1.00 42.77 151 ALA B C 1
ATOM 2625 O O . ALA B 1 151 ? 24.311 34.769 -8.600 1.00 30.10 151 ALA B O 1
ATOM 2627 N N . ARG B 1 152 ? 22.763 33.535 -7.423 1.00 36.10 152 ARG B N 1
ATOM 2628 C CA . ARG B 1 152 ? 21.770 34.476 -6.948 1.00 30.72 152 ARG B CA 1
ATOM 2629 C C . ARG B 1 152 ? 21.529 34.273 -5.426 1.00 29.25 152 ARG B C 1
ATOM 2630 O O . ARG B 1 152 ? 21.439 33.153 -4.945 1.00 30.07 152 ARG B O 1
ATOM 2638 N N . LEU B 1 153 ? 21.295 35.336 -4.720 1.00 23.83 153 LEU B N 1
ATOM 2639 C CA . LEU B 1 153 ? 21.086 35.222 -3.267 1.00 24.34 153 LEU B CA 1
ATOM 2640 C C . LEU B 1 153 ? 19.636 34.807 -2.959 1.00 23.93 153 LEU B C 1
ATOM 2641 O O . LEU B 1 153 ? 18.756 35.160 -3.732 1.00 23.30 153 LEU B O 1
ATOM 2646 N N . GLY B 1 154 ? 19.376 34.110 -1.851 1.00 25.79 154 GLY B N 1
ATOM 2647 C CA . GLY B 1 154 ? 18.000 33.876 -1.412 1.00 26.85 154 GLY B CA 1
ATOM 2648 C C . GLY B 1 154 ? 17.517 35.150 -0.736 1.00 24.42 154 GLY B C 1
ATOM 2649 O O . GLY B 1 154 ? 18.005 35.491 0.335 1.00 26.14 154 GLY B O 1
ATOM 2650 N N . LEU B 1 155 ? 16.497 35.784 -1.271 1.00 23.97 155 LEU B N 1
ATOM 2651 C CA . LEU B 1 155 ? 16.095 37.087 -0.733 1.00 24.33 155 LEU B CA 1
ATOM 2652 C C . LEU B 1 155 ? 15.217 36.798 0.453 1.00 32.90 155 LEU B C 1
ATOM 2653 O O . LEU B 1 155 ? 14.438 35.856 0.427 1.00 27.01 155 LEU B O 1
ATOM 2658 N N . PRO B 1 156 ? 15.357 37.575 1.530 1.00 34.49 156 PRO B N 1
ATOM 2659 C CA . PRO B 1 156 ? 14.427 37.251 2.604 1.00 32.61 156 PRO B CA 1
ATOM 2660 C C . PRO B 1 156 ? 13.082 37.946 2.362 1.00 26.20 156 PRO B C 1
ATOM 2661 O O . PRO B 1 156 ? 12.947 38.826 1.503 1.00 27.01 156 PRO B O 1
ATOM 2665 N N . GLU B 1 157 ? 12.101 37.567 3.172 1.00 30.18 157 GLU B N 1
ATOM 2666 C CA . GLU B 1 157 ? 10.836 38.269 3.269 1.00 34.28 157 GLU B CA 1
ATOM 2667 C C . GLU B 1 157 ? 11.117 39.704 3.731 1.00 31.91 157 GLU B C 1
ATOM 2668 O O . GLU B 1 157 ? 11.908 39.955 4.623 1.00 31.16 157 GLU B O 1
ATOM 2674 N N . LEU B 1 158 ? 10.430 40.651 3.133 1.00 28.89 158 LEU B N 1
ATOM 2675 C CA . LEU B 1 158 ? 10.559 42.038 3.543 1.00 33.43 158 LEU B CA 1
ATOM 2676 C C . LEU B 1 158 ? 9.775 42.289 4.817 1.00 29.99 158 LEU B C 1
ATOM 2677 O O . LEU B 1 158 ? 8.741 42.982 4.822 1.00 31.11 158 LEU B O 1
ATOM 2682 N N . SER B 1 159 ? 10.243 41.710 5.914 1.00 30.38 159 SER B N 1
ATOM 2683 C CA . SER B 1 159 ? 9.588 41.908 7.171 1.00 35.31 159 SER B CA 1
ATOM 2684 C C . SER B 1 159 ? 9.991 43.291 7.733 1.00 32.63 159 SER B C 1
ATOM 2685 O O . SER B 1 159 ? 10.969 43.914 7.306 1.00 34.59 159 SER B O 1
ATOM 2688 N N . ASP B 1 160 ? 9.290 43.748 8.741 1.00 39.13 160 ASP B N 1
ATOM 2689 C CA . ASP B 1 160 ? 9.667 45.015 9.355 1.00 39.06 160 ASP B CA 1
ATOM 2690 C C . ASP B 1 160 ? 11.051 45.023 9.995 1.00 42.40 160 ASP B C 1
ATOM 2691 O O . ASP B 1 160 ? 11.747 46.036 9.932 1.00 38.50 160 ASP B O 1
ATOM 2696 N N . ALA B 1 161 ? 11.477 43.874 10.521 1.00 34.77 161 ALA B N 1
ATOM 2697 C CA . ALA B 1 161 ? 12.764 43.766 11.145 1.00 34.92 161 ALA B CA 1
ATOM 2698 C C . ALA B 1 161 ? 13.830 43.914 10.101 1.00 33.93 161 ALA B C 1
ATOM 2699 O O . ALA B 1 161 ? 14.832 44.591 10.277 1.00 38.64 161 ALA B O 1
ATOM 2701 N N . TRP B 1 162 ? 13.605 43.262 8.976 1.00 44.60 162 TRP B N 1
ATOM 2702 C CA . TRP B 1 162 ? 14.552 43.403 7.902 1.00 42.35 162 TRP B CA 1
ATOM 2703 C C . TRP B 1 162 ? 14.613 44.841 7.380 1.00 42.67 162 TRP B C 1
ATOM 2704 O O . TRP B 1 162 ? 15.685 45.339 7.064 1.00 42.36 162 TRP B O 1
ATOM 2715 N N . LEU B 1 163 ? 13.451 45.471 7.259 1.00 43.31 163 LEU B N 1
ATOM 2716 C CA . LEU B 1 163 ? 13.358 46.839 6.771 1.00 43.79 163 LEU B CA 1
ATOM 2717 C C . LEU B 1 163 ? 14.245 47.773 7.592 1.00 51.49 163 LEU B C 1
ATOM 2718 O O . LEU B 1 163 ? 15.095 48.499 7.060 1.00 45.71 163 LEU B O 1
ATOM 2723 N N . ASP B 1 164 ? 14.080 47.688 8.900 1.00 51.68 164 ASP B N 1
ATOM 2724 C CA . ASP B 1 164 ? 14.766 48.584 9.828 1.00 55.42 164 ASP B CA 1
ATOM 2725 C C . ASP B 1 164 ? 16.270 48.387 9.859 1.00 53.81 164 ASP B C 1
ATOM 2726 O O . ASP B 1 164 ? 17.040 49.339 9.973 1.00 57.40 164 ASP B O 1
ATOM 2731 N N . ASP B 1 165 ? 16.688 47.141 9.755 1.00 51.80 165 ASP B N 1
ATOM 2732 C CA . ASP B 1 165 ? 18.072 46.804 10.022 1.00 53.47 165 ASP B CA 1
ATOM 2733 C C . ASP B 1 165 ? 18.925 46.734 8.791 1.00 57.52 165 ASP B C 1
ATOM 2734 O O . ASP B 1 165 ? 20.109 47.071 8.847 1.00 62.70 165 ASP B O 1
ATOM 2739 N N . ALA B 1 166 ? 18.326 46.302 7.681 1.00 44.71 166 ALA B N 1
ATOM 2740 C CA . ALA B 1 166 ? 19.074 46.107 6.463 1.00 47.13 166 ALA B CA 1
ATOM 2741 C C . ALA B 1 166 ? 18.865 47.307 5.578 1.00 47.60 166 ALA B C 1
ATOM 2742 O O . ALA B 1 166 ? 19.824 47.857 5.044 1.00 53.16 166 ALA B O 1
ATOM 2744 N N . LEU B 1 167 ? 17.608 47.733 5.470 1.00 42.11 167 LEU B N 1
ATOM 2745 C CA . LEU B 1 167 ? 17.200 48.643 4.388 1.00 40.51 167 LEU B CA 1
ATOM 2746 C C . LEU B 1 167 ? 17.398 50.112 4.688 1.00 46.29 167 LEU B C 1
ATOM 2747 O O . LEU B 1 167 ? 18.001 50.826 3.896 1.00 41.94 167 LEU B O 1
ATOM 2752 N N . ARG B 1 168 ? 16.928 50.567 5.858 1.00 46.09 168 ARG B N 1
ATOM 2753 C CA . ARG B 1 168 ? 16.993 52.005 6.141 1.00 47.55 168 ARG B CA 1
ATOM 2754 C C . ARG B 1 168 ? 18.356 52.667 5.973 1.00 47.84 168 ARG B C 1
ATOM 2755 O O . ARG B 1 168 ? 18.406 53.753 5.444 1.00 48.14 168 ARG B O 1
ATOM 2763 N N . PRO B 1 169 ? 19.463 52.062 6.483 1.00 48.05 169 PRO B N 1
ATOM 2764 C CA . PRO B 1 169 ? 20.706 52.837 6.297 1.00 48.58 169 PRO B CA 1
ATOM 2765 C C . PRO B 1 169 ? 21.113 52.897 4.811 1.00 45.87 169 PRO B C 1
ATOM 2766 O O . PRO B 1 169 ? 21.639 53.908 4.377 1.00 46.29 169 PRO B O 1
ATOM 2770 N N . ALA B 1 170 ? 20.872 51.826 4.057 1.00 46.37 170 ALA B N 1
ATOM 2771 C CA . ALA B 1 170 ? 21.322 51.798 2.672 1.00 44.93 170 ALA B CA 1
ATOM 2772 C C . ALA B 1 170 ? 20.516 52.775 1.836 1.00 45.33 170 ALA B C 1
ATOM 2773 O O . ALA B 1 170 ? 21.076 53.528 0.982 1.00 40.02 170 ALA B O 1
ATOM 2775 N N . TYR B 1 171 ? 19.200 52.763 2.061 1.00 43.57 171 TYR B N 1
ATOM 2776 C CA . TYR B 1 171 ? 18.329 53.678 1.326 1.00 46.20 171 TYR B CA 1
ATOM 2777 C C . TYR B 1 171 ? 18.746 55.090 1.666 1.00 47.52 171 TYR B C 1
ATOM 2778 O O . TYR B 1 171 ? 18.887 55.902 0.773 1.00 49.56 171 TYR B O 1
ATOM 2787 N N . ARG B 1 172 ? 18.979 55.379 2.947 1.00 45.61 172 ARG B N 1
ATOM 2788 C CA . ARG B 1 172 ? 19.415 56.752 3.295 1.00 47.92 172 ARG B CA 1
ATOM 2789 C C . ARG B 1 172 ? 20.728 57.168 2.617 1.00 47.22 172 ARG B C 1
ATOM 2790 O O . ARG B 1 172 ? 20.801 58.241 2.016 1.00 47.60 172 ARG B O 1
ATOM 2798 N N . ALA B 1 173 ? 21.729 56.290 2.637 1.00 47.23 173 ALA B N 1
ATOM 2799 C CA . ALA B 1 173 ? 22.994 56.623 1.982 1.00 49.42 173 ALA B CA 1
ATOM 2800 C C . ALA B 1 173 ? 22.772 56.865 0.496 1.00 48.31 173 ALA B C 1
ATOM 2801 O O . ALA B 1 173 ? 23.451 57.695 -0.105 1.00 45.40 173 ALA B O 1
ATOM 2803 N N . ALA B 1 174 ? 21.723 56.262 -0.069 1.00 45.77 174 ALA B N 1
ATOM 2804 C CA . ALA B 1 174 ? 21.410 56.490 -1.482 1.00 46.81 174 ALA B CA 1
ATOM 2805 C C . ALA B 1 174 ? 20.446 57.647 -1.680 1.00 49.25 174 ALA B C 1
ATOM 2806 O O . ALA B 1 174 ? 20.104 58.012 -2.820 1.00 51.18 174 ALA B O 1
ATOM 2808 N N . GLY B 1 175 ? 19.986 58.228 -0.586 1.00 43.52 175 GLY B N 1
ATOM 2809 C CA . GLY B 1 175 ? 19.146 59.415 -0.710 1.00 46.75 175 GLY B CA 1
ATOM 2810 C C . GLY B 1 175 ? 17.653 59.165 -0.689 1.00 48.05 175 GLY B C 1
ATOM 2811 O O . GLY B 1 175 ? 16.867 59.988 -1.171 1.00 52.49 175 GLY B O 1
ATOM 2812 N N . PHE B 1 176 ? 17.258 58.018 -0.141 1.00 44.32 176 PHE B N 1
ATOM 2813 C CA . PHE B 1 176 ? 15.842 57.701 0.045 1.00 44.53 176 PHE B CA 1
ATOM 2814 C C . PHE B 1 176 ? 15.557 57.461 1.510 1.00 49.64 176 PHE B C 1
ATOM 2815 O O . PHE B 1 176 ? 16.294 56.729 2.185 1.00 46.53 176 PHE B O 1
ATOM 2823 N N . GLU B 1 177 ? 14.422 57.985 1.953 1.00 48.41 177 GLU B N 1
ATOM 2824 C CA . GLU B 1 177 ? 13.968 57.684 3.301 1.00 50.43 177 GLU B CA 1
ATOM 2825 C C . GLU B 1 177 ? 12.713 56.847 3.2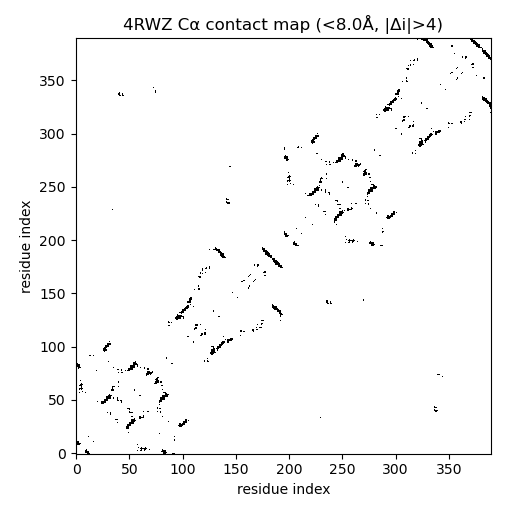26 1.00 49.64 177 GLU B C 1
ATOM 2826 O O . GLU B 1 177 ? 11.657 57.324 2.797 1.00 50.05 177 GLU B O 1
ATOM 2832 N N . ILE B 1 178 ? 12.834 55.590 3.635 1.00 48.61 178 ILE B N 1
ATOM 2833 C CA . ILE B 1 178 ? 11.710 54.667 3.594 1.00 47.79 178 ILE B CA 1
ATOM 2834 C C . ILE B 1 178 ? 10.587 55.157 4.482 1.00 50.54 178 ILE B C 1
ATOM 2835 O O . ILE B 1 178 ? 10.826 55.563 5.655 1.00 53.11 178 ILE B O 1
ATOM 2840 N N . ARG B 1 179 ? 9.370 55.090 3.958 1.00 50.17 179 ARG B N 1
ATOM 2841 C CA . ARG B 1 179 ? 8.215 55.604 4.671 1.00 52.83 179 ARG B CA 1
ATOM 2842 C C . ARG B 1 179 ? 7.284 54.516 5.156 1.00 57.70 179 ARG B C 1
ATOM 2843 O O . ARG B 1 179 ? 7.142 54.302 6.369 1.00 58.69 179 ARG B O 1
ATOM 2851 N N . THR B 1 180 ? 6.667 53.797 4.230 1.00 50.60 180 THR B N 1
ATOM 2852 C CA . THR B 1 180 ? 5.754 52.711 4.609 1.00 50.47 180 THR B CA 1
ATOM 2853 C C . THR B 1 180 ? 6.095 51.366 3.953 1.00 60.85 180 THR B C 1
ATOM 2854 O O . THR B 1 180 ? 6.651 51.301 2.858 1.00 44.98 180 THR B O 1
ATOM 2858 N N . SER B 1 181 ? 5.791 50.283 4.646 1.00 47.40 181 SER B N 1
ATOM 2859 C CA . SER B 1 181 ? 5.954 48.966 4.058 1.00 44.63 181 SER B CA 1
ATOM 2860 C C . SER B 1 181 ? 4.784 48.097 4.466 1.00 48.15 181 SER B C 1
ATOM 2861 O O . SER B 1 181 ? 4.573 47.873 5.669 1.00 47.20 181 SER B O 1
ATOM 2864 N N . GLU B 1 182 ? 3.970 47.664 3.517 1.00 43.54 182 GLU B N 1
ATOM 2865 C CA . GLU B 1 182 ? 2.819 46.883 3.922 1.00 44.21 182 GLU B CA 1
ATOM 2866 C C . GLU B 1 182 ? 2.512 45.685 3.078 1.00 41.62 182 GLU B C 1
ATOM 2867 O O . GLU B 1 182 ? 2.761 45.648 1.847 1.00 39.33 182 GLU B O 1
ATOM 2873 N N . ILE B 1 183 ? 1.970 44.685 3.766 1.00 42.11 183 ILE B N 1
ATOM 2874 C CA . ILE B 1 183 ? 1.444 43.528 3.089 1.00 40.11 183 ILE B CA 1
ATOM 2875 C C . ILE B 1 183 ? 0.136 43.996 2.521 1.00 40.80 183 ILE B C 1
ATOM 2876 O O . ILE B 1 183 ? -0.716 44.552 3.224 1.00 43.40 183 ILE B O 1
ATOM 2881 N N . VAL B 1 184 ? -0.004 43.809 1.223 1.00 38.61 184 VAL B N 1
ATOM 2882 C CA . VAL B 1 184 ? -1.197 44.223 0.508 1.00 39.08 184 VAL B CA 1
ATOM 2883 C C . VAL B 1 184 ? -1.702 42.956 -0.178 1.00 37.11 184 VAL B C 1
ATOM 2884 O O . VAL B 1 184 ? -0.982 41.977 -0.222 1.00 35.29 184 VAL B O 1
ATOM 2888 N N . ASP B 1 185 ? -2.926 42.951 -0.688 1.00 43.77 185 ASP B N 1
ATOM 2889 C CA . ASP B 1 185 ? -3.434 41.748 -1.349 1.00 49.23 185 ASP B CA 1
ATOM 2890 C C . ASP B 1 185 ? -2.716 41.592 -2.691 1.00 52.04 185 ASP B C 1
ATOM 2891 O O . ASP B 1 185 ? -2.141 42.561 -3.192 1.00 53.83 185 ASP B O 1
ATOM 2896 N N . GLY B 1 186 ? -2.776 40.397 -3.278 1.00 53.20 186 GLY B N 1
ATOM 2897 C CA . GLY B 1 186 ? -2.170 40.134 -4.585 1.00 55.67 186 GLY B CA 1
ATOM 2898 C C . GLY B 1 186 ? -2.363 41.109 -5.753 1.00 51.54 186 GLY B C 1
ATOM 2899 O O . GLY B 1 186 ? -3.156 42.060 -5.688 1.00 54.67 186 GLY B O 1
ATOM 2900 N N . THR B 1 206 ? 2.867 39.569 -0.873 1.00 34.72 206 THR B N 1
ATOM 2901 C CA . THR B 1 206 ? 3.042 40.786 -1.712 1.00 36.64 206 THR B CA 1
ATOM 2902 C C . THR B 1 206 ? 3.121 42.014 -0.843 1.00 36.66 206 THR B C 1
ATOM 2903 O O . THR B 1 206 ? 2.300 42.206 0.035 1.00 35.63 206 THR B O 1
ATOM 2907 N N . ARG B 1 207 ? 4.133 42.829 -1.064 1.00 29.87 207 ARG B N 1
ATOM 2908 C CA . ARG B 1 207 ? 4.357 43.989 -0.228 1.00 27.59 207 ARG B CA 1
ATOM 2909 C C . ARG B 1 207 ? 4.354 45.262 -1.066 1.00 28.70 207 ARG B C 1
ATOM 2910 O O . ARG B 1 207 ? 4.770 45.228 -2.219 1.00 25.84 207 ARG B O 1
ATOM 2918 N N . LEU B 1 208 ? 3.863 46.346 -0.496 1.00 28.09 208 LEU B N 1
ATOM 2919 C CA . LEU B 1 208 ? 3.970 47.659 -1.120 1.00 26.94 208 LEU B CA 1
ATOM 2920 C C . LEU B 1 208 ? 4.964 48.484 -0.285 1.00 29.12 208 LEU B C 1
ATOM 2921 O O . LEU B 1 208 ? 4.731 48.767 0.882 1.00 31.77 208 LEU B O 1
ATOM 2926 N N . LEU B 1 209 ? 6.048 48.895 -0.915 1.00 27.09 209 LEU B N 1
ATOM 2927 C CA . LEU B 1 209 ? 7.130 49.581 -0.241 1.00 28.69 209 LEU B CA 1
ATOM 2928 C C . LEU B 1 209 ? 7.161 50.993 -0.754 1.00 31.00 209 LEU B C 1
ATOM 2929 O O . LEU B 1 209 ? 7.128 51.207 -1.957 1.00 29.08 209 LEU B O 1
ATOM 2934 N N . THR B 1 210 ? 7.197 51.966 0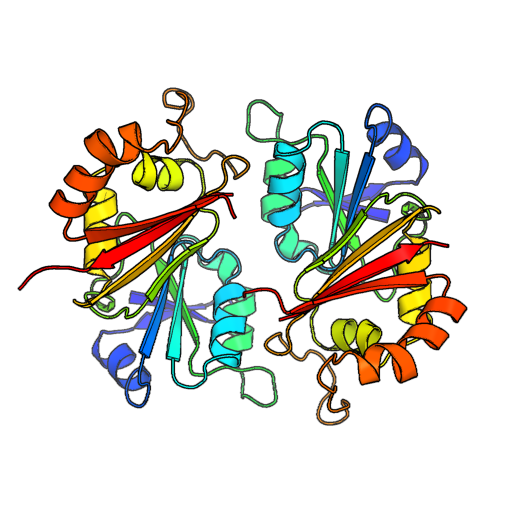.168 1.00 30.87 210 THR B N 1
ATOM 2935 C CA . THR B 1 210 ? 7.234 53.372 -0.231 1.00 38.61 210 THR B CA 1
ATOM 2936 C C . THR B 1 210 ? 8.397 54.102 0.434 1.00 38.77 210 THR B C 1
ATOM 2937 O O . THR B 1 210 ? 8.653 53.908 1.627 1.00 38.00 210 THR B O 1
ATOM 2941 N N . ALA B 1 211 ? 9.008 55.029 -0.305 1.00 37.28 211 ALA B N 1
ATOM 2942 C CA . ALA B 1 211 ? 10.123 55.801 0.203 1.00 38.84 211 ALA B CA 1
ATOM 2943 C C . ALA B 1 211 ? 10.113 57.185 -0.439 1.00 44.53 211 ALA B C 1
ATOM 2944 O O . ALA B 1 211 ? 9.630 57.351 -1.561 1.00 39.86 211 ALA B O 1
ATOM 2946 N N . GLU B 1 212 ? 10.639 58.171 0.288 1.00 38.96 212 GLU B N 1
ATOM 2947 C CA . GLU B 1 212 ? 10.647 59.555 -0.166 1.00 44.17 212 GLU B CA 1
ATOM 2948 C C . GLU B 1 212 ? 12.046 59.976 -0.598 1.00 46.40 212 GLU B C 1
ATOM 2949 O O . GLU B 1 212 ? 13.038 59.655 0.081 1.00 44.68 212 GLU B O 1
ATOM 2955 N N . ALA B 1 213 ? 12.122 60.694 -1.719 1.00 42.51 213 ALA B N 1
ATOM 2956 C CA . ALA B 1 213 ? 13.398 61.218 -2.196 1.00 43.44 213 ALA B CA 1
ATOM 2957 C C . ALA B 1 213 ? 13.753 62.386 -1.298 1.00 48.10 213 ALA B C 1
ATOM 2958 O O . ALA B 1 213 ? 12.995 63.341 -1.210 1.00 50.67 213 ALA B O 1
ATOM 2960 N N . ILE B 1 214 ? 14.908 62.303 -0.650 1.00 47.48 214 ILE B N 1
ATOM 2961 C CA . ILE B 1 214 ? 15.388 63.343 0.258 1.00 47.78 214 ILE B CA 1
ATOM 2962 C C . ILE B 1 214 ? 16.667 63.990 -0.273 1.00 56.63 214 ILE B C 1
ATOM 2963 O O . ILE B 1 214 ? 17.371 63.408 -1.110 1.00 53.73 214 ILE B O 1
#

Organism: Sorangium cellulosum (NCBI:txid56)

Secondary structure (DSSP, 8-state):
-EEEETTEEEE--HHHHHHHHTT-SEEEEEET-TT-HHHHHHHHH-TTEEEEEEES-GGGGHHHHHHHTS-GGGT--TTEEEEE--GGG--GGGTT-EEEEEEES--HHHHHHHHTT-HHHHHHHHHTEEEEEEEEEEE-TTS---S-GGG-PPPPP--HHHIIIIIHHHHHTTTEEEEEEEE--EEEEEEE---/-EEEETTEEEE--HHHHHHHHTT-SEEEEEES-TT-HHHHHHHHH-TTEEEEEEES-GGGGHHHHHHHTS-GGGT--TTEEEEE--TTS--GGGTT-EEEEEEES--HHHHHHHHTT-HHHHHHHHHTEEEEEEEEEEE-TTS---S-TTSSPPPPP--HHHIIIIIHHHHHHTTEEEEEEEE----EEEEEEE-